Protein 3BQ7 (pdb70)

Radius of gyration: 25.19 Å; Cα contacts (8 Å, |Δi|>4): 485; chains: 6; bounding box: 63×69×54 Å

Solvent-accessible surface area: 23094 Å² total; per-residue (Å²): 74,4,29,96,70,38,22,37,107,60,0,10,40,11,0,92,95,33,69,1,50,116,16,62,80,30,2,53,165,96,76,18,130,0,49,34,0,48,120,26,117,37,175,50,0,95,119,6,42,0,91,71,1,3,7,4,4,50,0,44,41,2,16,128,129,41,73,218,123,29,128,101,51,9,4,63,68,0,10,44,12,0,88,143,36,81,1,48,118,18,61,77,32,2,20,130,34,11,0,95,0,53,5,1,49,82,15,106,152,156,1,0,121,57,0,41,0,97,133,79,47,27,14,118,102,0,50,81,6,16,144,140,58,74,231,175,96,80,24,130,89,34,22,38,89,43,0,10,44,14,0,38,144,40,82,0,13,75,16,23,45,31,3,52,147,34,22,0,99,0,33,4,0,54,75,16,107,156,162,1,0,132,58,0,41,0,99,135,82,44,27,9,120,105,0,53,67,10,18,133,121,48,90,176,115,120,43,113,72,38,22,36,105,74,0,10,43,12,0,88,128,35,82,0,49,116,18,62,80,32,2,53,136,29,18,0,102,0,43,11,0,60,96,16,115,133,163,4,0,122,47,0,40,0,103,123,87,47,21,12,99,103,0,44,74,6,20,130,73,39,80,184,71,124,67,17,101,118,40,22,36,105,75,0,10,42,1,0,90,66,5,82,1,49,116,16,62,79,32,3,50,164,93,79,17,130,0,49,31,0,50,124,28,120,57,184,48,0,101,118,6,41,0,84,87,1,5,8,4,14,39,0,45,51,0,20,141,67,36,87,238,132,39,148,117,35,22,36,104,76,0,11,43,10,0,68,141,34,65,1,19,115,17,41,68,32,2,51,164,96,75,20,130,0,48,33,1,62,125,27,119,57,179,48,0,110,118,6,40,0,92,98,5,1,7,9,9,38,0,41,27,4,20,130,133,54,84,235

Sequence (408 aa):
RPVHLWGTEEVAAWLEHLSLCEYKDIFTRHDIRGSGLLHLERRDLKDLGVTKVGHMKRILCGIKELSRPVHLWGTEEVAAWLEHLSLCEYKDIFTRHDIRGSGLLHLERRDLKDLGVTKVGHMKRILCGIKELSRTRPVHLWGTEEVAAWLEHLSLCEYKDIFTRHDIRGSGLLHLERRDLKDLGVTKVGHMKRILCGIKELSRSPVHLWGTEEVAAWLEHLSLCEYKDIFTRHDIRGSGLLHLERRDLKDLGVTKVGHMKRILCGIKELSRSRPVHLWGTEEVAAWLEHLSLCEYKDIFTRHDIRGSGLLHLERRDLKDLGVTKVGHMKRILCGIKELSRPVHLWGTEEVAAWLEHLSLCEYKDIFTRHDIRGSGLLHLERRDLKD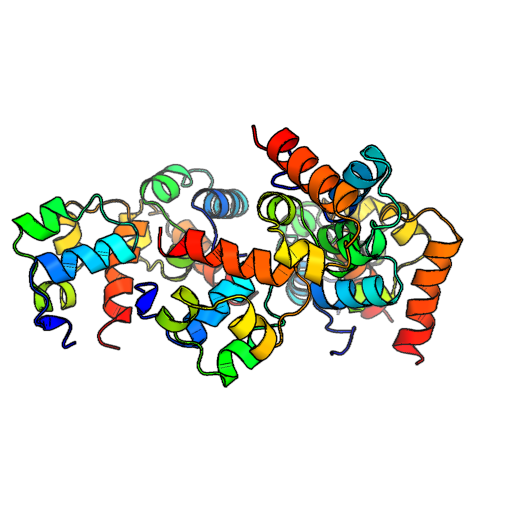LGVTKVGHMKRILCGIKELSR

Nearest PDB structures (foldseek):
  3bq7-assembly2_C  TM=1.007E+00  e=3.434E-11  Homo sapiens
  8b10-assembly1_F  TM=9.602E-01  e=9.310E-05  Homo sapiens
  8atj-assembly1_AAA  TM=9.606E-01  e=2.084E-04  Homo sapiens
  2f3n-assembly1_A  TM=9.527E-01  e=5.280E-04  Rattus norvegicus
  5j8y-assembly2_D  TM=8.930E-01  e=1.500E-02  Drosophila melanogaster

Foldseek 3Di:
DQLQQAFLVSVLVLCVVLVNNVLSVLSNVVRVGSVNLLDQDPVNCVVSPDDPVVVVVSSNVSNVVRVD/DLVAAWLVSVLVLCVVLVNNVLSVLSNVVRVGSVNLLDDDPVNCVVSVDDPVVVVVSSNVVNVVPPD/DDDLCAAFLVSVLVLCVVLVNNVLSVLSSVVRVGSVNLLDQDVVNVVVSVDDPPVVVVSSNVSNVVPVVD/DQQAAFLVSVLVLCVVLVNNVLSVLSVVVRVGSVNLLDQDPVNVVVSVDDPVVVVVSSNVSNVVPVPD/DLQQQAFLVSVCVLCVVLVNNVLSVLSNVVRVGRVNLLDDDVVNVVVSVDDPVVVVVSSNVSNVVPPD/DQVFAFLVSVCVLCVVLVNNVLSVLSVVVRVGSVNLLDDDPVNVVVSVDDPVVVSVSSNVSNVVPPD

CATH classification: 1.10.150.50

Secondary structure (DSSP, 8-state):
--GGG--HHHHHHHHHHTT-GGGHHHHHHTT--HHHHTT--HHHHHHTT---HHHHHHHHHHHHHHH-/-GGG--HHHHHHHHHHTT-GGGHHHHHHTT--HHHHTT--HHHHHHTT---HHHHHHHHHHHHHHH-/---GGG--HHHHHHHHHHTT-GGGHHHHHHTT--HHHHHH--HHHHHHTT---HHHHHHHHHHHHHHHH-/-TTT--HHHHHHHHHHTT-GGGHHHHHHTT--HHHHTT--HHHHHHTT---HHHHHHHHHHHHHHH--/--STT--HHHHHHHHHHTT-GGGHHHHHHTT--HHHHTT--HHHHHHTT---HHHHHHHHHHHHHHH-/-GGG--HHHHHHHHHHTT-GGGHHHHHHTT--HHHHTT--HHHHHHTT---HHHHHHHHHHHHHHH-

Structure (mmCIF, N/CA/C/O backbone):
data_3BQ7
#
_entry.id   3BQ7
#
_cell.length_a   108.079
_cell.length_b   108.079
_cell.length_c   33.513
_cell.angle_alpha   90.000
_cell.angle_beta   90.000
_cell.angle_gamma   120.000
#
_symmetry.space_group_name_H-M   'P 32'
#
loop_
_atom_site.group_PDB
_atom_site.id
_atom_site.type_symbol
_atom_site.label_atom_id
_atom_site.label_alt_id
_atom_site.label_comp_id
_atom_site.label_asym_id
_atom_site.label_entity_id
_atom_site.label_seq_id
_atom_site.pdbx_PDB_ins_code
_atom_site.Cartn_x
_atom_site.Cartn_y
_atom_site.Cartn_z
_atom_site.occupancy
_atom_site.B_iso_or_equiv
_atom_site.auth_seq_id
_atom_site.auth_comp_id
_atom_site.auth_asym_id
_atom_site.auth_atom_id
_atom_site.pdbx_PDB_model_num
ATOM 1 N N . ARG A 1 5 ? -1.320 35.069 10.041 1.00 46.90 0 ARG A N 1
ATOM 2 C CA . ARG A 1 5 ? -0.273 34.107 9.634 1.00 46.96 0 ARG A CA 1
ATOM 3 C C . ARG A 1 5 ? -0.440 32.658 10.074 1.00 48.25 0 ARG A C 1
ATOM 4 O O . ARG A 1 5 ? 0.468 31.868 9.881 1.00 47.38 0 ARG A O 1
ATOM 12 N N . PRO A 1 6 ? -1.562 32.302 10.721 1.00 50.33 1 PRO A N 1
ATOM 13 C CA . PRO A 1 6 ? -1.794 30.927 11.166 1.00 54.54 1 PRO A CA 1
ATOM 14 C C . PRO A 1 6 ? -1.385 29.867 10.170 1.00 56.78 1 PRO A C 1
ATOM 15 O O . PRO A 1 6 ? -1.867 29.867 9.035 1.00 57.53 1 PRO A O 1
ATOM 19 N N . VAL A 1 7 ? -0.492 28.978 10.607 1.00 60.17 2 VAL A N 1
ATOM 20 C CA . VAL A 1 7 ? 0.012 27.902 9.767 1.00 63.19 2 VAL A CA 1
ATOM 21 C C . VAL A 1 7 ? -1.078 27.389 8.859 1.00 65.33 2 VAL A C 1
ATOM 22 O O . VAL A 1 7 ? -0.834 26.999 7.719 1.00 66.30 2 VAL A O 1
ATOM 26 N N . HIS A 1 8 ? -2.302 27.400 9.363 1.00 67.54 3 HIS A N 1
ATOM 27 C CA . HIS A 1 8 ? -3.396 26.881 8.574 1.00 69.52 3 HIS A CA 1
ATOM 28 C C . HIS A 1 8 ? -3.943 27.869 7.563 1.00 70.39 3 HIS A C 1
ATOM 29 O O . HIS A 1 8 ? -4.707 27.490 6.688 1.00 70.66 3 HIS A O 1
ATOM 36 N N . LEU A 1 9 ? -3.551 29.120 7.651 1.00 71.47 4 LEU A N 1
ATOM 37 C CA . LEU A 1 9 ? -4.064 30.073 6.719 1.00 72.33 4 LEU A CA 1
ATOM 38 C C . LEU A 1 9 ? -3.030 30.493 5.671 1.00 71.64 4 LEU A C 1
ATOM 39 O O . LEU A 1 9 ? -3.323 31.297 4.805 1.00 71.89 4 LEU A O 1
ATOM 44 N N . TRP A 1 10 ? -1.838 29.949 5.738 1.00 70.98 5 TRP A N 1
ATOM 45 C CA . TRP A 1 10 ? -0.818 30.288 4.760 1.00 71.03 5 TRP A CA 1
ATOM 46 C C . TRP A 1 10 ? -1.322 30.226 3.318 1.00 71.68 5 TRP A C 1
ATOM 47 O O . TRP A 1 10 ? -1.797 29.189 2.832 1.00 71.66 5 TRP A O 1
ATOM 58 N N . GLY A 1 11 ? -1.248 31.362 2.648 1.00 72.66 6 GLY A N 1
ATOM 59 C CA . GLY A 1 11 ? -1.656 31.381 1.268 1.00 74.54 6 GLY A CA 1
ATOM 60 C C . GLY A 1 11 ? -0.562 30.587 0.573 1.00 76.28 6 GLY A C 1
ATOM 61 O O . GLY A 1 11 ? 0.474 30.256 1.176 1.00 77.37 6 GLY A O 1
ATOM 62 N N . THR A 1 12 ? -0.767 30.273 -0.696 1.00 77.06 7 THR A N 1
ATOM 63 C CA . THR A 1 12 ? 0.225 29.505 -1.449 1.00 77.49 7 THR A CA 1
ATOM 64 C C . THR A 1 12 ? 1.629 30.125 -1.409 1.00 76.24 7 THR A C 1
ATOM 65 O O . THR A 1 12 ? 2.642 29.427 -1.468 1.00 77.34 7 THR A O 1
ATOM 69 N N . GLU A 1 13 ? 1.685 31.443 -1.326 1.00 74.36 8 GLU A N 1
ATOM 70 C CA . GLU A 1 13 ? 2.958 32.114 -1.288 1.00 72.79 8 GLU A CA 1
ATOM 71 C C . GLU A 1 13 ? 3.572 32.030 0.091 1.00 71.71 8 GLU A C 1
ATOM 72 O O . GLU A 1 13 ? 4.782 32.118 0.237 1.00 71.45 8 GLU A O 1
ATOM 78 N N . GLU A 1 14 ? 2.739 31.856 1.110 1.00 70.55 9 GLU A N 1
ATOM 79 C CA . GLU A 1 14 ? 3.234 31.764 2.481 1.00 68.96 9 GLU A CA 1
ATOM 80 C C . GLU A 1 14 ? 4.043 30.483 2.571 1.00 65.91 9 GLU A C 1
ATOM 81 O O . GLU A 1 14 ? 5.152 30.453 3.109 1.00 66.13 9 GLU A O 1
ATOM 87 N N . VAL A 1 15 ? 3.484 29.424 2.016 1.00 61.90 10 VAL A N 1
ATOM 88 C CA . VAL A 1 15 ? 4.144 28.146 2.017 1.00 59.39 10 VAL A CA 1
ATOM 89 C C . VAL A 1 15 ? 5.507 28.304 1.372 1.00 58.88 10 VAL A C 1
ATOM 90 O O . VAL A 1 15 ? 6.534 27.881 1.899 1.00 57.96 10 VAL A O 1
ATOM 94 N N . ALA A 1 16 ? 5.498 28.932 0.210 1.00 58.99 11 ALA A N 1
ATOM 95 C CA . ALA A 1 16 ? 6.710 29.154 -0.565 1.00 59.35 11 ALA A CA 1
ATOM 96 C C . ALA A 1 16 ? 7.880 29.604 0.286 1.00 59.34 11 ALA A C 1
ATOM 97 O O . ALA A 1 16 ? 8.967 29.047 0.206 1.00 58.65 11 ALA A O 1
ATOM 99 N N . ALA A 1 17 ? 7.650 30.625 1.099 1.00 59.62 12 ALA A N 1
ATOM 100 C CA . ALA A 1 17 ? 8.694 31.143 1.954 1.00 61.06 12 ALA A CA 1
ATOM 101 C C . ALA A 1 17 ? 9.228 29.969 2.710 1.00 62.39 12 ALA A C 1
ATOM 102 O O . ALA A 1 17 ? 10.392 29.609 2.594 1.00 62.76 12 ALA A O 1
ATOM 104 N N . TRP A 1 18 ? 8.347 29.368 3.479 1.00 64.03 13 TRP A N 1
ATOM 105 C CA . TRP A 1 18 ? 8.701 28.228 4.277 1.00 66.51 13 TRP A CA 1
ATOM 106 C C . TRP A 1 18 ? 9.709 27.327 3.595 1.00 67.80 13 TRP A C 1
ATOM 107 O O . TRP A 1 18 ? 10.775 27.059 4.130 1.00 67.75 13 TRP A O 1
ATOM 118 N N . LEU A 1 19 ? 9.355 26.835 2.417 1.00 69.54 14 LEU A N 1
ATOM 119 C CA . LEU A 1 19 ? 10.258 25.955 1.680 1.00 70.73 14 LEU A CA 1
ATOM 120 C C . LEU A 1 19 ? 11.594 26.612 1.442 1.00 72.01 14 LEU A C 1
ATOM 121 O O . LEU A 1 19 ? 12.633 25.977 1.539 1.00 71.92 14 LEU A O 1
ATOM 126 N N . GLU A 1 20 ? 11.541 27.893 1.107 1.00 74.36 15 GLU A N 1
ATOM 127 C CA . GLU A 1 20 ? 12.732 28.681 0.828 1.00 77.39 15 GLU A CA 1
ATOM 128 C C . GLU A 1 20 ? 13.519 28.827 2.121 1.00 76.06 15 GLU A C 1
ATOM 129 O O . GLU A 1 20 ? 14.710 29.109 2.155 1.00 74.45 15 GLU A O 1
ATOM 135 N N . HIS A 1 21 ? 12.774 28.631 3.165 1.00 76.32 16 HIS A N 1
ATOM 136 C CA . HIS A 1 21 ? 13.253 28.736 4.452 1.00 77.36 16 HIS A CA 1
ATOM 137 C C . HIS A 1 21 ? 13.978 27.483 4.853 1.00 77.62 16 HIS A C 1
ATOM 138 O O . HIS A 1 21 ? 14.786 27.445 5.768 1.00 78.58 16 HIS A O 1
ATOM 145 N N . LEU A 1 22 ? 13.708 26.429 4.113 1.00 76.85 17 LEU A N 1
ATOM 146 C CA . LEU A 1 22 ? 14.308 25.109 4.339 1.00 74.98 17 LEU A CA 1
ATOM 147 C C . LEU A 1 22 ? 15.359 24.889 3.253 1.00 72.58 17 LEU A C 1
ATOM 148 O O . LEU A 1 22 ? 16.001 23.853 3.176 1.00 72.05 17 LEU A O 1
ATOM 153 N N . SER A 1 23 ? 15.528 25.892 2.415 1.00 69.95 18 SER A N 1
ATOM 154 C CA . SER A 1 23 ? 16.468 25.791 1.333 1.00 67.29 18 SER A CA 1
ATOM 155 C C . SER A 1 23 ? 15.956 24.707 0.403 1.00 65.56 18 SER A C 1
ATOM 156 O O . SER A 1 23 ? 16.707 23.861 -0.055 1.00 65.86 18 SER A O 1
ATOM 159 N N . LEU A 1 24 ? 14.653 24.713 0.167 1.00 63.33 19 LEU A N 1
ATOM 160 C CA . LEU A 1 24 ? 14.048 23.762 -0.734 1.00 62.68 19 LEU A CA 1
ATOM 161 C C . LEU A 1 24 ? 13.268 24.604 -1.747 1.00 62.83 19 LEU A C 1
ATOM 162 O O . LEU A 1 24 ? 12.181 24.237 -2.184 1.00 63.48 19 LEU A O 1
ATOM 167 N N . CYS A 1 25 ? 13.840 25.752 -2.104 1.00 62.32 20 CYS A N 1
ATOM 168 C CA . CYS A 1 25 ? 13.243 26.694 -3.056 1.00 61.14 20 CYS A CA 1
ATOM 169 C C . CYS A 1 25 ? 12.928 26.021 -4.368 1.00 59.70 20 CYS A C 1
ATOM 170 O O . CYS A 1 25 ? 11.953 26.362 -5.031 1.00 60.02 20 CYS A O 1
ATOM 173 N N . GLU A 1 26 ? 13.775 25.070 -4.733 1.00 57.77 21 GLU A N 1
ATOM 174 C CA . GLU A 1 26 ? 13.625 24.322 -5.958 1.00 56.38 21 GLU A CA 1
ATOM 175 C C . GLU A 1 26 ? 12.290 23.588 -6.039 1.00 56.39 21 GLU A C 1
ATOM 176 O O . GLU A 1 26 ? 11.998 22.938 -7.034 1.00 58.24 21 GLU A O 1
ATOM 182 N N . TYR A 1 27 ? 11.481 23.673 -4.991 1.00 55.37 22 TYR A N 1
ATOM 183 C CA . TYR A 1 27 ? 10.185 23.009 -4.988 1.00 52.37 22 TYR A CA 1
ATOM 184 C C . TYR A 1 27 ? 9.054 24.027 -4.956 1.00 52.76 22 TYR A C 1
ATOM 185 O O . TYR A 1 27 ? 7.886 23.664 -5.107 1.00 53.94 22 TYR A O 1
ATOM 194 N N . LYS A 1 28 ? 9.402 25.299 -4.785 1.00 52.34 23 LYS A N 1
ATOM 195 C CA . LYS A 1 28 ? 8.396 26.338 -4.726 1.00 52.52 23 LYS A CA 1
ATOM 196 C C . LYS A 1 28 ? 7.425 26.275 -5.881 1.00 53.62 23 LYS A C 1
ATOM 197 O O . LYS A 1 28 ? 6.266 26.620 -5.712 1.00 54.23 23 LYS A O 1
ATOM 203 N N . ASP A 1 29 ? 7.875 25.797 -7.040 1.00 55.37 24 ASP A N 1
ATOM 204 C CA . ASP A 1 29 ? 7.012 25.671 -8.224 1.00 55.48 24 ASP A CA 1
ATOM 205 C C . ASP A 1 29 ? 5.811 24.792 -8.027 1.00 54.48 24 ASP A C 1
ATOM 206 O O . ASP A 1 29 ? 4.693 25.260 -7.920 1.00 53.91 24 ASP A O 1
ATOM 211 N N . ILE A 1 30 ? 6.058 23.497 -8.047 1.00 53.26 25 ILE A N 1
ATOM 212 C CA . ILE A 1 30 ? 5.007 22.535 -7.858 1.00 53.21 25 ILE A CA 1
ATOM 213 C C . ILE A 1 30 ? 4.168 22.861 -6.658 1.00 52.84 25 ILE A C 1
ATOM 214 O O . ILE A 1 30 ? 2.953 22.857 -6.742 1.00 53.27 25 ILE A O 1
ATOM 219 N N . PHE A 1 31 ? 4.815 23.135 -5.531 1.00 52.09 26 PHE A N 1
ATOM 220 C CA . PHE A 1 31 ? 4.069 23.435 -4.318 1.00 52.66 26 PHE A CA 1
ATOM 221 C C . PHE A 1 31 ? 3.099 24.561 -4.544 1.00 54.16 26 PHE A C 1
ATOM 222 O O . PHE A 1 31 ? 2.107 24.716 -3.827 1.00 53.89 26 PHE A O 1
ATOM 230 N N . THR A 1 32 ? 3.399 25.349 -5.560 1.00 56.74 27 THR A N 1
ATOM 231 C CA . THR A 1 32 ? 2.560 26.467 -5.892 1.00 59.72 27 THR A CA 1
ATOM 232 C C . THR A 1 32 ? 1.531 25.998 -6.878 1.00 62.13 27 THR A C 1
ATOM 233 O O . THR A 1 32 ? 0.352 26.296 -6.717 1.00 63.09 27 THR A O 1
ATOM 237 N N . ARG A 1 33 ? 1.9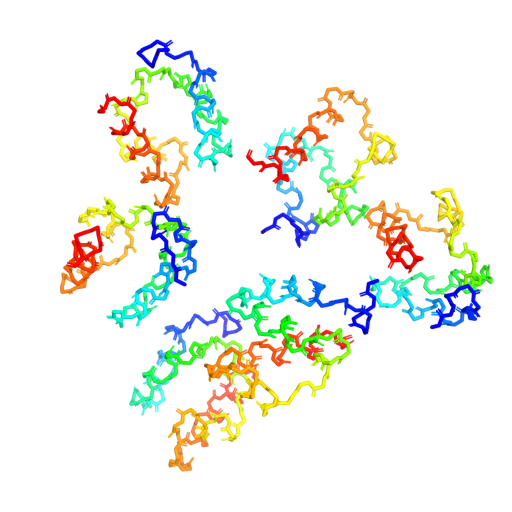55 25.268 -7.897 1.00 65.06 28 ARG A N 1
ATOM 238 C CA . ARG A 1 33 ? 0.987 24.765 -8.861 1.00 68.27 28 ARG A CA 1
ATOM 239 C C . ARG A 1 33 ? -0.109 23.922 -8.200 1.00 68.57 28 ARG A C 1
ATOM 240 O O . ARG A 1 33 ? -1.298 24.127 -8.440 1.00 69.00 28 ARG A O 1
ATOM 248 N N . HIS A 1 34 ? 0.289 23.010 -7.324 1.00 68.74 29 HIS A N 1
ATOM 249 C CA . HIS A 1 34 ? -0.686 22.170 -6.664 1.00 69.23 29 HIS A CA 1
ATOM 250 C C . HIS A 1 34 ? -1.474 22.922 -5.588 1.00 70.90 29 HIS A C 1
ATOM 251 O O . HIS A 1 34 ? -2.100 22.313 -4.709 1.00 71.81 29 HIS A O 1
ATOM 258 N N . ASP A 1 35 ? -1.433 24.248 -5.654 1.00 72.49 30 ASP A N 1
ATOM 259 C CA . ASP A 1 35 ? -2.185 25.072 -4.720 1.00 74.01 30 ASP A CA 1
ATOM 260 C C . ASP A 1 35 ? -2.069 24.533 -3.310 1.00 74.33 30 ASP A C 1
ATOM 261 O O . ASP A 1 35 ? -3.080 24.332 -2.611 1.00 73.44 30 ASP A O 1
ATOM 266 N N . ILE A 1 36 ? -0.829 24.288 -2.907 1.00 75.26 31 ILE A N 1
ATOM 267 C CA . ILE A 1 36 ? -0.546 23.762 -1.587 1.00 76.07 31 ILE A CA 1
ATOM 268 C C . ILE A 1 36 ? -0.761 24.859 -0.540 1.00 77.27 31 ILE A C 1
ATOM 269 O O . ILE A 1 36 ? 0.172 25.611 -0.212 1.00 77.62 31 ILE A O 1
ATOM 274 N N . ARG A 1 37 ? -1.990 24.963 -0.031 1.00 78.51 32 ARG A N 1
ATOM 275 C CA . ARG A 1 37 ? -2.304 25.969 0.988 1.00 80.16 32 ARG A CA 1
ATOM 276 C C . ARG A 1 37 ? -1.661 25.618 2.325 1.00 79.79 32 ARG A C 1
ATOM 277 O O . ARG A 1 37 ? -1.099 24.537 2.490 1.00 80.52 32 ARG A O 1
ATOM 285 N N . GLY A 1 38 ? -1.764 26.524 3.288 1.00 78.96 33 GLY A N 1
ATOM 286 C CA . GLY A 1 38 ? -1.164 26.263 4.579 1.00 78.50 33 GLY A CA 1
ATOM 287 C C . GLY A 1 38 ? -1.536 24.886 5.067 1.00 78.03 33 GLY A C 1
ATOM 288 O O . GLY A 1 38 ? -0.710 23.970 5.116 1.00 78.51 33 GLY A O 1
ATOM 289 N N . SER A 1 39 ? -2.804 24.744 5.420 1.00 77.03 34 SER A N 1
ATOM 290 C CA . SER A 1 39 ? -3.346 23.482 5.912 1.00 76.43 34 SER A CA 1
ATOM 291 C C . SER A 1 39 ? -2.901 22.226 5.129 1.00 75.60 34 SER A C 1
ATOM 292 O O . SER A 1 39 ? -2.517 21.216 5.733 1.00 76.31 34 SER A O 1
ATOM 295 N N . GLY A 1 40 ? -2.965 22.287 3.800 1.00 73.74 35 GLY A N 1
ATOM 296 C CA . GLY A 1 40 ? -2.527 21.165 2.990 1.00 71.21 35 GLY A CA 1
ATOM 297 C C . GLY A 1 40 ? -1.203 20.622 3.501 1.00 70.45 35 GLY A C 1
ATOM 298 O O . GLY A 1 40 ? -1.080 19.437 3.780 1.00 70.19 35 GLY A O 1
ATOM 299 N N . LEU A 1 41 ? -0.208 21.488 3.642 1.00 70.04 36 LEU A N 1
ATOM 300 C CA . LEU A 1 41 ? 1.097 21.068 4.146 1.00 70.11 36 LEU A CA 1
ATOM 301 C C . LEU A 1 41 ? 0.941 20.144 5.338 1.00 70.08 36 LEU A C 1
ATOM 302 O O . LEU A 1 41 ? 1.481 19.040 5.370 1.00 70.80 36 LEU A O 1
ATOM 307 N N . LEU A 1 42 ? 0.207 20.633 6.328 1.00 69.16 37 LEU A N 1
ATOM 308 C CA . LEU A 1 42 ? -0.026 19.904 7.559 1.00 68.04 37 LEU A CA 1
ATOM 309 C C . LEU A 1 42 ? -0.445 18.435 7.399 1.00 68.31 37 LEU A C 1
ATOM 310 O O . LEU A 1 42 ? -0.399 17.679 8.365 1.00 68.95 37 LEU A O 1
ATOM 315 N N . HIS A 1 43 ? -0.832 18.005 6.205 1.00 67.98 38 HIS A N 1
ATOM 316 C CA . HIS A 1 43 ? -1.236 16.621 6.062 1.00 67.37 38 HIS A CA 1
ATOM 317 C C . HIS A 1 43 ? -0.558 15.874 4.964 1.00 67.36 38 HIS A C 1
ATOM 318 O O . HIS A 1 43 ? -0.958 14.762 4.679 1.00 69.28 38 HIS A O 1
ATOM 325 N N . LEU A 1 44 ? 0.453 16.473 4.339 1.00 66.36 39 LEU A N 1
ATOM 326 C CA . LEU A 1 44 ? 1.189 15.804 3.269 1.00 65.03 39 LEU A CA 1
ATOM 327 C C . LEU A 1 44 ? 1.704 14.471 3.840 1.00 64.87 39 LEU A C 1
ATOM 328 O O . LEU A 1 44 ? 2.101 14.389 5.004 1.00 64.68 39 LEU A O 1
ATOM 333 N N . GLU A 1 45 ? 1.665 13.427 3.027 1.00 64.12 40 GLU A N 1
ATOM 334 C CA . GLU A 1 45 ? 2.121 12.127 3.452 1.00 64.94 40 GLU A CA 1
ATOM 335 C C . GLU A 1 45 ? 3.152 11.751 2.418 1.00 65.70 40 GLU A C 1
ATOM 336 O O . GLU A 1 45 ? 3.167 12.294 1.325 1.00 65.29 40 GLU A O 1
ATOM 342 N N . ARG A 1 46 ? 4.043 10.848 2.765 1.00 68.09 41 ARG A N 1
ATOM 343 C CA . ARG A 1 46 ? 5.076 10.447 1.829 1.00 71.42 41 ARG A CA 1
ATOM 344 C C . ARG A 1 46 ? 4.599 10.427 0.405 1.00 71.83 41 ARG A C 1
ATOM 345 O O . ARG A 1 46 ? 5.299 10.889 -0.487 1.00 72.27 41 ARG A O 1
ATOM 353 N N . ARG A 1 47 ? 3.412 9.885 0.185 1.00 72.23 42 ARG A N 1
ATOM 354 C CA . ARG A 1 47 ? 2.906 9.817 -1.174 1.00 73.44 42 ARG A CA 1
ATOM 355 C C . ARG A 1 47 ? 2.628 11.170 -1.782 1.00 71.66 42 ARG A C 1
ATOM 356 O O . ARG A 1 47 ? 2.995 11.427 -2.917 1.00 72.44 42 ARG A O 1
ATOM 364 N N . ASP A 1 48 ? 1.984 12.046 -1.032 1.00 69.46 43 ASP A N 1
ATOM 365 C CA . ASP A 1 48 ? 1.709 13.370 -1.558 1.00 67.55 43 ASP A CA 1
ATOM 366 C C . ASP A 1 48 ? 2.994 13.963 -2.087 1.00 64.83 43 ASP A C 1
ATOM 367 O O . ASP A 1 48 ? 3.016 14.518 -3.170 1.00 63.50 43 ASP A O 1
ATOM 372 N N . LEU A 1 49 ? 4.065 13.833 -1.315 1.00 62.83 44 LEU A N 1
ATOM 373 C CA . LEU A 1 49 ? 5.358 14.356 -1.709 1.00 60.87 44 LEU A CA 1
ATOM 374 C C . LEU A 1 49 ? 5.825 13.670 -2.958 1.00 61.22 44 LEU A C 1
ATOM 375 O O . LEU A 1 49 ? 6.351 14.310 -3.835 1.00 61.82 44 LEU A O 1
ATOM 380 N N . LYS A 1 50 ? 5.655 12.361 -3.040 1.00 62.61 45 LYS A N 1
ATOM 381 C CA . LYS A 1 50 ? 6.066 11.646 -4.237 1.00 64.35 45 LYS A CA 1
ATOM 382 C C . LYS A 1 50 ? 5.248 12.149 -5.444 1.00 66.16 45 LYS A C 1
ATOM 383 O O . LYS A 1 50 ? 5.782 12.299 -6.556 1.00 66.33 45 LYS A O 1
ATOM 389 N N . ASP A 1 51 ? 3.962 12.424 -5.226 1.00 67.76 46 ASP A N 1
ATOM 390 C CA . ASP A 1 51 ? 3.110 12.926 -6.300 1.00 68.84 46 ASP A CA 1
ATOM 391 C C . ASP A 1 51 ? 3.500 14.370 -6.553 1.00 68.70 46 ASP A C 1
ATOM 392 O O . ASP A 1 51 ? 3.399 14.880 -7.665 1.00 68.80 46 ASP A O 1
ATOM 397 N N . LEU A 1 52 ? 3.949 15.028 -5.499 1.00 68.31 47 LEU A N 1
ATOM 398 C CA . LEU A 1 52 ? 4.333 16.414 -5.600 1.00 68.00 47 LEU A CA 1
ATOM 399 C C . LEU A 1 52 ? 5.680 16.590 -6.232 1.00 67.62 47 LEU A C 1
ATOM 400 O O . LEU A 1 52 ? 6.157 17.710 -6.364 1.00 67.33 47 LEU A O 1
ATOM 405 N N . GLY A 1 53 ? 6.311 15.490 -6.606 1.00 67.57 48 GLY A N 1
ATOM 406 C CA . GLY A 1 53 ? 7.616 15.599 -7.228 1.00 69.54 48 GLY A CA 1
ATOM 407 C C . GLY A 1 53 ? 8.853 15.350 -6.369 1.00 70.64 48 GLY A C 1
ATOM 408 O O . GLY A 1 53 ? 9.890 14.952 -6.912 1.00 71.30 48 GLY A O 1
ATOM 409 N N . VAL A 1 54 ? 8.775 15.591 -5.054 1.00 70.86 49 VAL A N 1
ATOM 410 C CA . VAL A 1 54 ? 9.918 15.364 -4.146 1.00 69.77 49 VAL A CA 1
ATOM 411 C C . VAL A 1 54 ? 10.317 13.887 -4.158 1.00 68.71 49 VAL A C 1
ATOM 412 O O . VAL A 1 54 ? 9.457 13.005 -4.034 1.00 68.41 49 VAL A O 1
ATOM 416 N N . THR A 1 55 ? 11.619 13.621 -4.294 1.00 67.90 50 THR A N 1
ATOM 417 C CA . THR A 1 55 ? 12.119 12.243 -4.333 1.00 65.51 50 THR A CA 1
ATOM 418 C C . THR A 1 55 ? 13.319 11.982 -3.443 1.00 63.78 50 THR A C 1
ATOM 419 O O . THR A 1 55 ? 13.438 10.919 -2.867 1.00 63.41 50 THR A O 1
ATOM 423 N N . LYS A 1 56 ? 14.227 12.934 -3.334 1.00 62.37 51 LYS A N 1
ATOM 424 C CA . LYS A 1 56 ? 15.362 12.707 -2.467 1.00 61.43 51 LYS A CA 1
ATOM 425 C C . LYS A 1 56 ? 14.831 12.626 -1.046 1.00 61.02 51 LYS A C 1
ATOM 426 O O . LYS A 1 56 ? 14.388 13.623 -0.442 1.00 62.79 51 LYS A O 1
ATOM 432 N N . VAL A 1 57 ? 14.846 11.410 -0.525 1.00 58.06 52 VAL A N 1
ATOM 433 C CA . VAL A 1 57 ? 14.358 11.162 0.815 1.00 55.06 52 VAL A CA 1
ATOM 434 C C . VAL A 1 57 ? 14.700 12.317 1.748 1.00 54.01 52 VAL A C 1
ATOM 435 O O . VAL A 1 57 ? 13.805 12.917 2.351 1.00 54.43 52 VAL A O 1
ATOM 439 N N . GLY A 1 58 ? 15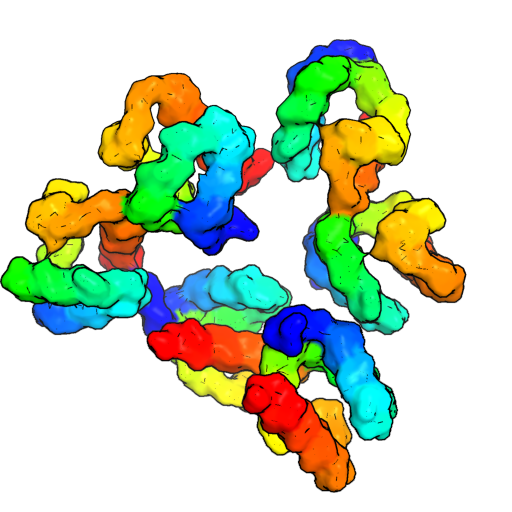.990 12.632 1.833 1.00 52.01 53 GLY A N 1
ATOM 440 C CA . GLY A 1 58 ? 16.461 13.701 2.688 1.00 50.75 53 GLY A CA 1
ATOM 441 C C . GLY A 1 58 ? 15.654 14.968 2.560 1.00 49.98 53 GLY A C 1
ATOM 442 O O . GLY A 1 58 ? 15.733 15.866 3.402 1.00 51.35 53 GLY A O 1
ATOM 443 N N . HIS A 1 59 ? 14.877 15.048 1.495 1.00 49.75 54 HIS A N 1
ATOM 444 C CA . HIS A 1 59 ? 14.045 16.200 1.262 1.00 49.68 54 HIS A CA 1
ATOM 445 C C . HIS A 1 59 ? 12.650 15.902 1.741 1.00 50.17 54 HIS A C 1
ATOM 446 O O . HIS A 1 59 ? 12.033 16.748 2.370 1.00 53.20 54 HIS A O 1
ATOM 453 N N . MET A 1 60 ? 12.127 14.732 1.419 1.00 48.43 55 MET A N 1
ATOM 454 C CA . MET A 1 60 ? 10.823 14.437 1.958 1.00 47.55 55 MET A CA 1
ATOM 455 C C . MET A 1 60 ? 10.916 14.580 3.486 1.00 45.91 55 MET A C 1
ATOM 456 O O . MET A 1 60 ? 10.167 15.288 4.092 1.00 45.81 55 MET A O 1
ATOM 461 N N . LYS A 1 61 ? 11.945 13.932 4.034 1.00 43.76 56 LYS A N 1
ATOM 462 C CA . LYS A 1 61 ? 12.173 14.029 5.477 1.00 42.14 56 LYS A CA 1
ATOM 463 C C . LYS A 1 61 ? 12.285 15.480 5.891 1.00 42.68 56 LYS A C 1
ATOM 464 O O . LYS A 1 61 ? 11.635 15.912 6.820 1.00 43.65 56 LYS A O 1
ATOM 470 N N . ARG A 1 62 ? 13.167 16.198 5.221 1.00 41.33 57 ARG A N 1
ATOM 471 C CA . ARG A 1 62 ? 13.328 17.589 5.572 1.00 41.50 57 ARG A CA 1
ATOM 472 C C . ARG A 1 62 ? 11.982 18.307 5.567 1.00 41.69 57 ARG A C 1
ATOM 473 O O . ARG A 1 62 ? 11.684 19.060 6.466 1.00 42.63 57 ARG A O 1
ATOM 481 N N . ILE A 1 63 ? 11.166 18.073 4.551 1.00 41.65 58 ILE A N 1
ATOM 482 C CA . ILE A 1 63 ? 9.871 18.729 4.455 1.00 41.58 58 ILE A CA 1
ATOM 483 C C . ILE A 1 63 ? 8.950 18.208 5.543 1.00 43.99 58 ILE A C 1
ATOM 484 O O . ILE A 1 63 ? 8.335 18.977 6.273 1.00 45.26 58 ILE A O 1
ATOM 489 N N . LEU A 1 64 ? 8.857 16.886 5.637 1.00 45.88 59 LEU A N 1
ATOM 490 C CA . LEU A 1 64 ? 7.995 16.226 6.608 1.00 47.02 59 LEU A CA 1
ATOM 491 C C . LEU A 1 64 ? 8.265 16.687 8.020 1.00 48.46 59 LEU A C 1
ATOM 492 O O . LEU A 1 64 ? 7.333 16.991 8.754 1.00 49.69 59 LEU A O 1
ATOM 497 N N . CYS A 1 65 ? 9.535 16.750 8.399 1.00 49.50 60 CYS A N 1
ATOM 498 C CA . CYS A 1 65 ? 9.886 17.177 9.745 1.00 50.69 60 CYS A CA 1
ATOM 499 C C . CYS A 1 65 ? 9.679 18.677 9.881 1.00 52.19 60 CYS A C 1
ATOM 500 O O . CYS A 1 65 ? 9.403 19.171 10.976 1.00 53.16 60 CYS A O 1
ATOM 503 N N . GLY A 1 66 ? 9.806 19.401 8.771 1.00 52.59 61 GLY A N 1
ATOM 504 C CA . GLY A 1 66 ? 9.591 20.832 8.820 1.00 53.29 61 GLY A CA 1
ATOM 505 C C . GLY A 1 66 ? 8.138 21.055 9.196 1.00 54.72 61 GLY A C 1
ATOM 506 O O . GLY A 1 66 ? 7.784 22.136 9.658 1.00 55.52 61 GLY A O 1
ATOM 507 N N . ILE A 1 67 ? 7.311 20.022 9.005 1.00 55.61 62 ILE A N 1
ATOM 508 C CA . ILE A 1 67 ? 5.879 20.069 9.304 1.00 57.91 62 ILE A CA 1
ATOM 509 C C . ILE A 1 67 ? 5.521 19.812 10.781 1.00 60.34 62 ILE A C 1
ATOM 510 O O . ILE A 1 67 ? 4.836 20.611 11.410 1.00 60.80 62 ILE A O 1
ATOM 515 N N . LYS A 1 68 ? 5.957 18.697 11.347 1.00 63.20 63 LYS A N 1
ATOM 516 C CA . LYS A 1 68 ? 5.664 18.423 12.761 1.00 65.38 63 LYS A CA 1
ATOM 517 C C . LYS A 1 68 ? 6.180 19.638 13.548 1.00 66.82 63 LYS A C 1
ATOM 518 O O . LYS A 1 68 ? 5.588 20.097 14.529 1.00 66.88 63 LYS A O 1
ATOM 524 N N . GLU A 1 69 ? 7.307 20.134 13.062 1.00 68.93 64 GLU A N 1
ATOM 525 C CA . GLU A 1 69 ? 8.030 21.279 13.590 1.00 71.45 64 GLU A CA 1
ATOM 526 C C . GLU A 1 69 ? 7.193 22.553 13.424 1.00 72.17 64 GLU A C 1
ATOM 527 O O . GLU A 1 69 ? 7.598 23.641 13.853 1.00 71.94 64 GLU A O 1
ATOM 533 N N . LEU A 1 70 ? 6.033 22.408 12.786 1.00 73.35 65 LEU A N 1
ATOM 534 C CA . LEU A 1 70 ? 5.143 23.533 12.533 1.00 74.86 65 LEU A CA 1
ATOM 535 C C . LEU A 1 70 ? 3.907 23.513 13.380 1.00 77.02 65 LEU A C 1
ATOM 536 O O . LEU A 1 70 ? 3.724 24.377 14.232 1.00 78.06 65 LEU A O 1
ATOM 541 N N . SER A 1 71 ? 3.035 22.551 13.108 1.00 79.22 66 SER A N 1
ATOM 542 C CA . SER A 1 71 ? 1.818 22.402 13.881 1.00 82.51 66 SER A CA 1
ATOM 543 C C . SER A 1 71 ? 2.199 22.531 15.360 1.00 85.68 66 SER A C 1
ATOM 544 O O . SER A 1 71 ? 1.729 23.453 16.052 1.00 85.71 66 SER A O 1
ATOM 547 N N . ARG A 1 72 ? 3.060 21.614 15.820 1.00 89.03 67 ARG A N 1
ATOM 548 C CA . ARG A 1 72 ? 3.574 21.547 17.201 1.00 92.06 67 ARG A CA 1
ATOM 549 C C . ARG A 1 72 ? 4.238 22.827 17.663 1.00 94.46 67 ARG A C 1
ATOM 550 O O . ARG A 1 72 ? 3.590 23.563 18.479 1.00 96.37 67 ARG A O 1
ATOM 558 N N . PRO B 1 6 ? 27.769 17.198 16.110 1.00 70.31 1 PRO B N 1
ATOM 559 C CA . PRO B 1 6 ? 26.451 16.652 16.487 1.00 70.93 1 PRO B CA 1
ATOM 560 C C . PRO B 1 6 ? 25.621 16.233 15.310 1.00 70.78 1 PRO B C 1
ATOM 561 O O . PRO B 1 6 ? 25.369 17.007 14.389 1.00 71.38 1 PRO B O 1
ATOM 565 N N . VAL B 1 7 ? 25.171 14.988 15.379 1.00 69.99 2 VAL B N 1
ATOM 566 C CA . VAL B 1 7 ? 24.371 14.374 14.341 1.00 68.26 2 VAL B CA 1
ATOM 567 C C . VAL B 1 7 ? 23.431 15.397 13.744 1.00 67.75 2 VAL B C 1
ATOM 568 O O . VAL B 1 7 ? 23.466 15.655 12.543 1.00 67.49 2 VAL B O 1
ATOM 572 N N . HIS B 1 8 ? 22.646 16.030 14.605 1.00 67.54 3 HIS B N 1
ATOM 573 C CA . HIS B 1 8 ? 21.685 17.022 14.171 1.00 68.12 3 HIS B CA 1
ATOM 574 C C . HIS B 1 8 ? 22.183 17.929 13.042 1.00 68.65 3 HIS B C 1
ATOM 575 O O . HIS B 1 8 ? 21.374 18.530 12.346 1.00 69.90 3 HIS B O 1
ATOM 582 N N . LEU B 1 9 ? 23.489 18.033 12.835 1.00 67.90 4 LEU B N 1
ATOM 583 C CA . LEU B 1 9 ? 23.975 18.878 11.754 1.00 66.33 4 LEU B CA 1
ATOM 584 C C . LEU B 1 9 ? 24.853 18.149 10.756 1.00 64.02 4 LEU B C 1
ATOM 585 O O . LEU B 1 9 ? 25.432 18.765 9.874 1.00 64.20 4 LEU B O 1
ATOM 590 N N . TRP B 1 10 ? 24.957 16.848 10.907 1.00 61.51 5 TRP B N 1
ATOM 591 C CA . TRP B 1 10 ? 25.760 16.060 9.991 1.00 60.03 5 TRP B CA 1
ATOM 592 C C . TRP B 1 10 ? 25.494 16.378 8.512 1.00 60.08 5 TRP B C 1
ATOM 593 O O . TRP B 1 10 ? 24.377 16.219 7.992 1.00 60.74 5 TRP B O 1
ATOM 604 N N . GLY B 1 11 ? 26.524 16.841 7.829 1.00 59.78 6 GLY B N 1
ATOM 605 C CA . GLY B 1 11 ? 26.337 17.126 6.427 1.00 59.69 6 GLY B CA 1
ATOM 606 C C . GLY B 1 11 ? 26.195 15.767 5.784 1.00 59.56 6 GLY B C 1
ATOM 607 O O . GLY B 1 11 ? 26.402 14.733 6.415 1.00 58.76 6 GLY B O 1
ATOM 608 N N . THR B 1 12 ? 25.855 15.755 4.512 1.00 60.20 7 THR B N 1
ATOM 609 C CA . THR B 1 12 ? 25.696 14.502 3.795 1.00 60.99 7 THR B CA 1
ATOM 610 C C . THR B 1 12 ? 26.928 13.602 3.892 1.00 60.85 7 THR B C 1
ATOM 611 O O . THR B 1 12 ? 26.818 12.376 3.833 1.00 61.42 7 THR B O 1
ATOM 615 N N . GLU B 1 13 ? 28.100 14.214 4.020 1.00 60.61 8 GLU B N 1
ATOM 616 C CA . GLU B 1 13 ? 29.337 13.444 4.126 1.00 60.07 8 GLU B CA 1
ATOM 617 C C . GLU B 1 13 ? 29.581 12.919 5.542 1.00 59.95 8 GLU B C 1
ATOM 618 O O . GLU B 1 13 ? 30.299 11.939 5.746 1.00 59.60 8 GLU B O 1
ATOM 624 N N . GLU B 1 14 ? 28.985 13.581 6.521 1.00 59.81 9 GLU B N 1
ATOM 625 C CA . GLU B 1 14 ? 29.148 13.157 7.897 1.00 59.79 9 GLU B CA 1
ATOM 626 C C . GLU B 1 14 ? 28.427 11.837 8.019 1.00 58.71 9 GLU B C 1
ATOM 627 O O . GLU B 1 14 ? 28.923 10.888 8.625 1.00 59.37 9 GLU B O 1
ATOM 633 N N . VAL B 1 15 ? 27.241 11.786 7.436 1.00 57.10 10 VAL B N 1
ATOM 634 C CA . VAL B 1 15 ? 26.443 10.581 7.470 1.00 56.12 10 VAL B CA 1
ATOM 635 C C . VAL B 1 15 ? 27.266 9.449 6.871 1.00 56.73 10 VAL B C 1
ATOM 636 O O . VAL B 1 15 ? 27.368 8.372 7.448 1.00 56.90 10 VAL B O 1
ATOM 640 N N . ALA B 1 16 ? 27.854 9.714 5.706 1.00 57.53 11 ALA B N 1
ATOM 641 C CA . ALA B 1 16 ? 28.658 8.729 4.975 1.00 57.94 11 ALA B CA 1
ATOM 642 C C . ALA B 1 16 ? 29.614 7.967 5.867 1.00 58.40 11 ALA B C 1
ATOM 643 O O . ALA B 1 16 ? 29.698 6.737 5.816 1.00 58.29 11 ALA B O 1
ATOM 645 N N . ALA B 1 17 ? 30.353 8.705 6.680 1.00 59.41 12 ALA B N 1
ATOM 646 C CA . ALA B 1 17 ? 31.304 8.084 7.586 1.00 60.57 12 ALA B CA 1
ATOM 647 C C . ALA B 1 17 ? 30.540 7.064 8.389 1.00 61.20 12 ALA B C 1
ATOM 648 O O . ALA B 1 17 ? 30.822 5.865 8.338 1.00 62.34 12 ALA B O 1
ATOM 650 N N . TRP B 1 18 ? 29.565 7.564 9.138 1.00 61.15 13 TRP B N 1
ATOM 651 C CA . TRP B 1 18 ? 28.717 6.721 9.977 1.00 60.84 13 TRP B CA 1
ATOM 652 C C . TRP B 1 18 ? 28.445 5.350 9.338 1.00 60.77 13 TRP B C 1
ATOM 653 O O . TRP B 1 18 ? 28.748 4.309 9.927 1.00 59.47 13 TRP B O 1
ATOM 664 N N . LEU B 1 19 ? 27.876 5.370 8.128 1.00 61.08 14 LEU B N 1
ATOM 665 C CA . LEU B 1 19 ? 27.553 4.147 7.387 1.00 60.85 14 LEU B CA 1
ATOM 666 C C . LEU B 1 19 ? 28.783 3.297 7.231 1.00 61.97 14 LEU B C 1
ATOM 667 O O . LEU B 1 19 ? 28.753 2.073 7.372 1.00 62.36 14 LEU B O 1
ATOM 672 N N . GLU B 1 20 ? 29.863 3.974 6.896 1.00 62.81 15 GLU B N 1
ATOM 673 C CA . GLU B 1 20 ? 31.111 3.318 6.715 1.00 64.34 15 GLU B CA 1
ATOM 674 C C . GLU B 1 20 ? 31.555 2.770 8.061 1.00 63.30 15 GLU B C 1
ATOM 675 O O . GLU B 1 20 ? 32.289 1.785 8.128 1.00 61.30 15 GLU B O 1
ATOM 681 N N . HIS B 1 21 ? 31.092 3.402 9.133 1.00 63.80 16 HIS B N 1
ATOM 682 C CA . HIS B 1 21 ? 31.419 2.950 10.476 1.00 64.93 16 HIS B CA 1
ATOM 683 C C . HIS B 1 21 ? 30.639 1.718 10.814 1.00 65.97 16 HIS B C 1
ATOM 684 O O . HIS B 1 21 ? 30.964 0.971 11.742 1.00 65.56 16 HIS B O 1
ATOM 691 N N . LEU B 1 22 ? 29.590 1.501 10.043 1.00 66.67 17 LEU B N 1
ATOM 692 C CA . LEU B 1 22 ? 28.731 0.345 10.258 1.00 66.84 17 LEU B CA 1
ATOM 693 C C . LEU B 1 22 ? 29.078 -0.696 9.224 1.00 66.91 17 LEU B C 1
ATOM 694 O O . LEU B 1 22 ? 28.500 -1.766 9.198 1.00 67.16 17 LEU B O 1
ATOM 699 N N . SER B 1 23 ? 30.043 -0.375 8.377 1.00 67.12 18 SER B N 1
ATOM 700 C CA . SER B 1 23 ? 30.439 -1.293 7.336 1.00 67.17 18 SER B CA 1
ATOM 701 C C . SER B 1 23 ? 29.271 -1.414 6.392 1.00 68.01 18 SER B C 1
ATOM 702 O O . SER B 1 23 ? 28.933 -2.501 5.945 1.00 68.19 18 SER B O 1
ATOM 705 N N . LEU B 1 24 ? 28.624 -0.292 6.123 1.00 68.51 19 LEU B N 1
ATOM 706 C CA . LEU B 1 24 ? 27.520 -0.290 5.198 1.00 70.25 19 LEU B CA 1
ATOM 707 C C . LEU B 1 24 ? 27.893 0.727 4.130 1.00 71.57 19 LEU B C 1
ATOM 708 O O . LEU B 1 24 ? 27.050 1.417 3.576 1.00 71.96 19 LEU B O 1
ATOM 713 N N . CYS B 1 25 ? 29.183 0.796 3.836 1.00 72.93 20 CYS B N 1
ATOM 714 C CA . CYS B 1 25 ? 29.710 1.729 2.837 1.00 74.53 20 CYS B CA 1
ATOM 715 C C . CYS B 1 25 ? 29.013 1.608 1.494 1.00 73.68 20 CYS B C 1
ATOM 716 O O . CYS B 1 25 ? 28.905 2.589 0.748 1.00 73.87 20 CYS B O 1
ATOM 719 N N . GLU B 1 26 ? 28.576 0.390 1.191 1.00 73.11 21 GLU B N 1
ATOM 720 C CA . GLU B 1 26 ? 27.895 0.089 -0.055 1.00 72.89 21 GLU B CA 1
ATOM 721 C C . GLU B 1 26 ? 26.606 0.871 -0.207 1.00 72.47 21 GLU B C 1
ATOM 722 O O . GLU B 1 26 ? 25.924 0.741 -1.224 1.00 73.50 21 GLU B O 1
ATOM 728 N N . TYR B 1 27 ? 26.267 1.683 0.794 1.00 71.15 22 TYR B N 1
ATOM 729 C CA . TYR B 1 27 ? 25.048 2.496 0.737 1.00 68.19 22 TYR B CA 1
ATOM 730 C C . TYR B 1 27 ? 25.376 3.989 0.721 1.00 66.82 22 TYR B C 1
ATOM 731 O O . TYR B 1 27 ? 24.485 4.810 0.515 1.00 67.74 22 TYR B O 1
ATOM 740 N N . LYS B 1 28 ? 26.648 4.333 0.923 1.00 64.76 23 LYS B N 1
ATOM 741 C CA . LYS B 1 28 ? 27.053 5.722 0.960 1.00 62.63 23 LYS B CA 1
ATOM 742 C C . LYS B 1 28 ? 26.533 6.490 -0.255 1.00 63.38 23 LYS B C 1
ATOM 743 O O . LYS B 1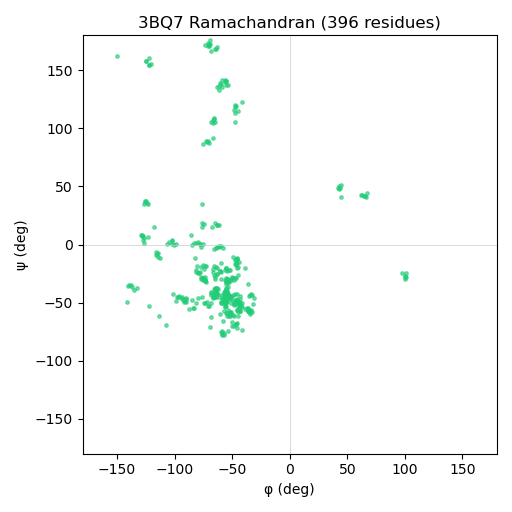 28 ? 26.252 7.676 -0.153 1.00 64.23 23 LYS B O 1
ATOM 749 N N . ASP B 1 29 ? 26.351 5.810 -1.389 1.00 63.62 24 ASP B N 1
ATOM 750 C CA . ASP B 1 29 ? 25.847 6.447 -2.617 1.00 62.14 24 ASP B CA 1
ATOM 751 C C . ASP B 1 29 ? 24.484 7.079 -2.469 1.00 59.05 24 ASP B C 1
ATOM 752 O O . ASP B 1 29 ? 24.353 8.281 -2.412 1.00 57.37 24 ASP B O 1
ATOM 757 N N . ILE B 1 30 ? 23.468 6.239 -2.428 1.00 56.52 25 ILE B N 1
ATOM 758 C CA . ILE B 1 30 ? 22.111 6.691 -2.302 1.00 56.12 25 ILE B CA 1
ATOM 759 C C . ILE B 1 30 ? 21.960 7.622 -1.151 1.00 55.70 25 ILE B C 1
ATOM 760 O O . ILE B 1 30 ? 21.337 8.667 -1.291 1.00 56.20 25 ILE B O 1
ATOM 765 N N . PHE B 1 31 ? 22.510 7.250 0.000 1.00 54.98 26 PHE B N 1
ATOM 766 C CA . PHE B 1 31 ? 22.393 8.108 1.180 1.00 55.43 26 PHE B CA 1
ATOM 767 C C . PHE B 1 31 ? 22.918 9.488 0.920 1.00 55.55 26 PHE B C 1
ATOM 768 O O . PHE B 1 31 ? 22.568 10.459 1.598 1.00 55.71 26 PHE B O 1
ATOM 776 N N . THR B 1 32 ? 23.769 9.568 -0.079 1.00 56.33 27 THR B N 1
ATOM 777 C CA . THR B 1 32 ? 24.319 10.836 -0.453 1.00 57.73 27 THR B CA 1
ATOM 778 C C . THR B 1 32 ? 23.432 11.485 -1.488 1.00 58.23 27 THR B C 1
ATOM 779 O O . THR B 1 32 ? 23.134 12.660 -1.386 1.00 58.51 27 THR B O 1
ATOM 783 N N . ARG B 1 33 ? 23.015 10.722 -2.490 1.00 59.38 28 ARG B N 1
ATOM 784 C CA . ARG B 1 33 ? 22.129 11.257 -3.514 1.00 59.65 28 ARG B CA 1
ATOM 785 C C . ARG B 1 33 ? 20.893 11.819 -2.842 1.00 57.72 28 ARG B C 1
ATOM 786 O O . ARG B 1 33 ? 20.560 12.959 -3.054 1.00 58.57 28 ARG B O 1
ATOM 794 N N . HIS B 1 34 ? 20.220 11.026 -2.016 1.00 54.91 29 HIS B N 1
ATOM 795 C CA . HIS B 1 34 ? 19.012 11.501 -1.356 1.00 52.75 29 HIS B CA 1
ATOM 796 C C . HIS B 1 34 ? 19.247 12.603 -0.322 1.00 53.63 29 HIS B C 1
ATOM 797 O O . HIS B 1 34 ? 18.376 12.917 0.499 1.00 54.24 29 HIS B O 1
ATOM 804 N N . ASP B 1 35 ? 20.428 13.198 -0.372 1.00 54.77 30 ASP B N 1
ATOM 805 C CA . ASP B 1 35 ? 20.753 14.302 0.517 1.00 55.23 30 ASP B CA 1
ATOM 806 C C . ASP B 1 35 ? 20.314 13.994 1.923 1.00 54.96 30 ASP B C 1
ATOM 807 O O . ASP B 1 35 ? 19.600 14.788 2.555 1.00 53.17 30 ASP B O 1
ATOM 812 N N . ILE B 1 36 ? 20.733 12.822 2.388 1.00 56.51 31 ILE B N 1
ATOM 813 C CA . ILE B 1 36 ? 20.399 12.361 3.718 1.00 58.26 31 ILE B CA 1
ATOM 814 C C . ILE B 1 36 ? 21.221 13.099 4.757 1.00 59.69 31 ILE B C 1
ATOM 815 O O . ILE B 1 36 ? 22.277 12.635 5.158 1.00 59.17 31 ILE B O 1
ATOM 820 N N . ARG B 1 37 ? 20.735 14.258 5.187 1.00 62.22 32 ARG B N 1
ATOM 821 C CA . ARG B 1 37 ? 21.445 15.049 6.179 1.00 64.28 32 ARG B CA 1
ATOM 822 C C . ARG B 1 37 ? 21.409 14.366 7.522 1.00 64.28 32 ARG B C 1
ATOM 823 O O . ARG B 1 37 ? 20.749 13.345 7.705 1.00 64.74 32 ARG B O 1
ATOM 831 N N . GLY B 1 38 ? 22.101 14.960 8.477 1.00 63.76 33 GLY B N 1
ATOM 832 C CA . GLY B 1 38 ? 22.121 14.379 9.791 1.00 63.95 33 GLY B CA 1
ATOM 833 C C . GLY B 1 38 ? 20.709 14.069 10.250 1.00 64.52 33 GLY B C 1
ATOM 834 O O . GLY B 1 38 ? 20.310 12.901 10.305 1.00 64.94 33 GLY B O 1
ATOM 835 N N . SER B 1 39 ? 19.937 15.118 10.532 1.00 64.22 34 SER B N 1
ATOM 836 C CA . SER B 1 39 ? 18.571 14.971 11.047 1.00 64.29 34 SER B CA 1
ATOM 837 C C . SER B 1 39 ? 17.720 13.942 10.321 1.00 63.63 34 SER B C 1
ATOM 838 O O . SER B 1 39 ? 16.984 13.194 10.943 1.00 64.31 34 SER B O 1
ATOM 841 N N . GLY B 1 40 ? 17.803 13.929 9.001 1.00 62.79 35 GLY B N 1
ATOM 842 C CA . GLY B 1 40 ? 17.048 12.961 8.229 1.00 61.72 35 GLY B CA 1
ATOM 843 C C . GLY B 1 40 ? 17.231 11.562 8.790 1.00 61.19 35 GLY B C 1
ATOM 844 O O . GLY B 1 40 ? 16.257 10.872 9.071 1.00 61.77 35 GLY B O 1
ATOM 845 N N . LEU B 1 41 ? 18.476 11.141 8.979 1.00 60.26 36 LEU B N 1
ATOM 846 C CA . LEU B 1 41 ? 18.741 9.821 9.534 1.00 60.32 36 LEU B CA 1
ATOM 847 C C . LEU B 1 41 ? 17.822 9.538 10.696 1.00 60.25 36 LEU B C 1
ATOM 848 O O . LEU B 1 41 ? 17.080 8.560 10.726 1.00 61.05 36 LEU B O 1
ATOM 853 N N . LEU B 1 42 ? 17.900 10.422 11.671 1.00 59.44 37 LEU B N 1
ATOM 854 C CA . LEU B 1 42 ? 17.123 10.316 12.881 1.00 58.85 37 LEU B CA 1
ATOM 855 C C . LEU B 1 42 ? 15.647 9.981 12.693 1.00 59.58 37 LEU B C 1
ATOM 856 O O . LEU B 1 42 ? 14.981 9.631 13.663 1.00 60.44 37 LEU B O 1
ATOM 861 N N . HIS B 1 43 ? 15.121 10.052 11.475 1.00 59.61 38 HIS B N 1
ATOM 862 C CA . HIS B 1 43 ? 13.708 9.744 11.318 1.00 60.60 38 HIS B CA 1
ATOM 863 C C . HIS B 1 43 ? 13.384 8.736 10.270 1.00 61.41 38 HIS B C 1
ATOM 864 O O . HIS B 1 43 ? 12.205 8.519 9.962 1.00 62.22 38 HIS B O 1
ATOM 871 N N . LEU B 1 44 ? 14.417 8.125 9.708 1.00 62.09 39 LEU B N 1
ATOM 872 C CA . LEU B 1 44 ? 14.189 7.115 8.692 1.00 62.91 39 LEU B CA 1
ATOM 873 C C . LEU B 1 44 ? 13.272 6.040 9.282 1.00 63.18 39 LEU B C 1
ATOM 874 O O . LEU B 1 44 ? 13.374 5.681 10.443 1.00 63.04 39 LEU B O 1
ATOM 879 N N . GLU B 1 45 ? 12.360 5.543 8.475 1.00 63.21 40 GLU B N 1
ATOM 880 C CA . GLU B 1 45 ? 11.459 4.532 8.927 1.00 64.80 40 GLU B CA 1
ATOM 881 C C . GLU B 1 45 ? 11.654 3.419 7.913 1.00 65.90 40 GLU B C 1
ATOM 882 O O . GLU B 1 45 ? 12.134 3.657 6.808 1.00 65.23 40 GLU B O 1
ATOM 888 N N . ARG B 1 46 ? 11.304 2.203 8.293 1.00 68.10 41 ARG B N 1
ATOM 889 C CA . ARG B 1 46 ? 11.450 1.063 7.402 1.00 70.18 41 ARG B CA 1
ATOM 890 C C . ARG B 1 46 ? 11.206 1.408 5.949 1.00 69.49 41 ARG B C 1
ATOM 891 O O . ARG B 1 46 ? 11.931 0.962 5.070 1.00 70.06 41 ARG B O 1
ATOM 899 N N . ARG B 1 47 ? 10.174 2.190 5.688 1.00 68.48 42 ARG B N 1
ATOM 900 C CA . ARG B 1 47 ? 9.894 2.553 4.318 1.00 68.36 42 ARG B CA 1
ATOM 901 C C . ARG B 1 47 ? 10.956 3.406 3.697 1.00 66.39 42 ARG B C 1
ATOM 902 O O . ARG B 1 47 ? 11.365 3.174 2.579 1.00 66.87 42 ARG B O 1
ATOM 910 N N . ASP B 1 48 ? 11.423 4.396 4.429 1.00 64.46 43 ASP B N 1
ATOM 911 C CA . ASP B 1 48 ? 12.420 5.284 3.869 1.00 62.99 43 ASP B CA 1
ATOM 912 C C . ASP B 1 48 ? 13.581 4.446 3.406 1.00 60.45 43 ASP B C 1
ATOM 913 O O . ASP B 1 48 ? 14.116 4.680 2.348 1.00 60.51 43 ASP B O 1
ATOM 918 N N . LEU B 1 49 ? 13.983 3.470 4.213 1.00 57.69 44 LEU B N 1
ATOM 919 C CA . LEU B 1 49 ? 15.097 2.590 3.865 1.00 54.57 44 LEU B CA 1
ATOM 920 C C . LEU B 1 49 ? 14.740 1.785 2.641 1.00 54.07 44 LEU B C 1
ATOM 921 O O . LEU B 1 49 ? 15.578 1.581 1.787 1.00 53.47 44 LEU B O 1
ATOM 926 N N . LYS B 1 50 ? 13.501 1.314 2.559 1.00 54.79 45 LYS B N 1
ATOM 927 C CA . LYS B 1 50 ? 13.076 0.554 1.391 1.00 56.39 45 LYS B CA 1
ATOM 928 C C . LYS B 1 50 ? 13.114 1.464 0.163 1.00 57.01 45 LYS B C 1
ATOM 929 O O . LYS B 1 50 ? 13.488 1.035 -0.921 1.00 57.43 45 LYS B O 1
ATOM 935 N N . ASP B 1 51 ? 12.738 2.728 0.334 1.00 57.98 46 ASP B N 1
ATOM 936 C CA . ASP B 1 51 ? 12.788 3.676 -0.778 1.00 58.72 46 ASP B CA 1
ATOM 937 C C . ASP B 1 51 ? 14.243 4.030 -1.039 1.00 57.61 46 ASP B C 1
ATOM 938 O O . ASP B 1 51 ? 14.645 4.322 -2.169 1.00 57.17 46 ASP B O 1
ATOM 943 N N . LEU B 1 52 ? 15.033 4.002 0.024 1.00 56.81 47 LEU B N 1
ATOM 944 C CA . LEU B 1 52 ? 16.439 4.353 -0.067 1.00 55.49 47 LEU B CA 1
ATOM 945 C C . LEU B 1 52 ? 17.252 3.256 -0.664 1.00 55.08 47 LEU B C 1
ATOM 946 O O . LEU B 1 52 ? 18.451 3.402 -0.826 1.00 53.94 47 LEU B O 1
ATOM 951 N N . GLY B 1 53 ? 16.608 2.142 -0.967 1.00 55.64 48 GLY B N 1
ATOM 952 C CA . GLY B 1 53 ? 17.339 1.044 -1.560 1.00 57.69 48 GLY B CA 1
ATOM 953 C C . GLY B 1 53 ? 17.723 -0.098 -0.640 1.00 58.81 48 GLY B C 1
ATOM 954 O O . GLY B 1 53 ? 17.932 -1.205 -1.130 1.00 59.70 48 GLY B O 1
ATOM 955 N N . VAL B 1 54 ? 17.835 0.147 0.666 1.00 58.99 49 VAL B N 1
ATOM 956 C CA . VAL B 1 54 ? 18.192 -0.922 1.598 1.00 59.48 49 VAL B CA 1
ATOM 957 C C . VAL B 1 54 ? 17.127 -2.018 1.608 1.00 59.02 49 VAL B C 1
ATOM 958 O O . VAL B 1 54 ? 15.946 -1.719 1.639 1.00 59.68 49 VAL B O 1
ATOM 962 N N . THR B 1 55 ? 17.539 -3.286 1.584 1.00 59.53 50 THR B N 1
ATOM 963 C CA . THR B 1 55 ? 16.582 -4.399 1.572 1.00 59.42 50 THR B CA 1
ATOM 964 C C . THR B 1 55 ? 16.946 -5.542 2.492 1.00 58.15 50 THR B C 1
ATOM 965 O O . THR B 1 55 ? 16.073 -6.174 3.052 1.00 59.68 50 THR B O 1
ATOM 969 N N . LYS B 1 56 ? 18.222 -5.852 2.625 1.00 55.74 51 LYS B N 1
ATOM 970 C CA . LYS B 1 56 ? 18.573 -6.929 3.521 1.00 54.48 51 LYS B CA 1
ATOM 971 C C . LYS B 1 56 ? 18.206 -6.461 4.917 1.00 53.50 51 LYS B C 1
ATOM 972 O O . LYS B 1 56 ? 18.841 -5.561 5.480 1.00 53.86 51 LYS B O 1
ATOM 978 N N . VAL B 1 57 ? 17.161 -7.073 5.458 1.00 51.27 52 VAL B N 1
ATOM 979 C CA . VAL B 1 57 ? 16.662 -6.740 6.772 1.00 49.26 52 VAL B CA 1
ATOM 980 C C . VAL B 1 57 ? 17.789 -6.463 7.721 1.00 49.00 52 VAL B C 1
ATOM 981 O O . VAL B 1 57 ? 17.833 -5.393 8.324 1.00 50.11 52 VAL B O 1
ATOM 985 N N . GLY B 1 58 ? 18.695 -7.431 7.851 1.00 47.71 53 GLY B N 1
ATOM 986 C CA . GLY B 1 58 ? 19.836 -7.278 8.741 1.00 47.05 53 GLY B CA 1
ATOM 987 C C . GLY B 1 58 ? 20.520 -5.932 8.594 1.00 46.83 53 GLY B C 1
ATOM 988 O O . GLY B 1 58 ? 21.258 -5.503 9.475 1.00 47.71 53 GLY B O 1
ATOM 989 N N . HIS B 1 59 ? 20.286 -5.275 7.464 1.00 47.35 54 HIS B N 1
ATOM 990 C CA . HIS B 1 59 ? 20.872 -3.963 7.211 1.00 47.45 54 HIS B CA 1
ATOM 991 C C . HIS B 1 59 ? 19.931 -2.866 7.635 1.00 48.21 54 HIS B C 1
ATOM 992 O O . HIS B 1 59 ? 20.381 -1.900 8.249 1.00 49.77 54 HIS B O 1
ATOM 999 N N . MET B 1 60 ? 18.648 -2.997 7.275 1.00 48.65 55 MET B N 1
ATOM 1000 C CA . MET B 1 60 ? 17.692 -1.998 7.716 1.00 49.40 55 MET B CA 1
ATOM 1001 C C . MET B 1 60 ? 17.803 -1.912 9.238 1.00 49.40 55 MET B C 1
ATOM 1002 O O . MET B 1 60 ? 17.951 -0.855 9.811 1.00 49.27 55 MET B O 1
ATOM 1007 N N . LYS B 1 61 ? 17.808 -3.085 9.865 1.00 49.60 56 LYS B N 1
ATOM 1008 C CA . LYS B 1 61 ? 17.956 -3.145 11.313 1.00 50.86 56 LYS B CA 1
ATOM 1009 C C . LYS B 1 61 ? 19.275 -2.518 11.734 1.00 51.94 56 LYS B C 1
ATOM 1010 O O . LYS B 1 61 ? 19.301 -1.686 12.630 1.00 53.08 56 LYS B O 1
ATOM 1016 N N . ARG B 1 62 ? 20.365 -2.934 11.095 1.00 51.01 57 ARG B N 1
ATOM 1017 C CA . ARG B 1 62 ? 21.665 -2.386 11.458 1.00 51.45 57 ARG B CA 1
ATOM 1018 C C . ARG B 1 62 ? 21.678 -0.864 11.397 1.00 51.21 57 ARG B C 1
ATOM 1019 O O . ARG B 1 62 ? 22.273 -0.201 12.228 1.00 51.57 57 ARG B O 1
ATOM 1027 N N . ILE B 1 63 ? 21.033 -0.310 10.386 1.00 51.01 58 ILE B N 1
ATOM 1028 C CA . ILE B 1 63 ? 20.976 1.136 10.223 1.00 49.48 58 ILE B CA 1
ATOM 1029 C C . ILE B 1 63 ? 20.039 1.721 11.253 1.00 49.27 58 ILE B C 1
ATOM 1030 O O . ILE B 1 63 ? 20.393 2.657 11.927 1.00 50.77 58 ILE B O 1
ATOM 1035 N N . LEU B 1 64 ? 18.839 1.167 11.364 1.00 48.81 59 LEU B N 1
ATOM 1036 C CA . LEU B 1 64 ? 17.845 1.652 12.307 1.00 48.18 59 LEU B CA 1
ATOM 1037 C C . LEU B 1 64 ? 18.331 1.655 13.746 1.00 48.53 59 LEU B C 1
ATOM 1038 O O . LEU B 1 64 ? 18.065 2.594 14.492 1.00 48.21 59 LEU B O 1
ATOM 1043 N N . CYS B 1 65 ? 19.045 0.610 14.144 1.00 49.17 60 CYS B N 1
ATOM 1044 C CA . CYS B 1 65 ? 19.539 0.538 15.508 1.00 50.47 60 CYS B CA 1
ATOM 1045 C C . CYS B 1 65 ? 20.735 1.452 15.667 1.00 51.83 60 CYS B C 1
ATOM 1046 O O . CYS B 1 65 ? 20.986 1.971 16.754 1.00 52.41 60 CYS B O 1
ATOM 1049 N N . GLY B 1 66 ? 21.462 1.659 14.575 1.00 52.91 61 GLY B N 1
ATOM 1050 C CA . GLY B 1 66 ? 22.613 2.541 14.621 1.00 53.83 61 GLY B CA 1
ATOM 1051 C C . GLY B 1 66 ? 22.115 3.947 14.894 1.00 54.54 61 GLY B C 1
ATOM 1052 O O . GLY B 1 66 ? 22.896 4.797 15.321 1.00 54.39 61 GLY B O 1
ATOM 1053 N N . ILE B 1 67 ? 20.812 4.161 14.647 1.00 55.67 62 ILE B N 1
ATOM 1054 C CA . ILE B 1 67 ? 20.114 5.443 14.849 1.00 56.99 62 ILE B CA 1
ATOM 1055 C C . ILE B 1 67 ? 19.619 5.523 16.285 1.00 57.76 62 ILE B C 1
ATOM 1056 O O . ILE B 1 67 ? 19.917 6.473 16.995 1.00 58.11 62 ILE B O 1
ATOM 1061 N N . LYS B 1 68 ? 18.836 4.539 16.711 1.00 58.81 63 LYS B N 1
ATOM 1062 C CA . LYS B 1 68 ? 18.385 4.535 18.087 1.00 60.91 63 LYS B CA 1
ATOM 1063 C C . LYS B 1 68 ? 19.679 4.757 18.863 1.00 62.27 63 LYS B C 1
ATOM 1064 O O . LYS B 1 68 ? 19.733 5.558 19.791 1.00 62.95 63 LYS B O 1
ATOM 1070 N N . GLU B 1 69 ? 20.731 4.056 18.442 1.00 63.44 64 GLU B N 1
ATOM 1071 C CA . GLU B 1 69 ? 22.052 4.150 19.056 1.00 64.13 64 GLU B CA 1
ATOM 1072 C C . GLU B 1 69 ? 22.770 5.432 18.635 1.00 64.70 64 GLU B C 1
ATOM 1073 O O . GLU B 1 69 ? 23.980 5.442 18.457 1.00 64.73 64 GLU B O 1
ATOM 1079 N N . LEU B 1 70 ? 22.023 6.513 18.460 1.00 65.92 65 LEU B N 1
ATOM 1080 C CA . LEU B 1 70 ? 22.607 7.803 18.067 1.00 68.02 65 LEU B CA 1
ATOM 1081 C C . LEU B 1 70 ? 21.916 8.940 18.796 1.00 70.19 65 LEU B C 1
ATOM 1082 O O . LEU B 1 70 ? 22.570 9.825 19.355 1.00 71.34 65 LEU B O 1
ATOM 1087 N N . SER B 1 71 ? 20.588 8.933 18.753 1.00 72.18 66 SER B N 1
ATOM 1088 C CA . SER B 1 71 ? 19.802 9.944 19.444 1.00 74.76 66 SER B CA 1
ATOM 1089 C C . SER B 1 71 ? 19.975 9.727 20.957 1.00 77.30 66 SER B C 1
ATOM 1090 O O . SER B 1 71 ? 20.500 10.612 21.666 1.00 77.51 66 SER B O 1
ATOM 1093 N N . ARG B 1 72 ? 19.535 8.553 21.432 1.00 79.45 67 ARG B N 1
ATOM 1094 C CA . ARG B 1 72 ? 19.635 8.145 22.837 1.00 80.69 67 ARG B CA 1
ATOM 1095 C C . ARG B 1 72 ? 21.096 8.210 23.217 1.00 82.10 67 ARG B C 1
ATOM 1096 O O . ARG B 1 72 ? 21.420 8.990 24.167 1.00 83.44 67 ARG B O 1
ATOM 1104 N N . THR C 1 4 ? 17.050 25.340 -13.885 1.00 64.82 -1 THR C N 1
ATOM 1105 C CA . THR C 1 4 ? 18.200 25.528 -14.837 1.00 65.07 -1 THR C CA 1
ATOM 1106 C C . THR C 1 4 ? 18.446 26.994 -15.214 1.00 64.77 -1 THR C C 1
ATOM 1107 O O . THR C 1 4 ? 17.558 27.664 -15.744 1.00 64.15 -1 THR C O 1
ATOM 1111 N N . ARG C 1 5 ? 19.648 27.498 -14.955 1.00 65.13 0 ARG C N 1
ATOM 1112 C CA . ARG C 1 5 ? 19.902 28.897 -15.270 1.00 67.04 0 ARG C CA 1
ATOM 1113 C C . ARG C 1 5 ? 21.298 29.329 -15.635 1.00 68.37 0 ARG C C 1
ATOM 1114 O O . ARG C 1 5 ? 22.287 28.645 -15.357 1.00 69.11 0 ARG C O 1
ATOM 1122 N N . PRO C 1 6 ? 21.385 30.514 -16.253 1.00 70.29 1 PRO C N 1
ATOM 1123 C CA . PRO C 1 6 ? 22.690 31.049 -16.642 1.00 73.57 1 PRO C CA 1
ATOM 1124 C C . PRO C 1 6 ? 23.557 30.878 -15.420 1.00 74.41 1 PRO C C 1
ATOM 1125 O O . PRO C 1 6 ? 23.386 31.588 -14.454 1.00 75.29 1 PRO C O 1
ATOM 1129 N N . VAL C 1 7 ? 24.453 29.906 -15.452 1.00 76.34 2 VAL C N 1
ATOM 1130 C CA . VAL C 1 7 ? 25.338 29.659 -14.340 1.00 78.63 2 VAL C CA 1
ATOM 1131 C C . VAL C 1 7 ? 25.810 31.064 -13.973 1.00 79.87 2 VAL C C 1
ATOM 1132 O O . VAL C 1 7 ? 26.152 31.355 -12.841 1.00 80.98 2 VAL C O 1
ATOM 1136 N N . HIS C 1 8 ? 25.792 31.950 -14.967 1.00 80.83 3 HIS C N 1
ATOM 1137 C CA . HIS C 1 8 ? 26.201 33.332 -14.794 1.00 81.94 3 HIS C CA 1
ATOM 1138 C C . HIS C 1 8 ? 25.313 33.933 -13.741 1.00 82.65 3 HIS C C 1
ATOM 1139 O O . HIS C 1 8 ? 25.627 34.943 -13.168 1.00 82.20 3 HIS C O 1
ATOM 1146 N N . LEU C 1 9 ? 24.211 33.264 -13.451 1.00 84.82 4 LEU C N 1
ATOM 1147 C CA . LEU C 1 9 ? 23.282 33.705 -12.389 1.00 87.59 4 LEU C CA 1
ATOM 1148 C C . LEU C 1 9 ? 22.989 32.579 -11.369 1.00 88.57 4 LEU C C 1
ATOM 1149 O O . LEU C 1 9 ? 22.202 32.775 -10.432 1.00 88.95 4 LEU C O 1
ATOM 1154 N N . TRP C 1 10 ? 23.610 31.417 -11.564 1.00 89.36 5 TRP C N 1
ATOM 1155 C CA . TRP C 1 10 ? 23.440 30.271 -10.652 1.00 89.09 5 TRP C CA 1
ATOM 1156 C C . TRP C 1 10 ? 23.577 30.656 -9.190 1.00 88.64 5 TRP C C 1
ATOM 1157 O O . TRP C 1 10 ? 24.655 31.051 -8.732 1.00 88.71 5 TRP C O 1
ATOM 1168 N N . GLY C 1 11 ? 22.474 30.550 -8.466 1.00 88.37 6 GLY C N 1
ATOM 1169 C CA . GLY C 1 11 ? 22.508 30.862 -7.057 1.00 86.88 6 GLY C CA 1
ATOM 1170 C C . GLY C 1 11 ? 23.455 29.826 -6.513 1.00 86.50 6 GLY C C 1
ATOM 1171 O O . GLY C 1 11 ? 23.844 28.875 -7.206 1.00 85.66 6 GLY C O 1
ATOM 1172 N N . THR C 1 12 ? 23.833 30.010 -5.263 1.00 86.72 7 THR C N 1
ATOM 1173 C CA . THR C 1 12 ? 24.749 29.099 -4.612 1.00 87.02 7 THR C CA 1
ATOM 1174 C C . THR C 1 12 ? 24.212 27.671 -4.674 1.00 86.71 7 THR C C 1
ATOM 1175 O O . THR C 1 12 ? 24.989 26.717 -4.742 1.00 87.66 7 THR C O 1
ATOM 1179 N N . GLU C 1 13 ? 22.889 27.522 -4.657 1.00 85.12 8 GLU C N 1
ATOM 1180 C CA . GLU C 1 13 ? 22.300 26.196 -4.712 1.00 83.91 8 GLU C CA 1
ATOM 1181 C C . GLU C 1 13 ? 22.311 25.640 -6.132 1.00 83.18 8 GLU C C 1
ATOM 1182 O O . GLU C 1 13 ? 22.268 24.428 -6.328 1.00 83.43 8 GLU C O 1
ATOM 1188 N N . GLU C 1 14 ? 22.364 26.522 -7.129 1.00 81.99 9 GLU C N 1
ATOM 1189 C CA . GLU C 1 14 ? 22.390 26.091 -8.535 1.00 80.39 9 GLU C CA 1
ATOM 1190 C C . GLU C 1 14 ? 23.724 25.403 -8.807 1.00 78.90 9 GLU C C 1
ATOM 1191 O O . GLU C 1 14 ? 23.816 24.394 -9.510 1.00 78.76 9 GLU C O 1
ATOM 1197 N N . VAL C 1 15 ? 24.770 25.979 -8.248 1.00 77.26 10 VAL C N 1
ATOM 1198 C CA . VAL C 1 15 ? 26.093 25.424 -8.394 1.00 75.63 10 VAL C CA 1
ATOM 1199 C C . VAL C 1 15 ? 26.079 24.015 -7.815 1.00 75.23 10 VAL C C 1
ATOM 1200 O O . VAL C 1 15 ? 26.548 23.058 -8.454 1.00 75.79 10 VAL C O 1
ATOM 1204 N N . ALA C 1 16 ? 25.538 23.912 -6.596 1.00 74.02 11 ALA C N 1
ATOM 1205 C CA . ALA C 1 16 ? 25.434 22.649 -5.840 1.00 71.79 11 ALA C CA 1
ATOM 1206 C C . ALA C 1 16 ? 25.015 21.473 -6.695 1.00 69.35 11 ALA C C 1
ATOM 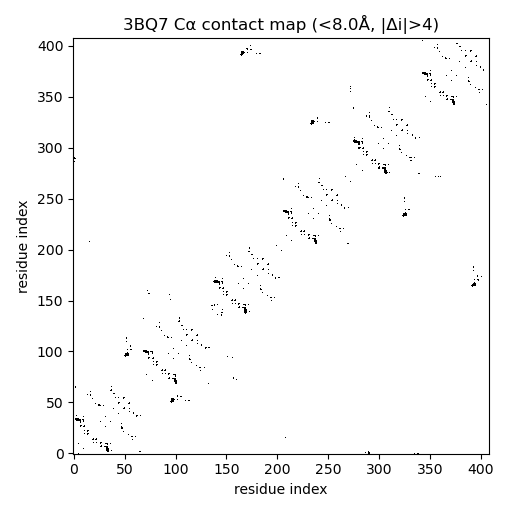1207 O O . ALA C 1 16 ? 25.662 20.419 -6.708 1.00 69.45 11 ALA C O 1
ATOM 1209 N N . ALA C 1 17 ? 23.911 21.656 -7.397 1.00 66.12 12 ALA C N 1
ATOM 1210 C CA . ALA C 1 17 ? 23.414 20.616 -8.262 1.00 63.13 12 ALA C CA 1
ATOM 1211 C C . ALA C 1 17 ? 24.578 20.192 -9.143 1.00 60.50 12 ALA C C 1
ATOM 1212 O O . ALA C 1 17 ? 25.020 19.046 -9.128 1.00 60.04 12 ALA C O 1
ATOM 1214 N N . TRP C 1 18 ? 25.082 21.163 -9.888 1.00 57.73 13 TRP C N 1
ATOM 1215 C CA . TRP C 1 18 ? 26.185 20.966 -10.795 1.00 54.41 13 TRP C CA 1
ATOM 1216 C C . TRP C 1 18 ? 27.195 19.992 -10.246 1.00 52.36 13 TRP C C 1
ATOM 1217 O O . TRP C 1 18 ? 27.502 18.986 -10.874 1.00 51.05 13 TRP C O 1
ATOM 1228 N N . LEU C 1 19 ? 27.713 20.301 -9.065 1.00 51.38 14 LEU C N 1
ATOM 1229 C CA . LEU C 1 19 ? 28.700 19.433 -8.411 1.00 51.43 14 LEU C CA 1
ATOM 1230 C C . LEU C 1 19 ? 28.157 18.033 -8.226 1.00 52.34 14 LEU C C 1
ATOM 1231 O O . LEU C 1 19 ? 28.848 17.033 -8.427 1.00 52.30 14 LEU C O 1
ATOM 1236 N N . GLU C 1 20 ? 26.911 17.980 -7.787 1.00 53.75 15 GLU C N 1
ATOM 1237 C CA . GLU C 1 20 ? 26.245 16.719 -7.544 1.00 54.54 15 GLU C CA 1
ATOM 1238 C C . GLU C 1 20 ? 26.112 16.011 -8.861 1.00 54.15 15 GLU C C 1
ATOM 1239 O O . GLU C 1 20 ? 26.088 14.801 -8.913 1.00 52.98 15 GLU C O 1
ATOM 1245 N N . HIS C 1 21 ? 26.048 16.786 -9.928 1.00 55.47 16 HIS C N 1
ATOM 1246 C CA . HIS C 1 21 ? 25.941 16.232 -11.259 1.00 57.49 16 HIS C CA 1
ATOM 1247 C C . HIS C 1 21 ? 27.257 15.649 -11.671 1.00 58.20 16 HIS C C 1
ATOM 1248 O O . HIS C 1 21 ? 27.336 14.865 -12.602 1.00 58.05 16 HIS C O 1
ATOM 1255 N N . LEU C 1 22 ? 28.306 16.062 -10.989 1.00 59.01 17 LEU C N 1
ATOM 1256 C CA . LEU C 1 22 ? 29.635 15.588 -11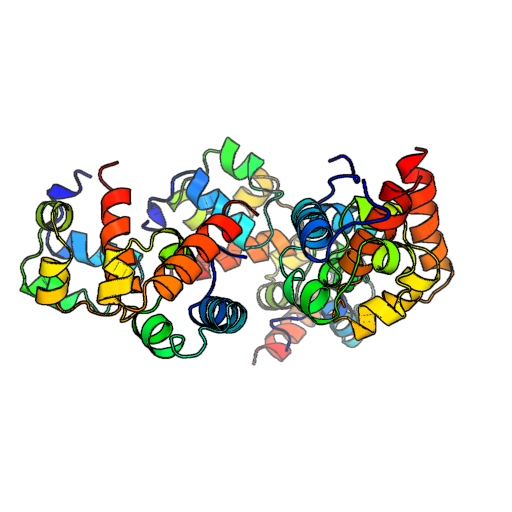.312 1.00 59.59 17 LEU C CA 1
ATOM 1257 C C . LEU C 1 22 ? 30.005 14.548 -10.291 1.00 60.83 17 LEU C C 1
ATOM 1258 O O . LEU C 1 22 ? 31.102 14.012 -10.298 1.00 60.05 17 LEU C O 1
ATOM 1263 N N . SER C 1 23 ? 29.061 14.253 -9.418 1.00 63.21 18 SER C N 1
ATOM 1264 C CA . SER C 1 23 ? 29.324 13.288 -8.379 1.00 66.55 18 SER C CA 1
ATOM 1265 C C . SER C 1 23 ? 30.452 13.821 -7.518 1.00 68.68 18 SER C C 1
ATOM 1266 O O . SER C 1 23 ? 31.383 13.093 -7.160 1.00 70.40 18 SER C O 1
ATOM 1269 N N . LEU C 1 24 ? 30.376 15.110 -7.216 1.00 69.55 19 LEU C N 1
ATOM 1270 C CA . LEU C 1 24 ? 31.355 15.743 -6.358 1.00 70.06 19 LEU C CA 1
ATOM 1271 C C . LEU C 1 24 ? 30.539 16.405 -5.242 1.00 71.02 19 LEU C C 1
ATOM 1272 O O . LEU C 1 24 ? 30.869 17.499 -4.767 1.00 72.33 19 LEU C O 1
ATOM 1277 N N . CYS C 1 25 ? 29.472 15.713 -4.833 1.00 71.34 20 CYS C N 1
ATOM 1278 C CA . CYS C 1 25 ? 28.545 16.174 -3.787 1.00 70.66 20 CYS C CA 1
ATOM 1279 C C . CYS C 1 25 ? 29.270 16.482 -2.474 1.00 70.95 20 CYS C C 1
ATOM 1280 O O . CYS C 1 25 ? 28.856 17.360 -1.701 1.00 71.82 20 CYS C O 1
ATOM 1283 N N . GLU C 1 26 ? 30.356 15.747 -2.233 1.00 70.68 21 GLU C N 1
ATOM 1284 C CA . GLU C 1 26 ? 31.176 15.896 -1.032 1.00 69.64 21 GLU C CA 1
ATOM 1285 C C . GLU C 1 26 ? 31.821 17.275 -0.929 1.00 68.33 21 GLU C C 1
ATOM 1286 O O . GLU C 1 26 ? 32.522 17.559 0.038 1.00 68.38 21 GLU C O 1
ATOM 1292 N N . TYR C 1 27 ? 31.592 18.116 -1.935 1.00 66.66 22 TYR C N 1
ATOM 1293 C CA . TYR C 1 27 ? 32.142 19.462 -1.978 1.00 64.14 22 TYR C CA 1
ATOM 1294 C C . TYR C 1 27 ? 31.054 20.505 -1.937 1.00 63.88 22 TYR C C 1
ATOM 1295 O O . TYR C 1 27 ? 31.319 21.693 -1.860 1.00 64.08 22 TYR C O 1
ATOM 1304 N N . LYS C 1 28 ? 29.818 20.064 -1.997 1.00 64.01 23 LYS C N 1
ATOM 1305 C CA . LYS C 1 28 ? 28.741 21.015 -1.955 1.00 64.99 23 LYS C CA 1
ATOM 1306 C C . LYS C 1 28 ? 28.837 21.909 -0.711 1.00 65.98 23 LYS C C 1
ATOM 1307 O O . LYS C 1 28 ? 28.417 23.054 -0.756 1.00 67.57 23 LYS C O 1
ATOM 1313 N N . ASP C 1 29 ? 29.405 21.412 0.384 1.00 66.37 24 ASP C N 1
ATOM 1314 C CA . ASP C 1 29 ? 29.518 22.222 1.590 1.00 66.56 24 ASP C CA 1
ATOM 1315 C C . ASP C 1 29 ? 30.261 23.524 1.372 1.00 66.91 24 ASP C C 1
ATOM 1316 O O . ASP C 1 29 ? 29.660 24.591 1.333 1.00 66.03 24 ASP C O 1
ATOM 1321 N N . ILE C 1 30 ? 31.582 23.413 1.268 1.00 67.63 25 ILE C N 1
ATOM 1322 C CA . ILE C 1 30 ? 32.469 24.548 1.057 1.00 68.61 25 ILE C CA 1
ATOM 1323 C C . ILE C 1 30 ? 32.001 25.446 -0.068 1.00 69.20 25 ILE C C 1
ATOM 1324 O O . ILE C 1 30 ? 31.898 26.663 0.113 1.00 70.02 25 ILE C O 1
ATOM 1329 N N . PHE C 1 31 ? 31.722 24.852 -1.228 1.00 69.09 26 PHE C N 1
ATOM 1330 C CA . PHE C 1 31 ? 31.265 25.625 -2.381 1.00 68.39 26 PHE C CA 1
ATOM 1331 C C . PHE C 1 31 ? 30.085 26.492 -2.029 1.00 68.48 26 PHE C C 1
ATOM 1332 O O . PHE C 1 31 ? 29.792 27.463 -2.715 1.00 68.17 26 PHE C O 1
ATOM 1340 N N . THR C 1 32 ? 29.398 26.108 -0.960 1.00 69.22 27 THR C N 1
ATOM 1341 C CA . THR C 1 32 ? 28.239 26.833 -0.485 1.00 70.03 27 THR C CA 1
ATOM 1342 C C . THR C 1 32 ? 28.723 27.868 0.494 1.00 71.83 27 THR C C 1
ATOM 1343 O O . THR C 1 32 ? 28.387 29.046 0.387 1.00 71.99 27 THR C O 1
ATOM 1347 N N . ARG C 1 33 ? 29.540 27.433 1.440 1.00 74.14 28 ARG C N 1
ATOM 1348 C CA . ARG C 1 33 ? 30.062 28.365 2.420 1.00 76.40 28 ARG C CA 1
ATOM 1349 C C . ARG C 1 33 ? 30.669 29.543 1.669 1.00 76.75 28 ARG C C 1
ATOM 1350 O O . ARG C 1 33 ? 30.231 30.674 1.814 1.00 77.65 28 ARG C O 1
ATOM 1358 N N . HIS C 1 34 ? 31.658 29.265 0.831 1.00 76.65 29 HIS C N 1
ATOM 1359 C CA . HIS C 1 34 ? 32.324 30.326 0.093 1.00 76.55 29 HIS C CA 1
ATOM 1360 C C . HIS C 1 34 ? 31.437 31.090 -0.870 1.00 76.22 29 HIS C C 1
ATOM 1361 O O . HIS C 1 34 ? 31.923 31.775 -1.761 1.00 76.48 29 HIS C O 1
ATOM 1368 N N . ASP C 1 35 ? 30.131 30.962 -0.692 1.00 75.92 30 ASP C N 1
ATOM 1369 C CA . ASP C 1 35 ? 29.201 31.688 -1.530 1.00 76.37 30 ASP C CA 1
ATOM 1370 C C . ASP C 1 35 ? 29.639 31.655 -2.989 1.00 75.60 30 ASP C C 1
ATOM 1371 O O . ASP C 1 35 ? 29.698 32.693 -3.669 1.00 74.76 30 ASP C O 1
ATOM 1376 N N . ILE C 1 36 ? 29.970 30.456 -3.452 1.00 75.34 31 ILE C N 1
ATOM 1377 C CA . ILE C 1 36 ? 30.401 30.249 -4.825 1.00 75.17 31 ILE C CA 1
ATOM 1378 C C . ILE C 1 36 ? 29.234 30.437 -5.807 1.00 76.75 31 ILE C C 1
ATOM 1379 O O . ILE C 1 36 ? 28.553 29.473 -6.167 1.00 77.84 31 ILE C O 1
ATOM 1384 N N . ARG C 1 37 ? 29.006 31.675 -6.243 1.00 77.29 32 ARG C N 1
ATOM 1385 C CA . ARG C 1 37 ? 27.918 31.952 -7.172 1.00 77.56 32 ARG C CA 1
ATOM 1386 C C . ARG C 1 37 ? 28.197 31.365 -8.539 1.00 76.34 32 ARG C C 1
ATOM 1387 O O . ARG C 1 37 ? 29.272 30.842 -8.790 1.00 75.32 32 ARG C O 1
ATOM 1395 N N . GLY C 1 38 ? 27.206 31.434 -9.410 1.00 75.94 33 GLY C N 1
ATOM 1396 C CA . GLY C 1 38 ? 27.385 30.905 -10.735 1.00 77.04 33 GLY C CA 1
ATOM 1397 C C . GLY C 1 38 ? 28.657 31.419 -11.350 1.00 78.28 33 GLY C C 1
ATOM 1398 O O . GLY C 1 38 ? 29.587 30.650 -11.564 1.00 79.86 33 GLY C O 1
ATOM 1399 N N . SER C 1 39 ? 28.708 32.719 -11.618 1.00 78.52 34 SER C N 1
ATOM 1400 C CA . SER C 1 39 ? 29.889 33.332 -12.225 1.00 79.03 34 SER C CA 1
ATOM 1401 C C . SER C 1 39 ? 31.216 32.911 -11.567 1.00 79.56 34 SER C C 1
ATOM 1402 O O . SER C 1 39 ? 32.185 32.564 -12.263 1.00 79.96 34 SER C O 1
ATOM 1405 N N . GLY C 1 40 ? 31.260 32.969 -10.235 1.00 79.34 35 GLY C N 1
ATOM 1406 C CA . GLY C 1 40 ? 32.464 32.586 -9.520 1.00 78.72 35 GLY C CA 1
ATOM 1407 C C . GLY C 1 40 ? 33.068 31.339 -10.137 1.00 78.53 35 GLY C C 1
ATOM 1408 O O . GLY C 1 40 ? 34.250 31.329 -10.513 1.00 78.77 35 GLY C O 1
ATOM 1409 N N . LEU C 1 41 ? 32.250 30.292 -10.261 1.00 77.65 36 LEU C N 1
ATOM 1410 C CA . LEU C 1 41 ? 32.706 29.030 -10.842 1.00 77.18 36 LEU C CA 1
ATOM 1411 C C . LEU C 1 41 ? 33.548 29.306 -12.070 1.00 77.03 36 LEU C C 1
ATOM 1412 O O . LEU C 1 41 ? 34.710 28.905 -12.163 1.00 77.96 36 LEU C O 1
ATOM 1417 N N . LEU C 1 42 ? 32.930 30.007 -13.007 1.00 75.80 37 LEU C N 1
ATOM 1418 C CA . LEU C 1 42 ? 33.559 30.338 -14.258 1.00 75.12 37 LEU C CA 1
ATOM 1419 C C . LEU C 1 42 ? 35.015 30.836 -14.180 1.00 75.58 37 LEU C C 1
ATOM 1420 O O . LEU C 1 42 ? 35.717 30.831 -15.188 1.00 74.94 37 LEU C O 1
ATOM 1425 N N . HIS C 1 43 ? 35.493 31.212 -12.994 1.00 76.26 38 HIS C N 1
ATOM 1426 C CA . HIS C 1 43 ? 36.858 31.733 -12.898 1.00 77.06 38 HIS C CA 1
ATOM 1427 C C . HIS C 1 43 ? 37.766 31.072 -11.886 1.00 76.47 38 HIS C C 1
ATOM 1428 O O . HIS C 1 43 ? 38.890 31.526 -11.651 1.00 76.19 38 HIS C O 1
ATOM 1435 N N . LEU C 1 44 ? 37.279 30.010 -11.272 1.00 76.01 39 LEU C N 1
ATOM 1436 C CA . LEU C 1 44 ? 38.089 29.305 -10.310 1.00 76.53 39 LEU C CA 1
ATOM 1437 C C . LEU C 1 44 ? 39.379 28.926 -11.013 1.00 76.95 39 LEU C C 1
ATOM 1438 O O . LEU C 1 44 ? 39.386 28.556 -12.193 1.00 76.56 39 LEU C O 1
ATOM 1443 N N . GLU C 1 45 ? 40.482 29.031 -10.283 1.00 77.81 40 GLU C N 1
ATOM 1444 C CA . GLU C 1 45 ? 41.797 28.693 -10.814 1.00 79.46 40 GLU C CA 1
ATOM 1445 C C . GLU C 1 45 ? 42.288 27.620 -9.860 1.00 80.29 40 GLU C C 1
ATOM 1446 O O . GLU C 1 45 ? 41.764 27.471 -8.780 1.00 79.51 40 GLU C O 1
ATOM 1452 N N . ARG C 1 46 ? 43.257 26.836 -10.272 1.00 82.95 41 ARG C N 1
ATOM 1453 C CA . ARG C 1 46 ? 43.814 25.828 -9.390 1.00 85.88 41 ARG C CA 1
ATOM 1454 C C . ARG C 1 46 ? 43.810 26.219 -7.949 1.00 86.59 41 ARG C C 1
ATOM 1455 O O . ARG C 1 46 ? 43.395 25.460 -7.089 1.00 87.41 41 ARG C O 1
ATOM 1463 N N . ARG C 1 47 ? 44.341 27.399 -7.683 1.00 87.32 42 ARG C N 1
ATOM 1464 C CA . ARG C 1 47 ? 44.475 27.850 -6.313 1.00 87.15 42 ARG C CA 1
ATOM 1465 C C . ARG C 1 47 ? 43.151 27.972 -5.610 1.00 86.54 42 ARG C C 1
ATOM 1466 O O . ARG C 1 47 ? 42.994 27.534 -4.482 1.00 86.28 42 ARG C O 1
ATOM 1474 N N . ASP C 1 48 ? 42.180 28.567 -6.278 1.00 86.19 43 ASP C N 1
ATOM 1475 C CA . ASP C 1 48 ? 40.866 28.722 -5.672 1.00 85.46 43 ASP C CA 1
ATOM 1476 C C . ASP C 1 48 ? 40.395 27.407 -5.162 1.00 84.46 43 ASP C C 1
ATOM 1477 O O . ASP C 1 48 ? 39.917 27.306 -4.043 1.00 85.25 43 ASP C O 1
ATOM 1482 N N . LEU C 1 49 ? 40.553 26.386 -5.989 1.00 82.54 44 LEU C N 1
ATOM 1483 C CA . LEU C 1 49 ? 40.139 25.057 -5.618 1.00 80.58 44 LEU C CA 1
ATOM 1484 C C . LEU C 1 49 ? 40.952 24.594 -4.437 1.00 80.85 44 LEU C C 1
ATOM 1485 O O . LEU C 1 49 ? 40.410 23.998 -3.519 1.00 81.33 44 LEU C O 1
ATOM 1490 N N . LYS C 1 50 ? 42.255 24.861 -4.455 1.00 81.05 45 LYS C N 1
ATOM 1491 C CA . LYS C 1 50 ? 43.105 24.440 -3.345 1.00 80.90 45 LYS C CA 1
ATOM 1492 C C . LYS C 1 50 ? 42.644 25.172 -2.087 1.00 80.56 45 LYS C C 1
ATOM 1493 O O . LYS C 1 50 ? 42.631 24.605 -0.988 1.00 80.04 45 LYS C O 1
ATOM 1499 N N . ASP C 1 51 ? 42.259 26.435 -2.252 1.00 80.43 46 ASP C N 1
ATOM 1500 C CA . ASP C 1 51 ? 41.780 27.224 -1.123 1.00 80.56 46 ASP C CA 1
ATOM 1501 C C . ASP C 1 51 ? 40.404 26.716 -0.779 1.00 79.49 46 ASP C C 1
ATOM 1502 O O . ASP C 1 51 ? 39.982 26.761 0.368 1.00 80.10 46 ASP C O 1
ATOM 1507 N N . LEU C 1 52 ? 39.702 26.238 -1.794 1.00 78.09 47 LEU C N 1
ATOM 1508 C CA . LEU C 1 52 ? 38.358 25.734 -1.595 1.00 76.04 47 LEU C CA 1
ATOM 1509 C C . LEU C 1 52 ? 38.311 24.321 -1.017 1.00 75.08 47 LEU C C 1
ATOM 1510 O O . LEU C 1 52 ? 37.231 23.754 -0.837 1.00 76.31 47 LEU C O 1
ATOM 1515 N N . GLY C 1 53 ? 39.470 23.742 -0.730 1.00 73.14 48 GLY C N 1
ATOM 1516 C CA . GLY C 1 53 ? 39.469 22.411 -0.153 1.00 69.79 48 GLY C CA 1
ATOM 1517 C C . GLY C 1 53 ? 39.750 21.251 -1.088 1.00 67.91 48 GLY C C 1
ATOM 1518 O O . GLY C 1 53 ? 40.292 20.239 -0.655 1.00 67.09 48 GLY C O 1
ATOM 1519 N N . VAL C 1 54 ? 39.393 21.372 -2.362 1.00 66.58 49 VAL C N 1
ATOM 1520 C CA . VAL C 1 54 ? 39.636 20.286 -3.310 1.00 66.09 49 VAL C CA 1
ATOM 1521 C C . VAL C 1 54 ? 41.118 20.007 -3.360 1.00 67.73 49 VAL C C 1
ATOM 1522 O O . VAL C 1 54 ? 41.919 20.946 -3.361 1.00 68.62 49 VAL C O 1
ATOM 1526 N N . THR C 1 55 ? 41.488 18.728 -3.391 1.00 69.34 50 THR C N 1
ATOM 1527 C CA . THR C 1 55 ? 42.900 18.360 -3.464 1.00 70.52 50 THR C CA 1
ATOM 1528 C C . THR C 1 55 ? 43.170 17.213 -4.419 1.00 71.57 50 THR C C 1
ATOM 1529 O O . THR C 1 55 ? 44.198 17.185 -5.079 1.00 72.87 50 THR C O 1
ATOM 1533 N N . LYS C 1 56 ? 42.261 16.261 -4.514 1.00 72.43 51 LYS C N 1
ATOM 1534 C CA . LYS C 1 56 ? 42.505 15.172 -5.439 1.00 73.02 51 LYS C CA 1
ATOM 1535 C C . LYS C 1 56 ? 42.463 15.725 -6.840 1.00 72.32 51 LYS C C 1
ATOM 1536 O O . LYS C 1 56 ? 41.393 16.031 -7.366 1.00 72.85 51 LYS C O 1
ATOM 1542 N N . VAL C 1 57 ? 43.646 15.871 -7.421 1.00 70.78 52 VAL C N 1
ATOM 1543 C CA . VAL C 1 57 ? 43.793 16.408 -8.758 1.00 69.27 52 VAL C CA 1
ATOM 1544 C C . VAL C 1 57 ? 42.613 16.004 -9.650 1.00 69.14 52 VAL C C 1
ATOM 1545 O O . VAL C 1 57 ? 41.909 16.865 -10.200 1.00 68.08 52 VAL C O 1
ATOM 1549 N N . GLY C 1 58 ? 42.389 14.692 -9.757 1.00 68.70 53 GLY C N 1
ATOM 1550 C CA . GLY C 1 58 ? 41.315 14.170 -10.581 1.00 68.71 53 GLY C CA 1
ATOM 1551 C C . GLY C 1 58 ? 40.015 14.891 -10.339 1.00 69.06 53 GLY C C 1
ATOM 1552 O O . GLY C 1 58 ? 39.091 14.797 -11.134 1.00 71.04 53 GLY C O 1
ATOM 1553 N N . HIS C 1 59 ? 39.943 15.611 -9.231 1.00 69.37 54 HIS C N 1
ATOM 1554 C CA . HIS C 1 59 ? 38.741 16.361 -8.894 1.00 68.32 54 HIS C CA 1
ATOM 1555 C C . HIS C 1 59 ? 38.844 17.818 -9.326 1.00 67.47 54 HIS C C 1
ATOM 1556 O O . HIS C 1 59 ? 37.884 18.370 -9.849 1.00 69.20 54 HIS C O 1
ATOM 1563 N N . MET C 1 60 ? 39.995 18.436 -9.072 1.00 66.99 55 MET C N 1
ATOM 1564 C CA . MET C 1 60 ? 40.162 19.805 -9.532 1.00 64.04 55 MET C CA 1
ATOM 1565 C C . MET C 1 60 ? 39.960 19.797 -11.044 1.00 62.01 55 MET C C 1
ATOM 1566 O O . MET C 1 60 ? 39.194 20.543 -11.593 1.00 59.97 55 MET C O 1
ATOM 1571 N N . LYS C 1 61 ? 40.627 18.827 -11.659 1.00 61.32 56 LYS C N 1
ATOM 1572 C CA . LYS C 1 61 ? 40.479 18.658 -13.094 1.00 62.06 56 LYS C CA 1
ATOM 1573 C C . LYS C 1 61 ? 38.991 18.493 -13.394 1.00 63.99 56 LYS C C 1
ATOM 1574 O O . LYS C 1 61 ? 38.418 19.274 -14.142 1.00 63.93 56 LYS C O 1
ATOM 1580 N N . ARG C 1 62 ? 38.394 17.463 -12.794 1.00 64.24 57 ARG C N 1
ATOM 1581 C CA . ARG C 1 62 ? 36.970 17.212 -13.045 1.00 66.15 57 ARG C CA 1
ATOM 1582 C C . ARG C 1 62 ? 36.138 18.513 -12.908 1.00 66.53 57 ARG C C 1
ATOM 1583 O O . ARG C 1 62 ? 35.239 18.786 -13.714 1.00 67.50 57 ARG C O 1
ATOM 1591 N N . ILE C 1 63 ? 36.430 19.316 -11.891 1.00 65.16 58 ILE C N 1
ATOM 1592 C CA . ILE C 1 63 ? 35.674 20.545 -11.688 1.00 63.91 58 ILE C CA 1
ATOM 1593 C C . ILE C 1 63 ? 36.045 21.536 -12.761 1.00 65.05 58 ILE C C 1
ATOM 1594 O O . ILE C 1 63 ? 35.179 22.118 -13.410 1.00 65.07 58 ILE C O 1
ATOM 1599 N N . LEU C 1 64 ? 37.347 21.715 -12.943 1.00 66.10 59 LEU C N 1
ATOM 1600 C CA . LEU C 1 64 ? 37.863 22.653 -13.926 1.00 66.61 59 LEU C CA 1
ATOM 1601 C C . LEU C 1 64 ? 37.322 22.418 -15.322 1.00 68.54 59 LEU C C 1
ATOM 1602 O O . LEU C 1 64 ? 36.951 23.363 -16.021 1.00 68.96 59 LEU C O 1
ATOM 1607 N N . CYS C 1 65 ? 37.271 21.158 -15.737 1.00 70.21 60 CYS C N 1
ATOM 1608 C CA . CYS C 1 65 ? 36.757 20.842 -17.069 1.00 71.43 60 CYS C CA 1
ATOM 1609 C C . CYS C 1 65 ? 35.243 20.957 -17.079 1.00 71.54 60 CYS C C 1
ATOM 1610 O O . CYS C 1 65 ? 34.652 21.245 -18.112 1.00 71.57 60 CYS C O 1
ATOM 1613 N N . GLY C 1 66 ? 34.636 20.707 -15.922 1.00 72.02 61 GLY C N 1
ATOM 1614 C CA . GLY C 1 66 ? 33.206 20.813 -15.786 1.00 73.89 61 GLY C CA 1
ATOM 1615 C C . GLY C 1 66 ? 32.877 22.228 -16.128 1.00 74.78 61 GLY C C 1
ATOM 1616 O O . GLY C 1 66 ? 31.738 22.520 -16.614 1.00 75.96 61 GLY C O 1
ATOM 1617 N N . ILE C 1 67 ? 33.885 23.078 -15.967 1.00 74.36 62 ILE C N 1
ATOM 1618 C CA . ILE C 1 67 ? 33.693 24.487 -16.248 1.00 74.16 62 ILE C CA 1
ATOM 1619 C C . ILE C 1 67 ? 34.068 24.789 -17.692 1.00 75.48 62 ILE C C 1
ATOM 1620 O O . ILE C 1 67 ? 33.410 25.461 -18.362 1.00 75.92 62 ILE C O 1
ATOM 1625 N N . LYS C 1 68 ? 35.248 24.284 -18.163 1.00 75.91 63 LYS C N 1
ATOM 1626 C CA . LYS C 1 68 ? 35.522 24.523 -19.611 1.00 76.27 63 LYS C CA 1
ATOM 1627 C C . LYS C 1 68 ? 34.241 24.178 -20.245 1.00 77.74 63 LYS C C 1
ATOM 1628 O O . LYS C 1 68 ? 33.509 25.050 -20.693 1.00 77.76 63 LYS C O 1
ATOM 1634 N N . GLU C 1 69 ? 33.887 22.914 -20.200 1.00 78.78 64 GLU C N 1
ATOM 1635 C CA . GLU C 1 69 ? 32.651 22.541 -20.830 1.00 80.31 64 GLU C CA 1
ATOM 1636 C C . GLU C 1 69 ? 31.483 23.453 -20.553 1.00 81.03 64 GLU C C 1
ATOM 1637 O O . GLU C 1 69 ? 30.383 23.355 -21.424 1.00 81.52 64 GLU C O 1
ATOM 1643 N N . LEU C 1 70 ? 31.452 24.313 -19.504 1.00 82.54 65 LEU C N 1
ATOM 1644 C CA . LEU C 1 70 ? 30.341 25.237 -19.227 1.00 84.69 65 LEU C CA 1
ATOM 1645 C C . LEU C 1 70 ? 30.096 26.446 -20.179 1.00 86.44 65 LEU C C 1
ATOM 1646 O O . LEU C 1 70 ? 29.044 26.603 -20.909 1.00 87.95 65 LEU C O 1
ATOM 1651 N N . SER C 1 71 ? 31.014 27.395 -20.086 1.00 87.36 66 SER C N 1
ATOM 1652 C CA . SER C 1 71 ? 31.016 28.594 -20.934 1.00 88.80 66 SER C CA 1
ATOM 1653 C C . SER C 1 71 ? 30.841 28.033 -22.383 1.00 89.39 66 SER C C 1
ATOM 1654 O O . SER C 1 71 ? 29.881 28.329 -23.035 1.00 88.87 66 SER C O 1
ATOM 1657 N N . ARG C 1 72 ? 31.804 27.199 -22.789 1.00 90.02 67 ARG C N 1
ATOM 1658 C CA . ARG C 1 72 ? 31.983 26.536 -24.073 1.00 90.76 67 ARG C CA 1
ATOM 1659 C C . ARG C 1 72 ? 30.830 25.691 -24.470 1.00 91.39 67 ARG C C 1
ATOM 1660 O O . ARG C 1 72 ? 30.297 25.997 -25.532 1.00 92.34 67 ARG C O 1
ATOM 1668 N N . SER C 1 73 ? 30.418 24.706 -23.660 1.00 91.92 68 SER C N 1
ATOM 1669 C CA . SER C 1 73 ? 29.301 23.819 -23.998 1.00 92.94 68 SER C CA 1
ATOM 1670 C C . SER C 1 73 ? 29.676 22.455 -24.693 1.00 93.88 68 SER C C 1
ATOM 1671 O O . SER C 1 73 ? 30.863 22.267 -25.133 1.00 94.15 68 SER C O 1
ATOM 1673 N N . PRO D 1 6 ? 19.632 34.857 6.253 1.00 81.08 1 PRO D N 1
ATOM 1674 C CA . PRO D 1 6 ? 18.673 35.600 5.395 1.00 81.94 1 PRO D CA 1
ATOM 1675 C C . PRO D 1 6 ? 17.921 36.679 6.170 1.00 82.50 1 PRO D C 1
ATOM 1676 O O . PRO D 1 6 ? 17.453 36.456 7.289 1.00 83.63 1 PRO D O 1
ATOM 1680 N N . VAL D 1 7 ? 17.783 37.844 5.551 1.00 82.18 2 VAL D N 1
ATOM 1681 C CA . VAL D 1 7 ? 17.104 38.966 6.163 1.00 81.93 2 VAL D CA 1
ATOM 1682 C C . VAL D 1 7 ? 15.844 38.544 6.893 1.00 83.19 2 VAL D C 1
ATOM 1683 O O . VAL D 1 7 ? 15.794 38.494 8.117 1.00 83.97 2 VAL D O 1
ATOM 1687 N N . HIS D 1 8 ? 14.825 38.219 6.124 1.00 84.25 3 HIS D N 1
ATOM 1688 C CA . HIS D 1 8 ? 13.531 37.829 6.649 1.00 85.77 3 HIS D CA 1
ATOM 1689 C C . HIS D 1 8 ? 13.432 37.068 7.975 1.00 86.56 3 HIS D C 1
ATOM 1690 O O . HIS D 1 8 ? 12.759 37.526 8.910 1.00 87.65 3 HIS D O 1
ATOM 1697 N N . LEU D 1 9 ? 14.070 35.917 8.061 1.00 87.09 4 LEU D N 1
ATOM 1698 C CA . LEU D 1 9 ? 14.008 35.078 9.261 1.00 87.54 4 LEU D CA 1
ATOM 1699 C C . LEU D 1 9 ? 14.978 35.359 10.399 1.00 87.24 4 LEU D C 1
ATOM 1700 O O . LEU D 1 9 ? 15.051 34.578 11.364 1.00 87.33 4 LEU D O 1
ATOM 1705 N N . TRP D 1 10 ? 15.699 36.458 10.287 1.00 87.20 5 TRP D N 1
ATOM 1706 C CA . TRP D 1 10 ? 16.662 36.836 11.316 1.00 87.41 5 TRP D CA 1
ATOM 1707 C C . TRP D 1 10 ? 16.161 36.699 12.748 1.00 87.40 5 TRP D C 1
ATOM 1708 O O . TRP D 1 10 ? 15.227 37.391 13.179 1.00 86.89 5 TRP D O 1
ATOM 1719 N N . GLY D 1 11 ? 16.795 35.794 13.478 1.00 87.71 6 GLY D N 1
ATOM 1720 C CA . GLY D 1 11 ? 16.418 35.620 14.853 1.00 87.50 6 GLY D CA 1
ATOM 1721 C C . GLY D 1 11 ? 16.792 36.948 15.469 1.00 87.72 6 GLY D C 1
ATOM 1722 O O . GLY D 1 11 ? 17.484 37.788 14.865 1.00 85.81 6 GLY D O 1
ATOM 1723 N N . THR D 1 12 ? 16.320 37.144 16.684 1.00 88.91 7 THR D N 1
ATOM 1724 C CA . THR D 1 12 ? 16.595 38.366 17.392 1.00 90.47 7 THR D CA 1
ATOM 1725 C C . THR D 1 12 ? 18.093 38.631 17.433 1.00 90.71 7 THR D C 1
ATOM 1726 O O . THR D 1 12 ? 18.517 39.780 17.454 1.00 91.79 7 THR D O 1
ATOM 1730 N N . GLU D 1 13 ? 18.893 37.571 17.450 1.00 90.86 8 GLU D N 1
ATOM 1731 C CA . GLU D 1 13 ? 20.336 37.739 17.506 1.00 90.97 8 GLU D CA 1
ATOM 1732 C C . GLU D 1 13 ? 20.907 38.038 16.136 1.00 91.13 8 GLU D C 1
ATOM 1733 O O . GLU D 1 13 ? 21.996 38.603 16.025 1.00 92.31 8 GLU D O 1
ATOM 1739 N N . GLU D 1 14 ? 20.179 37.665 15.090 1.00 89.93 9 GLU D N 1
ATOM 1740 C CA . GLU D 1 14 ? 20.656 37.934 13.746 1.00 88.96 9 GLU D CA 1
ATOM 1741 C C . GLU D 1 14 ? 20.618 39.429 13.556 1.00 89.34 9 GLU D C 1
ATOM 1742 O O . GLU D 1 14 ? 21.537 40.033 12.995 1.00 89.81 9 GLU D O 1
ATOM 1748 N N . VAL D 1 15 ? 19.536 40.020 14.040 1.00 89.15 10 VAL D N 1
ATOM 1749 C CA . VAL D 1 15 ? 19.357 41.458 13.958 1.00 89.11 10 VAL D CA 1
ATOM 1750 C C . VAL D 1 15 ? 20.529 42.140 14.650 1.00 89.33 10 VAL D C 1
ATOM 1751 O O . VAL D 1 15 ? 21.174 43.024 14.084 1.00 89.11 10 VAL D O 1
ATOM 1755 N N . ALA D 1 16 ? 20.802 41.700 15.878 1.00 90.15 11 ALA D N 1
ATOM 1756 C CA . ALA D 1 16 ? 21.874 42.246 16.717 1.00 90.38 11 ALA D CA 1
ATOM 1757 C C . ALA D 1 16 ? 23.142 42.480 15.929 1.00 90.44 11 ALA D C 1
ATOM 1758 O O . ALA D 1 16 ? 23.714 43.562 15.974 1.00 91.29 11 ALA D O 1
ATOM 1760 N N . ALA D 1 17 ? 23.594 41.459 15.219 1.00 89.89 12 ALA D N 1
ATOM 1761 C CA . ALA D 1 17 ? 24.799 41.592 14.425 1.00 89.44 12 ALA D CA 1
ATOM 1762 C C . ALA D 1 17 ? 24.628 42.828 13.566 1.00 88.90 12 ALA D C 1
ATOM 1763 O O . ALA D 1 17 ? 25.381 43.787 13.669 1.00 89.16 12 ALA D O 1
ATOM 1765 N N . TRP D 1 18 ? 23.613 42.789 12.722 1.00 88.47 13 TRP D N 1
ATOM 1766 C CA . TRP D 1 18 ? 23.316 43.890 11.840 1.00 88.01 13 TRP D CA 1
ATOM 1767 C C . TRP D 1 18 ? 23.588 45.255 12.474 1.00 87.66 13 TRP D C 1
ATOM 1768 O O . TRP D 1 18 ? 24.337 46.059 11.934 1.00 87.32 13 TRP D O 1
ATOM 1779 N N . LEU D 1 19 ? 22.972 45.516 13.621 1.00 87.48 14 LEU D N 1
ATOM 1780 C CA . LEU D 1 19 ? 23.166 46.782 14.326 1.00 87.71 14 LEU D CA 1
ATOM 1781 C C . LEU D 1 19 ? 24.638 47.023 14.622 1.00 88.22 14 LEU D C 1
ATOM 1782 O O . LEU D 1 19 ? 25.168 48.121 14.454 1.00 88.29 14 LEU D O 1
ATOM 1787 N N . GLU D 1 20 ? 25.286 45.981 15.110 1.00 88.57 15 GLU D N 1
ATOM 1788 C CA . GLU D 1 20 ? 26.694 46.048 15.445 1.00 88.89 15 GLU D CA 1
ATOM 1789 C C . GLU D 1 20 ? 27.449 46.311 14.162 1.00 88.48 15 GLU D C 1
ATOM 1790 O O . GLU D 1 20 ? 28.547 46.866 14.169 1.00 88.01 15 GLU D O 1
ATOM 1796 N N . HIS D 1 21 ? 26.851 45.906 13.052 1.00 88.76 16 HIS D N 1
ATOM 1797 C CA . HIS D 1 21 ? 27.461 46.125 11.752 1.00 89.89 16 HIS D CA 1
ATOM 1798 C C . HIS D 1 21 ? 27.318 47.566 11.394 1.00 89.59 16 HIS D C 1
ATOM 1799 O O . HIS D 1 21 ? 28.035 48.088 10.555 1.00 90.24 16 HIS D O 1
ATOM 1806 N N . LEU D 1 22 ? 26.361 48.210 12.034 1.00 88.80 17 LEU D N 1
ATOM 1807 C CA . LEU D 1 22 ? 26.111 49.611 11.763 1.00 88.24 17 LEU D CA 1
ATOM 1808 C C . LEU D 1 22 ? 26.784 50.399 12.844 1.00 88.70 17 LEU D C 1
ATOM 1809 O O . LEU D 1 22 ? 26.733 51.624 12.855 1.00 89.14 17 LEU D O 1
ATOM 1814 N N . SER D 1 23 ? 27.433 49.683 13.750 1.00 89.28 18 SER D N 1
ATOM 1815 C CA . SER D 1 23 ? 28.103 50.336 14.852 1.00 89.82 18 SER D CA 1
ATOM 1816 C C . SER D 1 23 ? 27.030 51.020 15.689 1.00 89.65 18 SER D C 1
ATOM 1817 O O . SER D 1 23 ? 27.175 52.156 16.137 1.00 90.11 18 SER D O 1
ATOM 1820 N N . LEU D 1 24 ? 25.926 50.316 15.869 1.00 88.84 19 LEU D N 1
ATOM 1821 C CA . LEU D 1 24 ? 24.845 50.837 16.673 1.00 88.36 19 LEU D CA 1
ATOM 1822 C C . LEU D 1 24 ? 24.623 49.777 17.730 1.00 88.14 19 LEU D C 1
ATOM 1823 O O . LEU D 1 24 ? 23.492 49.516 18.140 1.00 88.28 19 LEU D O 1
ATOM 1828 N N . CYS D 1 25 ? 25.731 49.169 18.159 1.00 87.69 20 CYS D N 1
ATOM 1829 C CA . CYS D 1 25 ? 25.731 48.120 19.185 1.00 87.71 20 CYS D CA 1
ATOM 1830 C C . CYS D 1 25 ? 25.007 48.550 20.479 1.00 87.54 20 CYS D C 1
ATOM 1831 O O . CYS D 1 25 ? 24.436 47.733 21.202 1.00 87.18 20 CYS D O 1
ATOM 1834 N N . GLU D 1 26 ? 25.043 49.845 20.762 1.00 87.59 21 GLU D N 1
ATOM 1835 C CA . GLU D 1 26 ? 24.414 50.419 21.953 1.00 87.48 21 GLU D CA 1
ATOM 1836 C C . GLU D 1 26 ? 22.893 50.270 21.965 1.00 86.69 21 GLU D C 1
ATOM 1837 O O . GLU D 1 26 ? 22.231 50.672 22.919 1.00 86.29 21 GLU D O 1
ATOM 1843 N N . TYR D 1 27 ? 22.344 49.718 20.891 1.00 86.05 22 TYR D N 1
ATOM 1844 C CA . TYR D 1 27 ? 20.904 49.536 20.776 1.00 84.71 22 TYR D CA 1
ATOM 1845 C C . TYR D 1 27 ? 20.553 48.069 20.783 1.00 85.23 22 TYR D C 1
ATOM 1846 O O . TYR D 1 27 ? 19.391 47.716 20.897 1.00 85.50 22 TYR D O 1
ATOM 1855 N N . LYS D 1 28 ? 21.558 47.210 20.649 1.00 85.94 23 LYS D N 1
ATOM 1856 C CA . LYS D 1 28 ? 21.299 45.776 20.628 1.00 86.08 23 LYS D CA 1
ATOM 1857 C C . LYS D 1 28 ? 20.384 45.361 21.786 1.00 86.60 23 LYS D C 1
ATOM 1858 O O . LYS D 1 28 ? 19.587 44.427 21.646 1.00 87.49 23 LYS D O 1
ATOM 1864 N N . ASP D 1 29 ? 20.455 46.076 22.907 1.00 86.50 24 ASP D N 1
ATOM 1865 C CA . ASP D 1 29 ? 19.622 45.731 24.051 1.00 86.53 24 ASP D CA 1
ATOM 1866 C C . ASP D 1 29 ? 18.136 45.734 23.719 1.00 86.05 24 ASP D C 1
ATOM 1867 O O . ASP D 1 29 ? 17.506 44.684 23.554 1.00 85.76 24 ASP D O 1
ATOM 1872 N N . ILE D 1 30 ? 17.580 46.932 23.657 1.00 85.33 25 ILE D N 1
ATOM 1873 C CA . ILE D 1 30 ? 16.171 47.119 23.351 1.00 83.92 25 ILE D CA 1
ATOM 1874 C C . ILE D 1 30 ? 15.710 46.279 22.168 1.00 83.19 25 ILE D C 1
ATOM 1875 O O . ILE D 1 30 ? 14.704 45.580 22.247 1.00 82.43 25 ILE D O 1
ATOM 1880 N N . PHE D 1 31 ? 16.456 46.353 21.069 1.00 83.19 26 PHE D N 1
ATOM 1881 C CA . PHE D 1 31 ? 16.118 45.608 19.858 1.00 83.15 26 PHE D CA 1
ATOM 1882 C C . PHE D 1 31 ? 15.978 44.132 20.142 1.00 83.97 26 PHE D C 1
ATOM 1883 O O . PHE D 1 31 ? 15.362 43.388 19.362 1.00 84.68 26 PHE D O 1
ATOM 1891 N N . THR D 1 32 ? 16.568 43.713 21.257 1.00 83.53 27 THR D N 1
ATOM 1892 C CA . THR D 1 32 ? 16.500 42.324 21.674 1.00 82.09 27 THR D CA 1
ATOM 1893 C C . THR D 1 32 ? 15.293 42.175 22.583 1.00 81.34 27 THR D C 1
ATOM 1894 O O . THR D 1 32 ? 14.462 41.293 22.401 1.00 80.57 27 THR D O 1
ATOM 1898 N N . ARG D 1 33 ? 15.193 43.056 23.563 1.00 81.28 28 ARG D N 1
ATOM 1899 C CA . ARG D 1 33 ? 14.066 42.997 24.469 1.00 81.06 28 ARG D CA 1
ATOM 1900 C C . ARG D 1 33 ? 12.809 42.975 23.631 1.00 80.10 28 ARG D C 1
ATOM 1901 O O . ARG D 1 33 ? 12.052 42.037 23.697 1.00 80.07 28 ARG D O 1
ATOM 1909 N N . HIS D 1 34 ? 12.618 43.992 22.805 1.00 79.69 29 HIS D N 1
ATOM 1910 C CA . HIS D 1 34 ? 11.424 44.055 21.992 1.00 79.44 29 HIS D CA 1
ATOM 1911 C C . HIS D 1 34 ? 11.299 42.963 20.966 1.00 78.45 29 HIS D C 1
ATOM 1912 O O . HIS D 1 34 ? 10.539 43.100 20.008 1.00 78.43 29 HIS D O 1
ATOM 1919 N N . ASP D 1 35 ? 12.052 41.886 21.160 1.00 76.87 30 ASP D N 1
ATOM 1920 C CA . ASP D 1 35 ? 11.968 40.733 20.272 1.00 75.82 30 ASP D CA 1
ATOM 1921 C C . ASP D 1 35 ? 11.880 41.175 18.821 1.00 74.92 30 ASP D C 1
ATOM 1922 O O . ASP D 1 35 ? 11.017 40.708 18.060 1.00 74.04 30 ASP D O 1
ATOM 1927 N N . ILE D 1 36 ? 12.771 42.085 18.447 1.00 74.39 31 ILE D N 1
ATOM 1928 C CA . ILE D 1 36 ? 12.806 42.602 17.090 1.00 74.58 31 ILE D CA 1
ATOM 1929 C C . ILE D 1 36 ? 13.333 41.547 16.103 1.00 75.14 31 ILE D C 1
ATOM 1930 O O . ILE D 1 36 ? 14.545 41.497 15.849 1.00 75.44 31 ILE D O 1
ATOM 1935 N N . ARG D 1 37 ? 12.427 40.715 15.561 1.00 75.11 32 ARG D N 1
ATOM 1936 C CA . ARG D 1 37 ? 12.786 39.648 14.604 1.00 74.56 32 ARG D CA 1
ATOM 1937 C C . ARG D 1 37 ? 13.196 40.213 13.269 1.00 73.54 32 ARG D C 1
ATOM 1938 O O . ARG D 1 37 ? 13.045 41.400 13.020 1.00 73.31 32 ARG D O 1
ATOM 1946 N N . GLY D 1 38 ? 13.703 39.352 12.406 1.00 72.85 33 GLY D N 1
ATOM 1947 C CA . GLY D 1 38 ? 14.132 39.825 11.117 1.00 73.60 33 GLY D CA 1
ATOM 1948 C C . GLY D 1 38 ? 13.098 40.726 10.499 1.00 74.88 33 GLY D C 1
ATOM 1949 O O . GLY D 1 38 ? 13.313 41.929 10.378 1.00 75.80 33 GLY D O 1
ATOM 1950 N N . SER D 1 39 ? 11.963 40.142 10.129 1.00 76.17 34 SER D N 1
ATOM 1951 C CA . SER D 1 39 ? 10.870 40.885 9.488 1.00 77.71 34 SER D CA 1
ATOM 1952 C C . SER D 1 39 ? 10.506 42.219 10.155 1.00 78.72 34 SER D C 1
ATOM 1953 O O . SER D 1 39 ? 10.345 43.236 9.477 1.00 80.28 34 SER D O 1
ATOM 1956 N N . GLY D 1 40 ? 10.355 42.216 11.477 1.00 78.76 35 GLY D N 1
ATOM 1957 C CA . GLY D 1 40 ? 10.023 43.446 12.186 1.00 77.72 35 GLY D CA 1
ATOM 1958 C C . GLY D 1 40 ? 10.855 44.623 11.691 1.00 76.78 35 GLY D C 1
ATOM 1959 O O . GLY D 1 40 ? 10.316 45.680 11.385 1.00 77.04 35 GLY D O 1
ATOM 1960 N N . LEU D 1 41 ? 12.168 44.438 11.602 1.00 75.34 36 LEU D N 1
ATOM 1961 C CA . LEU D 1 41 ? 13.056 45.490 11.137 1.00 73.63 36 LEU D CA 1
ATOM 1962 C C . LEU D 1 41 ? 12.475 46.096 9.924 1.00 73.40 36 LEU D C 1
ATOM 1963 O O . LEU D 1 41 ? 12.249 47.299 9.861 1.00 74.05 36 LEU D O 1
ATOM 1968 N N . LEU D 1 42 ? 12.234 45.228 8.956 1.00 73.36 37 LEU D N 1
ATOM 1969 C CA . LEU D 1 42 ? 11.690 45.628 7.675 1.00 74.44 37 LEU D CA 1
ATOM 1970 C C . LEU D 1 42 ? 10.490 46.587 7.703 1.00 74.84 37 LEU D C 1
ATOM 1971 O O . LEU D 1 42 ? 10.129 47.150 6.680 1.00 74.80 37 LEU D O 1
ATOM 1976 N N . HIS D 1 43 ? 9.868 46.797 8.855 1.00 75.44 38 HIS D N 1
ATOM 1977 C CA . HIS D 1 43 ? 8.730 47.707 8.879 1.00 75.56 38 HIS D CA 1
ATOM 1978 C C . HIS D 1 43 ? 8.804 48.766 9.932 1.00 77.47 38 HIS D C 1
ATOM 1979 O O . HIS D 1 43 ? 7.828 49.470 10.146 1.00 78.41 38 HIS D O 1
ATOM 1986 N N . LEU D 1 44 ? 9.943 48.876 10.607 1.00 79.01 39 LEU D N 1
ATOM 1987 C CA . LEU D 1 44 ? 10.081 49.898 11.622 1.00 80.65 39 LEU D CA 1
ATOM 1988 C C . LEU D 1 44 ? 9.787 51.226 10.965 1.00 82.20 39 LEU D C 1
ATOM 1989 O O . LEU D 1 44 ? 10.183 51.464 9.824 1.00 81.36 39 LEU D O 1
ATOM 1994 N N . GLU D 1 45 ? 9.069 52.075 11.689 1.00 84.18 40 GLU D N 1
ATOM 1995 C CA . GLU D 1 45 ? 8.705 53.398 11.210 1.00 86.48 40 GLU D CA 1
ATOM 1996 C C . GLU D 1 45 ? 9.258 54.349 12.236 1.00 87.83 40 GLU D C 1
ATOM 1997 O O . GLU D 1 45 ? 9.457 53.969 13.384 1.00 87.71 40 GLU D O 1
ATOM 2003 N N . ARG D 1 46 ? 9.532 55.576 11.822 1.00 89.73 41 ARG D N 1
ATOM 2004 C CA . ARG D 1 46 ? 10.083 56.559 12.739 1.00 91.63 41 ARG D CA 1
ATOM 2005 C C . ARG D 1 46 ? 9.580 56.391 14.165 1.00 91.47 41 ARG D C 1
ATOM 2006 O O . ARG D 1 46 ? 10.349 56.484 15.122 1.00 91.27 41 ARG D O 1
ATOM 2014 N N . ARG D 1 47 ? 8.284 56.159 14.307 1.00 91.49 42 ARG D N 1
ATOM 2015 C CA . ARG D 1 47 ? 7.728 55.997 15.632 1.00 92.09 42 ARG D CA 1
ATOM 2016 C C . ARG D 1 47 ? 8.239 54.779 16.352 1.00 92.36 42 ARG D C 1
ATOM 2017 O O . ARG D 1 47 ? 8.588 54.849 17.537 1.00 93.12 42 ARG D O 1
ATOM 2025 N N . ASP D 1 48 ? 8.281 53.656 15.643 1.00 92.08 43 ASP D N 1
ATOM 2026 C CA . ASP D 1 48 ? 8.757 52.416 16.247 1.00 90.72 43 ASP D CA 1
ATOM 2027 C C . ASP D 1 48 ? 10.111 52.662 16.901 1.00 89.37 43 ASP D C 1
ATOM 2028 O O . ASP D 1 48 ? 10.353 52.249 18.041 1.00 88.36 43 ASP D O 1
ATOM 2033 N N . LEU D 1 49 ? 10.982 53.360 16.171 1.00 88.39 44 LEU D N 1
ATOM 2034 C CA . LEU D 1 49 ? 12.324 53.684 16.653 1.00 86.62 44 LEU D CA 1
ATOM 2035 C C . LEU D 1 49 ? 12.260 54.606 17.872 1.00 86.09 44 LEU D C 1
ATOM 2036 O O . LEU D 1 49 ? 13.009 54.440 18.829 1.00 84.53 44 LEU D O 1
ATOM 2041 N N . LYS D 1 50 ? 11.360 55.580 17.829 1.00 86.97 45 LYS D N 1
ATOM 2042 C CA . LYS D 1 50 ? 11.198 56.491 18.944 1.00 87.75 45 LYS D CA 1
ATOM 2043 C C . LYS D 1 50 ? 10.713 55.672 20.135 1.00 88.80 45 LYS D C 1
ATOM 2044 O O . LYS D 1 50 ? 11.139 55.932 21.255 1.00 89.51 45 LYS D O 1
ATOM 2050 N N . ASP D 1 51 ? 9.827 54.693 19.899 1.00 89.42 46 ASP D N 1
ATOM 2051 C CA . ASP D 1 51 ? 9.319 53.829 20.974 1.00 89.34 46 ASP D CA 1
ATOM 2052 C C . ASP D 1 51 ? 10.433 52.868 21.348 1.00 89.44 46 ASP D C 1
ATOM 2053 O O . ASP D 1 51 ? 10.554 52.455 22.499 1.00 89.25 46 ASP D O 1
ATOM 2058 N N . LEU D 1 52 ? 11.261 52.527 20.367 1.00 89.68 47 LEU D N 1
ATOM 2059 C CA . LEU D 1 52 ? 12.361 51.610 20.589 1.00 90.18 47 LEU D CA 1
ATOM 2060 C C . LEU D 1 52 ? 13.548 52.253 21.276 1.00 91.03 47 LEU D C 1
ATOM 2061 O O . LEU D 1 52 ? 14.575 51.605 21.508 1.00 91.46 47 LEU D O 1
ATOM 2066 N N . GLY D 1 53 ? 13.430 53.538 21.578 1.00 91.67 48 GLY D N 1
ATOM 2067 C CA . GLY D 1 53 ? 14.517 54.221 22.259 1.00 91.82 48 GLY D CA 1
ATOM 2068 C C . GLY D 1 53 ? 15.431 55.089 21.414 1.00 91.72 48 GLY D C 1
ATOM 2069 O O . GLY D 1 53 ? 16.007 56.044 21.926 1.00 92.09 48 GLY D O 1
ATOM 2070 N N . VAL D 1 54 ? 15.584 54.773 20.133 1.00 91.25 49 VAL D N 1
ATOM 2071 C CA . VAL D 1 54 ? 16.458 55.576 19.275 1.00 90.53 49 VAL D CA 1
ATOM 2072 C C . VAL D 1 54 ? 15.928 57.010 19.239 1.00 90.13 49 VAL D C 1
ATOM 2073 O O . VAL D 1 54 ? 14.709 57.234 19.173 1.00 90.00 49 VAL D O 1
ATOM 2077 N N . THR D 1 55 ? 16.836 57.981 19.290 1.00 89.66 50 THR D N 1
ATOM 2078 C CA . THR D 1 55 ? 16.436 59.389 19.273 1.00 88.65 50 THR D CA 1
ATOM 2079 C C . THR D 1 55 ? 17.357 60.245 18.398 1.00 86.85 50 THR D C 1
ATOM 2080 O O . THR D 1 55 ? 16.919 61.214 17.746 1.00 86.60 50 THR D O 1
ATOM 2084 N N . LYS D 1 56 ? 18.633 59.903 18.386 1.00 83.95 51 LYS D N 1
ATOM 2085 C CA . LYS D 1 56 ? 19.518 60.681 17.588 1.00 81.48 51 LYS D CA 1
ATOM 2086 C C . LYS D 1 56 ? 19.156 60.407 16.123 1.00 78.72 51 LYS D C 1
ATOM 2087 O O . LYS D 1 56 ? 19.429 59.323 15.575 1.00 78.55 51 LYS D O 1
ATOM 2093 N N . VAL D 1 57 ? 18.505 61.394 15.515 1.00 74.66 52 VAL D N 1
ATOM 2094 C CA . VAL D 1 57 ? 18.074 61.303 14.141 1.00 70.91 52 VAL D CA 1
ATOM 2095 C C . VAL D 1 57 ? 19.057 60.515 13.295 1.00 70.11 52 VAL D C 1
ATOM 2096 O O . VAL D 1 57 ? 18.698 59.486 12.735 1.00 69.41 52 VAL D O 1
ATOM 2100 N N . GLY D 1 58 ? 20.299 60.993 13.234 1.00 70.59 53 GLY D N 1
ATOM 2101 C CA . GLY D 1 58 ? 21.337 60.346 12.442 1.00 70.35 53 GLY D CA 1
ATOM 2102 C C . GLY D 1 58 ? 21.429 58.857 12.687 1.00 69.94 53 GLY D C 1
ATOM 2103 O O . GLY D 1 58 ? 22.112 58.154 11.953 1.00 70.38 53 GLY D O 1
ATOM 2104 N N . HIS D 1 59 ? 20.734 58.385 13.719 1.00 70.49 54 HIS D N 1
ATOM 2105 C CA . HIS D 1 59 ? 20.713 56.971 14.063 1.00 68.97 54 HIS D CA 1
ATOM 2106 C C . HIS D 1 59 ? 19.453 56.341 13.521 1.00 67.99 54 HIS D C 1
ATOM 2107 O O . HIS D 1 59 ? 19.503 55.285 12.906 1.00 69.42 54 HIS D O 1
ATOM 2114 N N . MET D 1 60 ? 18.333 56.999 13.779 1.00 66.77 55 MET D N 1
ATOM 2115 C CA . MET D 1 60 ? 17.119 56.475 13.213 1.00 64.96 55 MET D CA 1
ATOM 2116 C C . MET D 1 60 ? 17.352 56.362 11.703 1.00 64.94 55 MET D C 1
ATOM 2117 O O . MET D 1 60 ? 17.159 55.333 11.139 1.00 64.18 55 MET D O 1
ATOM 2122 N N . LYS D 1 61 ? 17.871 57.450 11.120 1.00 65.03 56 LYS D N 1
ATOM 2123 C CA . LYS D 1 61 ? 18.171 57.461 9.685 1.00 67.22 56 LYS D CA 1
ATOM 2124 C C . LYS D 1 61 ? 19.113 56.311 9.356 1.00 71.17 56 LYS D C 1
ATOM 2125 O O . LYS D 1 61 ? 18.845 55.558 8.444 1.00 72.57 56 LYS D O 1
ATOM 2131 N N . ARG D 1 62 ? 20.208 56.207 10.114 1.00 73.03 57 ARG D N 1
ATOM 2132 C CA . ARG D 1 62 ? 21.182 55.137 9.869 1.00 76.81 57 ARG D CA 1
ATOM 2133 C C . ARG D 1 62 ? 20.520 53.769 9.936 1.00 78.39 57 ARG D C 1
ATOM 2134 O O . ARG D 1 62 ? 20.839 52.878 9.150 1.00 79.21 57 ARG D O 1
ATOM 2142 N N . ILE D 1 63 ? 19.607 53.594 10.884 1.00 78.59 58 ILE D N 1
ATOM 2143 C CA . ILE D 1 63 ? 18.912 52.320 10.999 1.00 78.70 58 ILE D CA 1
ATOM 2144 C C . ILE D 1 63 ? 17.958 52.155 9.821 1.00 80.98 58 ILE D C 1
ATOM 2145 O O . ILE D 1 63 ? 17.993 51.143 9.101 1.00 81.10 58 ILE D O 1
ATOM 2150 N N . LEU D 1 64 ? 17.111 53.169 9.635 1.00 82.45 59 LEU D N 1
ATOM 2151 C CA . LEU D 1 64 ? 16.111 53.180 8.577 1.00 82.56 59 LEU D CA 1
ATOM 2152 C C . LEU D 1 64 ? 16.680 52.908 7.195 1.00 83.64 59 LEU D C 1
ATOM 2153 O O . LEU D 1 64 ? 16.110 52.144 6.412 1.00 84.00 59 LEU D O 1
ATOM 2158 N N . CYS D 1 65 ? 17.807 53.530 6.891 1.00 84.60 60 CYS D N 1
ATOM 2159 C CA . CYS D 1 65 ? 18.416 53.322 5.595 1.00 86.52 60 CYS D CA 1
ATOM 2160 C C . CYS D 1 65 ? 19.086 51.934 5.573 1.00 87.34 60 CYS D C 1
ATOM 2161 O O . CYS D 1 65 ? 19.195 51.286 4.515 1.00 89.03 60 CYS D O 1
ATOM 2164 N N . GLY D 1 66 ? 19.529 51.473 6.741 1.00 86.67 61 GLY D N 1
ATOM 2165 C CA . GLY D 1 66 ? 20.153 50.168 6.809 1.00 85.97 61 GLY D CA 1
ATOM 2166 C C . GLY D 1 66 ? 19.137 49.141 6.362 1.00 85.49 61 GLY D C 1
ATOM 2167 O O . GLY D 1 66 ? 19.485 48.046 5.931 1.00 85.71 61 GLY D O 1
ATOM 2168 N N . ILE D 1 67 ? 17.865 49.515 6.476 1.00 84.83 62 ILE D N 1
ATOM 2169 C CA . ILE D 1 67 ? 16.747 48.665 6.083 1.00 83.73 62 ILE D CA 1
ATOM 2170 C C . ILE D 1 67 ? 16.510 48.694 4.555 1.00 83.95 62 ILE D C 1
ATOM 2171 O O . ILE D 1 67 ? 16.343 47.639 3.966 1.00 84.64 62 ILE D O 1
ATOM 2176 N N . LYS D 1 68 ? 16.496 49.870 3.915 1.00 83.50 63 LYS D N 1
ATOM 2177 C CA . LYS D 1 68 ? 16.305 49.943 2.457 1.00 82.81 63 LYS D CA 1
ATOM 2178 C C . LYS D 1 68 ? 17.488 49.254 1.792 1.00 82.96 63 LYS D C 1
ATOM 2179 O O . LYS D 1 68 ? 17.326 48.549 0.799 1.00 82.86 63 LYS D O 1
ATOM 2185 N N . GLU D 1 69 ? 18.675 49.478 2.357 1.00 83.15 64 GLU D N 1
ATOM 2186 C CA . GLU D 1 69 ? 19.919 48.900 1.868 1.00 82.82 64 GLU D CA 1
ATOM 2187 C C . GLU D 1 69 ? 20.004 47.438 2.274 1.00 82.89 64 GLU D C 1
ATOM 2188 O O . GLU D 1 69 ? 21.097 46.866 2.306 1.00 83.13 64 GLU D O 1
ATOM 2194 N N . LEU D 1 70 ? 18.860 46.850 2.632 1.00 82.72 65 LEU D N 1
ATOM 2195 C CA . LEU D 1 70 ? 18.794 45.422 2.996 1.00 82.44 65 LEU D CA 1
ATOM 2196 C C . LEU D 1 70 ? 17.797 44.781 2.059 1.00 82.58 65 LEU D C 1
ATOM 2197 O O . LEU D 1 70 ? 18.096 43.774 1.401 1.00 82.95 65 LEU D O 1
ATOM 2202 N N . SER D 1 71 ? 16.611 45.375 2.004 1.00 82.44 66 SER D N 1
ATOM 2203 C CA . SER D 1 71 ? 15.580 44.890 1.108 1.00 82.94 66 SER D CA 1
ATOM 2204 C C . SER D 1 71 ? 16.169 45.011 -0.301 1.00 83.99 66 SER D C 1
ATOM 2205 O O . SER D 1 71 ? 16.325 44.005 -1.024 1.00 84.09 66 SER D O 1
ATOM 2208 N N . ARG D 1 72 ? 16.511 46.251 -0.658 1.00 84.65 67 ARG D N 1
ATOM 2209 C CA . ARG D 1 72 ? 17.086 46.580 -1.956 1.00 85.04 67 ARG D CA 1
ATOM 2210 C C . ARG D 1 72 ? 18.318 45.757 -2.296 1.00 86.04 67 ARG D C 1
ATOM 2211 O O . ARG D 1 72 ? 18.242 44.836 -3.114 1.00 86.78 67 ARG D O 1
ATOM 2219 N N . SER D 1 73 ? 19.440 46.086 -1.646 1.00 86.61 68 SER D N 1
ATOM 2220 C CA . SER D 1 73 ? 20.731 45.407 -1.846 1.00 86.42 68 SER D CA 1
ATOM 2221 C C . SER D 1 73 ? 21.622 46.147 -2.844 1.00 86.30 68 SER D C 1
ATOM 2222 O O . SER D 1 73 ? 21.247 47.278 -3.260 1.00 86.82 68 SER D O 1
ATOM 2224 N N . ARG E 1 5 ? -14.166 32.481 7.571 1.00 72.90 0 ARG E N 1
ATOM 2225 C CA . ARG E 1 5 ? -14.542 32.980 8.922 1.00 74.30 0 ARG E CA 1
ATOM 2226 C C . ARG E 1 5 ? -14.404 34.503 9.068 1.00 75.18 0 ARG E C 1
ATOM 2227 O O . ARG E 1 5 ? -13.294 35.056 9.035 1.00 76.39 0 ARG E O 1
ATOM 2229 N N . PRO E 1 6 ? -15.538 35.206 9.242 1.00 75.76 1 PRO E N 1
ATOM 2230 C CA . PRO E 1 6 ? -15.420 36.646 9.384 1.00 76.93 1 PRO E CA 1
ATOM 2231 C C . PRO E 1 6 ? -14.552 36.517 10.579 1.00 77.87 1 PRO E C 1
ATOM 2232 O O . PRO E 1 6 ? -14.822 35.692 11.446 1.00 77.81 1 PRO E O 1
ATOM 2236 N N . VAL E 1 7 ? -13.505 37.301 10.607 1.00 79.61 2 VAL E N 1
ATOM 2237 C CA . VAL E 1 7 ? -12.559 37.228 11.670 1.00 81.54 2 VAL E CA 1
ATOM 2238 C C . VAL E 1 7 ? -13.293 37.940 12.782 1.00 83.12 2 VAL E C 1
ATOM 2239 O O . VAL E 1 7 ? -13.313 37.480 13.909 1.00 83.84 2 VAL E O 1
ATOM 2243 N N . HIS E 1 8 ? -13.900 39.079 12.444 1.00 84.85 3 HIS E N 1
ATOM 2244 C CA . HIS E 1 8 ? -14.632 39.893 13.414 1.00 86.67 3 HIS E CA 1
ATOM 2245 C C . HIS E 1 8 ? -15.604 39.145 14.330 1.00 87.25 3 HIS E C 1
ATOM 2246 O O . HIS E 1 8 ? -15.832 39.579 15.467 1.00 86.94 3 HIS E O 1
ATOM 2253 N N . LEU E 1 9 ? -16.175 38.030 13.902 1.00 88.17 4 LEU E N 1
ATOM 2254 C CA . LEU E 1 9 ? -17.053 37.355 14.842 1.00 89.84 4 LEU E CA 1
ATOM 2255 C C . LEU E 1 9 ? -16.270 36.452 15.808 1.00 90.89 4 LEU E C 1
ATOM 2256 O O . LEU E 1 9 ? -16.862 35.803 16.667 1.00 92.36 4 LEU E O 1
ATOM 2261 N N . TRP E 1 10 ? -14.950 36.435 15.674 1.00 91.08 5 TRP E N 1
ATOM 2262 C CA . TRP E 1 10 ? -14.081 35.632 16.544 1.00 90.19 5 TRP E CA 1
ATOM 2263 C C . TRP E 1 10 ? -14.370 35.793 18.018 1.00 89.14 5 TRP E C 1
ATOM 2264 O O . TRP E 1 10 ? -14.195 36.880 18.582 1.00 88.94 5 TRP E O 1
ATOM 2275 N N . GLY E 1 11 ? -14.799 34.702 18.638 1.00 88.34 6 GLY E N 1
ATOM 2276 C CA . GLY E 1 11 ? -15.083 34.752 20.054 1.00 87.28 6 GLY E CA 1
ATOM 2277 C C . GLY E 1 11 ? -13.740 35.047 20.680 1.00 86.37 6 GLY E C 1
ATOM 2278 O O . GLY E 1 11 ? -12.698 34.970 20.021 1.00 85.65 6 GLY E O 1
ATOM 2279 N N . THR E 1 12 ? -13.760 35.382 21.960 1.00 85.81 7 THR E N 1
ATOM 2280 C CA . THR E 1 12 ? -12.536 35.703 22.668 1.00 84.95 7 THR E CA 1
ATOM 2281 C C . THR E 1 12 ? -11.560 34.562 22.517 1.00 83.83 7 THR E C 1
ATOM 2282 O O . THR E 1 12 ? -10.350 34.767 22.502 1.00 84.02 7 THR E O 1
ATOM 2286 N N . GLU E 1 13 ? -12.090 33.351 22.415 1.00 82.32 8 GLU E N 1
ATOM 2287 C CA . GLU E 1 13 ? -11.239 32.186 22.264 1.00 81.04 8 GLU E CA 1
ATOM 2288 C C . GLU E 1 13 ? -10.702 32.043 20.830 1.00 79.77 8 GLU E C 1
ATOM 2289 O O . GLU E 1 13 ? -9.611 31.489 20.613 1.00 79.72 8 GLU E O 1
ATOM 2295 N N . GLU E 1 14 ? -11.456 32.558 19.858 1.00 77.47 9 GLU E N 1
ATOM 2296 C CA . GLU E 1 14 ? -11.039 32.493 18.462 1.00 74.28 9 GLU E CA 1
ATOM 2297 C C . GLU E 1 14 ? -9.770 33.313 18.337 1.00 71.44 9 GLU E C 1
ATOM 2298 O O . GLU E 1 14 ? -8.813 32.930 17.688 1.00 70.32 9 GLU E O 1
ATOM 2304 N N . VAL E 1 15 ? -9.769 34.453 18.992 1.00 69.00 10 VAL E N 1
ATOM 2305 C CA . VAL E 1 15 ? -8.615 35.309 18.976 1.00 67.25 10 VAL E CA 1
ATOM 2306 C C . VAL E 1 15 ? -7.442 34.530 19.543 1.00 66.36 10 VAL E C 1
ATOM 2307 O O . VAL E 1 15 ? -6.372 34.475 18.937 1.00 66.54 10 VAL E O 1
ATOM 2311 N N . ALA E 1 16 ? -7.666 33.924 20.710 1.00 64.84 11 ALA E N 1
ATOM 2312 C CA . ALA E 1 16 ? -6.646 33.158 21.432 1.00 63.13 11 ALA E CA 1
ATOM 2313 C C . ALA E 1 16 ? -5.813 32.293 20.531 1.00 62.02 11 ALA E C 1
ATOM 2314 O O . ALA E 1 16 ? -4.575 32.301 20.598 1.00 63.57 11 ALA E O 1
ATOM 2316 N N . ALA E 1 17 ? -6.500 31.530 19.694 1.00 59.30 12 ALA E N 1
ATOM 2317 C CA . ALA E 1 17 ? -5.812 30.660 18.763 1.00 57.15 12 ALA E CA 1
ATOM 2318 C C . ALA E 1 17 ? -4.839 31.500 17.976 1.00 55.15 12 ALA E C 1
ATOM 2319 O O . ALA E 1 17 ? -3.631 31.277 17.987 1.00 54.09 12 ALA E O 1
ATOM 2321 N N . TRP E 1 18 ? -5.402 32.480 17.298 1.00 53.95 13 TRP E N 1
ATOM 2322 C CA . TRP E 1 18 ? -4.638 33.387 16.481 1.00 53.30 13 TRP E CA 1
ATOM 2323 C C . TRP E 1 18 ? -3.290 33.740 17.101 1.00 53.53 13 TRP E C 1
ATOM 2324 O O . TRP E 1 18 ? -2.251 33.591 16.455 1.00 52.94 13 TRP E O 1
ATOM 2335 N N . LEU E 1 19 ? -3.324 34.225 18.346 1.00 54.29 14 LEU E N 1
ATOM 2336 C CA . LEU E 1 19 ? -2.118 34.615 19.086 1.00 54.43 14 LEU E CA 1
ATOM 2337 C C . LEU E 1 19 ? -1.201 33.452 19.215 1.00 56.02 14 LEU E C 1
ATOM 2338 O O . LEU E 1 19 ? 0.017 33.576 19.096 1.00 57.06 14 LEU E O 1
ATOM 2343 N N . GLU E 1 20 ? -1.805 32.320 19.526 1.00 58.16 15 GLU E N 1
ATOM 2344 C CA . GLU E 1 20 ? -1.067 31.094 19.680 1.00 60.04 15 GLU E CA 1
ATOM 2345 C C . GLU E 1 20 ? -0.471 30.745 18.326 1.00 60.60 15 GLU E C 1
ATOM 2346 O O . GLU E 1 20 ? 0.600 30.152 18.256 1.00 60.08 15 GLU E O 1
ATOM 2352 N N . HIS E 1 21 ? -1.147 31.155 17.257 1.00 62.69 16 HIS E N 1
ATOM 2353 C CA . HIS E 1 21 ? -0.673 30.913 15.894 1.00 65.29 16 HIS E CA 1
ATOM 2354 C C . HIS E 1 21 ? 0.494 31.791 15.552 1.00 66.25 16 HIS E C 1
ATOM 2355 O O . HIS E 1 21 ? 1.223 31.541 14.594 1.00 65.92 16 HIS E O 1
ATOM 2362 N N . LEU E 1 22 ? 0.645 32.849 16.333 1.00 67.43 17 LEU E N 1
ATOM 2363 C CA . LEU E 1 22 ? 1.733 33.792 16.152 1.00 67.87 17 LEU E CA 1
ATOM 2364 C C . LEU E 1 22 ? 2.784 33.492 17.204 1.00 68.87 17 LEU E C 1
ATOM 2365 O O . LEU E 1 22 ? 3.790 34.167 17.288 1.00 68.55 17 LEU E O 1
ATOM 2370 N N . SER E 1 23 ? 2.545 32.455 17.993 1.00 71.21 18 SER E N 1
ATOM 2371 C CA . SER E 1 23 ? 3.471 32.080 19.043 1.00 73.47 18 SER E CA 1
ATOM 2372 C C . SER E 1 23 ? 3.548 33.228 20.023 1.00 75.15 18 SER E C 1
ATOM 2373 O O . SER E 1 23 ? 4.626 33.607 20.480 1.00 76.26 18 SER E O 1
ATOM 2376 N N . LEU E 1 24 ? 2.389 33.794 20.327 1.00 75.83 19 LEU E N 1
ATOM 2377 C CA . LEU E 1 24 ? 2.305 34.878 21.282 1.00 75.87 19 LEU E CA 1
ATOM 2378 C C . LEU E 1 24 ? 1.301 34.406 22.318 1.00 76.07 19 LEU E C 1
ATOM 2379 O O . LEU E 1 24 ? 0.505 35.184 22.831 1.00 76.47 19 LEU E O 1
ATOM 2384 N N . CYS E 1 25 ? 1.354 33.109 22.608 1.00 76.51 20 CYS E N 1
ATOM 2385 C CA . CYS E 1 25 ? 0.464 32.464 23.569 1.00 76.12 20 CYS E CA 1
ATOM 2386 C C . CYS E 1 25 ? 0.525 33.140 24.948 1.00 76.16 20 CYS E C 1
ATOM 2387 O O . CYS E 1 25 ? -0.484 33.191 25.677 1.00 75.97 20 CYS E O 1
ATOM 2390 N N . GLU E 1 26 ? 1.705 33.662 25.293 1.00 75.86 21 GLU E N 1
ATOM 2391 C CA . GLU E 1 26 ? 1.947 34.342 26.575 1.00 75.22 21 GLU E CA 1
ATOM 2392 C C . GLU E 1 26 ? 1.079 35.590 26.782 1.00 74.94 21 GLU E C 1
ATOM 2393 O O . GLU E 1 26 ? 1.163 36.248 27.812 1.00 73.85 21 GLU E O 1
ATOM 2399 N N . TYR E 1 27 ? 0.269 35.919 25.783 1.00 75.17 22 TYR E N 1
ATOM 2400 C CA . TYR E 1 27 ? -0.615 37.072 25.835 1.00 74.32 22 TYR E CA 1
ATOM 2401 C C . TYR E 1 27 ? -2.062 36.645 25.818 1.00 74.84 22 TYR E C 1
ATOM 2402 O O . TYR E 1 27 ? -2.943 37.467 26.031 1.00 74.97 22 TYR E O 1
ATOM 2411 N N . LYS E 1 28 ? -2.308 35.368 25.544 1.00 75.83 23 LYS E N 1
ATOM 2412 C CA . LYS E 1 28 ? -3.669 34.878 25.493 1.00 76.51 23 LYS E CA 1
ATOM 2413 C C . LYS E 1 28 ? -4.442 35.312 26.727 1.00 76.73 23 LYS E C 1
ATOM 2414 O O . LYS E 1 28 ? -5.640 35.535 26.645 1.00 77.49 23 LYS E O 1
ATOM 2420 N N . ASP E 1 29 ? -3.751 35.489 27.848 1.00 75.89 24 ASP E N 1
ATOM 2421 C CA . ASP E 1 29 ? -4.404 35.884 29.080 1.00 74.61 24 ASP E CA 1
ATOM 2422 C C . ASP E 1 29 ? -5.138 37.194 28.978 1.00 73.68 24 ASP E C 1
ATOM 2423 O O . ASP E 1 29 ? -6.360 37.231 28.955 1.00 73.69 24 ASP E O 1
ATOM 2428 N N . ILE E 1 30 ? -4.376 38.275 28.953 1.00 72.51 25 ILE E N 1
ATOM 2429 C CA . ILE E 1 30 ? -4.930 39.616 28.858 1.00 71.27 25 ILE E CA 1
ATOM 2430 C C . ILE E 1 30 ? -5.905 39.737 27.713 1.00 70.82 25 ILE E C 1
ATOM 2431 O O . ILE E 1 30 ? -7.017 40.231 27.885 1.00 71.07 25 ILE E O 1
ATOM 2436 N N . PHE E 1 31 ? -5.486 39.298 26.534 1.00 69.79 26 PHE E N 1
ATOM 2437 C CA . PHE E 1 31 ? -6.365 39.374 25.381 1.00 69.67 26 PHE E CA 1
ATOM 2438 C C . PHE E 1 31 ? -7.710 38.762 25.658 1.00 71.15 26 PHE E C 1
ATOM 2439 O O . PHE E 1 31 ? -8.688 39.064 24.996 1.00 71.91 26 PHE E O 1
ATOM 2447 N N . THR E 1 32 ? -7.751 37.890 26.646 1.00 73.20 27 THR E N 1
ATOM 2448 C CA . THR E 1 32 ? -8.987 37.235 27.011 1.00 75.21 27 THR E CA 1
ATOM 2449 C C . THR E 1 32 ? -9.677 38.074 28.078 1.00 76.35 27 THR E C 1
ATOM 2450 O O . THR E 1 32 ? -10.864 38.376 27.977 1.00 77.58 27 THR E O 1
ATOM 2454 N N . ARG E 1 33 ? -8.931 38.456 29.103 1.00 76.59 28 ARG E N 1
ATOM 2455 C CA . ARG E 1 33 ? -9.518 39.268 30.150 1.00 77.20 28 ARG E CA 1
ATOM 2456 C C . ARG E 1 33 ? -10.201 40.439 29.476 1.00 75.88 28 ARG E C 1
ATOM 2457 O O . ARG E 1 33 ? -11.395 40.621 29.609 1.00 76.35 28 ARG E O 1
ATOM 2465 N N . HIS E 1 34 ? -9.419 41.203 28.721 1.00 74.38 29 HIS E N 1
ATOM 2466 C CA . HIS E 1 34 ? -9.953 42.339 28.026 1.00 72.98 29 HIS E CA 1
ATOM 2467 C C . HIS E 1 34 ? -11.024 42.048 26.995 1.00 72.95 29 HIS E C 1
ATOM 2468 O O . HIS E 1 34 ? -11.364 42.898 26.171 1.00 72.50 29 HIS E O 1
ATOM 2475 N N . ASP E 1 35 ? -11.607 40.864 27.074 1.00 74.07 30 ASP E N 1
ATOM 2476 C CA . ASP E 1 35 ? -12.686 40.560 26.144 1.00 76.27 30 ASP E CA 1
ATOM 2477 C C . ASP E 1 35 ? -12.366 40.984 24.733 1.00 75.75 30 ASP E C 1
ATOM 2478 O O . ASP E 1 35 ? -13.213 41.544 24.000 1.00 75.88 30 ASP E O 1
ATOM 2483 N N . ILE E 1 36 ? -11.128 40.752 24.334 1.00 75.29 31 ILE E N 1
ATOM 2484 C CA . ILE E 1 36 ? -10.727 41.148 23.002 1.00 75.16 31 ILE E CA 1
ATOM 2485 C C . ILE E 1 36 ? -11.474 40.300 21.960 1.00 77.55 31 ILE E C 1
ATOM 2486 O O . ILE E 1 36 ? -11.011 39.217 21.573 1.00 79.42 31 ILE E O 1
ATOM 2491 N N . ARG E 1 37 ? -12.625 40.784 21.502 1.00 78.45 32 ARG E N 1
ATOM 2492 C CA . ARG E 1 37 ? -13.392 40.070 20.487 1.00 79.65 32 ARG E CA 1
ATOM 2493 C C . ARG E 1 37 ? -12.732 40.176 19.118 1.00 79.09 32 ARG E C 1
ATOM 2494 O O . ARG E 1 37 ? -11.774 40.928 18.927 1.00 77.85 32 ARG E O 1
ATOM 2502 N N . GLY E 1 38 ? -13.257 39.420 18.163 1.00 79.06 33 GLY E N 1
ATOM 2503 C CA . GLY E 1 38 ? -12.696 39.450 16.830 1.00 79.50 33 GLY E CA 1
ATOM 2504 C C . GLY E 1 38 ? -12.447 40.868 16.376 1.00 79.55 33 GLY E C 1
ATOM 2505 O O . GLY E 1 38 ? -11.314 41.322 16.309 1.00 79.81 33 GLY E O 1
ATOM 2506 N N . SER E 1 39 ? -13.528 41.574 16.086 1.00 79.95 34 SER E N 1
ATOM 2507 C CA . SER E 1 39 ? -13.461 42.949 15.619 1.00 79.99 34 SER E CA 1
ATOM 2508 C C . SER E 1 39 ? -12.475 43.809 16.378 1.00 80.81 34 SER E C 1
ATOM 2509 O O . SER E 1 39 ? -11.739 44.582 15.769 1.00 80.85 34 SER E O 1
ATOM 2512 N N . GLY E 1 40 ? -12.477 43.689 17.704 1.00 81.74 35 GLY E N 1
ATOM 2513 C CA . GLY E 1 40 ? -11.574 44.484 18.526 1.00 82.95 35 GLY E CA 1
ATOM 2514 C C . GLY E 1 40 ? -10.154 44.451 18.001 1.00 83.46 35 GLY E C 1
ATOM 2515 O O . GLY E 1 40 ? -9.493 45.488 17.825 1.00 83.51 35 GLY E O 1
ATOM 2516 N N . LEU E 1 41 ? -9.674 43.239 17.755 1.00 83.86 36 LEU E N 1
ATOM 2517 C CA . LEU E 1 41 ? -8.331 43.073 17.222 1.00 84.95 36 LEU E CA 1
ATOM 2518 C C . LEU E 1 41 ? -8.125 44.064 16.087 1.00 85.51 36 LEU E C 1
ATOM 2519 O O . LEU E 1 41 ? -7.200 44.889 16.106 1.00 86.33 36 LEU E O 1
ATOM 2524 N N . LEU E 1 42 ? -9.022 43.974 15.112 1.00 85.30 37 LEU E N 1
ATOM 2525 C CA . LEU E 1 42 ? -8.993 44.797 13.919 1.00 85.04 37 LEU E CA 1
ATOM 2526 C C . LEU E 1 42 ? -8.744 46.295 14.122 1.00 84.55 37 LEU E C 1
ATOM 2527 O O . LEU E 1 42 ? -8.454 47.006 13.165 1.00 84.94 37 LEU E O 1
ATOM 2532 N N . HIS E 1 43 ? -8.823 46.789 15.349 1.00 83.49 38 HIS E N 1
ATOM 2533 C CA . HIS E 1 43 ? -8.602 48.207 15.546 1.00 81.95 38 HIS E CA 1
ATOM 2534 C C . HIS E 1 43 ? -7.578 48.538 16.599 1.00 80.30 38 HIS E C 1
ATOM 2535 O O . HIS E 1 43 ? -7.355 49.704 16.899 1.00 80.17 38 HIS E O 1
ATOM 2542 N N . LEU E 1 44 ? -6.947 47.521 17.160 1.00 78.83 39 LEU E N 1
ATOM 2543 C CA . LEU E 1 44 ? -5.944 47.777 18.166 1.00 78.15 39 LEU E CA 1
ATOM 2544 C C . LEU E 1 44 ? -4.928 48.749 17.577 1.00 77.81 39 LEU E C 1
ATOM 2545 O O . LEU E 1 44 ? -4.541 48.639 16.417 1.00 77.79 39 LEU E O 1
ATOM 2550 N N . GLU E 1 45 ? -4.531 49.719 18.385 1.00 77.79 40 GLU E N 1
ATOM 2551 C CA . GLU E 1 45 ? -3.562 50.717 17.988 1.00 78.14 40 GLU E CA 1
ATOM 2552 C C . GLU E 1 45 ? -2.429 50.554 18.985 1.00 78.87 40 GLU E C 1
ATOM 2553 O O . GLU E 1 45 ? -2.637 50.058 20.078 1.00 78.89 40 GLU E O 1
ATOM 2559 N N . ARG E 1 46 ? -1.228 50.953 18.607 1.00 80.28 41 ARG E N 1
ATOM 2560 C CA . ARG E 1 46 ? -0.084 50.836 19.498 1.00 82.50 41 ARG E CA 1
ATOM 2561 C C . ARG E 1 46 ? -0.427 51.019 20.976 1.00 82.93 41 ARG E C 1
ATOM 2562 O O . ARG E 1 46 ? 0.073 50.299 21.825 1.00 83.64 41 ARG E O 1
ATOM 2570 N N . ARG E 1 47 ? -1.268 51.990 21.294 1.00 83.01 42 ARG E N 1
ATOM 2571 C CA . ARG E 1 47 ? -1.609 52.206 22.687 1.00 82.84 42 ARG E CA 1
ATOM 2572 C C . ARG E 1 47 ? -2.401 51.065 23.260 1.00 82.55 42 ARG E C 1
ATOM 2573 O O . ARG E 1 47 ? -2.102 50.606 24.353 1.00 82.43 42 ARG E O 1
ATOM 2581 N N . ASP E 1 48 ? -3.409 50.604 22.526 1.00 82.40 43 ASP E N 1
ATOM 2582 C CA . ASP E 1 48 ? -4.234 49.501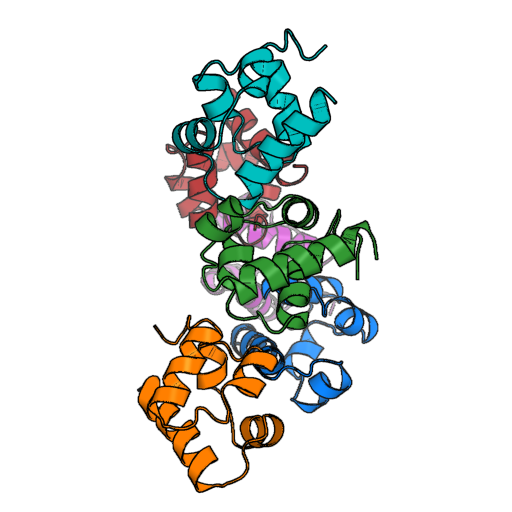 23.010 1.00 82.18 43 ASP E CA 1
ATOM 2583 C C . ASP E 1 48 ? -3.322 48.381 23.463 1.00 81.75 43 ASP E C 1
ATOM 2584 O O . ASP E 1 48 ? -3.506 47.805 24.536 1.00 82.43 43 ASP E O 1
ATOM 2589 N N . LEU E 1 49 ? -2.325 48.081 22.643 1.00 80.37 44 LEU E N 1
ATOM 2590 C CA . LEU E 1 49 ? -1.384 47.030 22.970 1.00 79.30 44 LEU E CA 1
ATOM 2591 C C . LEU E 1 49 ? -0.593 47.393 24.217 1.00 79.72 44 LEU E C 1
ATOM 2592 O O . LEU E 1 49 ? -0.340 46.539 25.074 1.00 79.92 44 LEU E O 1
ATOM 2597 N N . LYS E 1 50 ? -0.194 48.657 24.320 1.00 80.09 45 LYS E N 1
ATOM 2598 C CA . LYS E 1 50 ? 0.567 49.092 25.481 1.00 80.55 45 LYS E CA 1
ATOM 2599 C C . LYS E 1 50 ? -0.320 48.944 26.705 1.00 80.97 45 LYS E C 1
ATOM 2600 O O . LYS E 1 50 ? 0.144 48.556 27.773 1.00 80.11 45 LYS E O 1
ATOM 2606 N N . ASP E 1 51 ? -1.604 49.236 26.535 1.00 82.75 46 ASP E N 1
ATOM 2607 C CA . ASP E 1 51 ? -2.568 49.105 27.629 1.00 84.79 46 ASP E CA 1
ATOM 2608 C C . ASP E 1 51 ? -2.857 47.625 27.810 1.00 83.47 46 ASP E C 1
ATOM 2609 O O . ASP E 1 51 ? -3.198 47.169 28.905 1.00 84.33 46 ASP E O 1
ATOM 2614 N N . LEU E 1 52 ? -2.740 46.875 26.723 1.00 81.39 47 LEU E N 1
ATOM 2615 C CA . LEU E 1 52 ? -2.997 45.450 26.782 1.00 79.32 47 LEU E CA 1
ATOM 2616 C C . LEU E 1 52 ? -1.810 44.669 27.318 1.00 78.75 47 LEU E C 1
ATOM 2617 O O . LEU E 1 52 ? -1.857 43.441 27.394 1.00 78.59 47 LEU E O 1
ATOM 2622 N N . GLY E 1 53 ? -0.744 45.379 27.672 1.00 78.17 48 GLY E N 1
ATOM 2623 C CA . GLY E 1 53 ? 0.413 44.718 28.243 1.00 77.30 48 GLY E CA 1
ATOM 2624 C C . GLY E 1 53 ? 1.581 44.455 27.333 1.00 77.02 48 GLY E C 1
ATOM 2625 O O . GLY E 1 53 ? 2.708 44.380 27.796 1.00 77.26 48 GLY E O 1
ATOM 2626 N N . VAL E 1 54 ? 1.326 44.302 26.045 1.00 77.16 49 VAL E N 1
ATOM 2627 C CA . VAL E 1 54 ? 2.415 44.029 25.125 1.00 77.47 49 VAL E CA 1
ATOM 2628 C C . VAL E 1 54 ? 3.416 45.167 25.205 1.00 77.69 49 VAL E C 1
ATOM 2629 O O . VAL E 1 54 ? 3.025 46.329 25.331 1.00 77.92 49 VAL E O 1
ATOM 2633 N N . THR E 1 55 ? 4.703 44.843 25.139 1.00 77.58 50 THR E N 1
ATOM 2634 C CA . THR E 1 55 ? 5.716 45.884 25.192 1.00 78.05 50 THR E CA 1
ATOM 2635 C C . THR E 1 55 ? 6.880 45.646 24.253 1.00 77.79 50 THR E C 1
ATOM 2636 O O . THR E 1 55 ? 7.446 46.587 23.705 1.00 78.10 50 THR E O 1
ATOM 2640 N N . LYS E 1 56 ? 7.266 44.396 24.071 1.00 77.33 51 LYS E N 1
ATOM 2641 C CA . LYS E 1 56 ? 8.364 44.139 23.162 1.00 77.18 51 LYS E CA 1
ATOM 2642 C C . LYS E 1 56 ? 7.888 44.509 21.771 1.00 76.87 51 LYS E C 1
ATOM 2643 O O . LYS E 1 56 ? 7.063 43.820 21.180 1.00 77.92 51 LYS E O 1
ATOM 2649 N N . VAL E 1 57 ? 8.394 45.627 21.269 1.00 75.73 52 VAL E N 1
ATOM 2650 C CA . VAL E 1 57 ? 8.017 46.132 19.954 1.00 74.55 52 VAL E CA 1
ATOM 2651 C C . VAL E 1 57 ? 7.782 45.021 18.954 1.00 72.83 52 VAL E C 1
ATOM 2652 O O . VAL E 1 57 ? 6.698 44.914 18.366 1.00 72.30 52 VAL E O 1
ATOM 2656 N N . GLY E 1 58 ? 8.809 44.200 18.769 1.00 70.78 53 GLY E N 1
ATOM 2657 C CA . GLY E 1 58 ? 8.714 43.090 17.840 1.00 69.76 53 GLY E CA 1
ATOM 2658 C C . GLY E 1 58 ? 7.430 42.296 17.996 1.00 68.92 53 GLY E C 1
ATOM 2659 O O . GLY E 1 58 ? 7.045 41.544 17.105 1.00 70.04 53 GLY E O 1
ATOM 2660 N N . HIS E 1 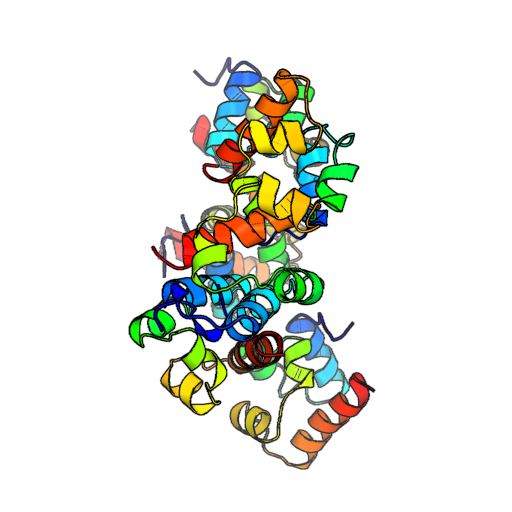59 ? 6.772 42.466 19.136 1.00 68.28 54 HIS E N 1
ATOM 2661 C CA . HIS E 1 59 ? 5.528 41.770 19.414 1.00 65.57 54 HIS E CA 1
ATOM 2662 C C . HIS E 1 59 ? 4.372 42.658 19.026 1.00 63.66 54 HIS E C 1
ATOM 2663 O O . HIS E 1 59 ? 3.448 42.204 18.397 1.00 65.68 54 HIS E O 1
ATOM 2670 N N . MET E 1 60 ? 4.430 43.920 19.425 1.00 61.59 55 MET E N 1
ATOM 2671 C CA . MET E 1 60 ? 3.356 44.788 18.986 1.00 58.68 55 MET E CA 1
ATOM 2672 C C . MET E 1 60 ? 3.329 44.684 17.457 1.00 56.27 55 MET E C 1
ATOM 2673 O O . MET E 1 60 ? 2.346 44.359 16.863 1.00 54.81 55 MET E O 1
ATOM 2678 N N . LYS E 1 61 ? 4.528 44.850 16.905 1.00 53.78 56 LYS E N 1
ATOM 2679 C CA . LYS E 1 61 ? 4.667 44.744 15.472 1.00 53.56 56 LYS E CA 1
ATOM 2680 C C . LYS E 1 61 ? 4.086 43.433 15.037 1.00 55.82 56 LYS E C 1
ATOM 2681 O O . LYS E 1 61 ? 3.221 43.412 14.210 1.00 58.10 56 LYS E O 1
ATOM 2687 N N . ARG E 1 62 ? 4.584 42.354 15.611 1.00 55.10 57 ARG E N 1
ATOM 2688 C CA . ARG E 1 62 ? 4.064 41.060 15.178 1.00 57.10 57 ARG E CA 1
ATOM 2689 C C . ARG E 1 62 ? 2.510 40.945 15.262 1.00 57.08 57 ARG E C 1
ATOM 2690 O O . ARG E 1 62 ? 1.845 40.325 14.417 1.00 57.22 57 ARG E O 1
ATOM 2698 N N . ILE E 1 63 ? 1.932 41.547 16.287 1.00 55.76 58 ILE E N 1
ATOM 2699 C CA . ILE E 1 63 ? 0.499 41.467 16.448 1.00 54.49 58 ILE E CA 1
ATOM 2700 C C . ILE E 1 63 ? -0.134 42.372 15.441 1.00 54.75 58 ILE E C 1
ATOM 2701 O O . ILE E 1 63 ? -1.013 41.975 14.711 1.00 56.21 58 ILE E O 1
ATOM 2706 N N . LEU E 1 64 ? 0.324 43.603 15.396 1.00 54.50 59 LEU E N 1
ATOM 2707 C CA . LEU E 1 64 ? -0.230 44.564 14.464 1.00 54.92 59 LEU E CA 1
ATOM 2708 C C . LEU E 1 64 ? -0.229 44.112 12.991 1.00 56.12 59 LEU E C 1
ATOM 2709 O O . LEU E 1 64 ? -1.181 44.347 12.251 1.00 55.22 59 LEU E O 1
ATOM 2714 N N . CYS E 1 65 ? 0.846 43.472 12.560 1.00 57.64 60 CYS E N 1
ATOM 2715 C CA . CYS E 1 65 ? 0.942 43.036 11.180 1.00 59.43 60 CYS E CA 1
ATOM 2716 C C . CYS E 1 65 ? 0.088 41.809 11.026 1.00 60.38 60 CYS E C 1
ATOM 2717 O O . CYS E 1 65 ? -0.430 41.548 9.961 1.00 61.28 60 CYS E O 1
ATOM 2720 N N . GLY E 1 66 ? -0.038 41.045 12.100 1.00 61.75 61 GLY E N 1
ATOM 2721 C CA . GLY E 1 66 ? -0.844 39.848 12.041 1.00 63.97 61 GLY E CA 1
ATOM 2722 C C . GLY E 1 66 ? -2.260 40.264 11.764 1.00 65.75 61 GLY E C 1
ATOM 2723 O O . GLY E 1 66 ? -3.059 39.465 11.308 1.00 67.28 61 GLY E O 1
ATOM 2724 N N . ILE E 1 67 ? -2.558 41.529 12.043 1.00 67.75 62 ILE E N 1
ATOM 2725 C CA . ILE E 1 67 ? -3.888 42.110 11.821 1.00 70.05 62 ILE E CA 1
ATOM 2726 C C . ILE E 1 67 ? -4.006 42.581 10.358 1.00 71.46 62 ILE E C 1
ATOM 2727 O O . ILE E 1 67 ? -5.005 42.328 9.676 1.00 70.45 62 ILE E O 1
ATOM 2732 N N . LYS E 1 68 ? -2.988 43.299 9.888 1.00 73.28 63 LYS E N 1
ATOM 2733 C CA . LYS E 1 68 ? -2.977 43.742 8.500 1.00 74.86 63 LYS E CA 1
ATOM 2734 C C . LYS E 1 68 ? -3.142 42.487 7.662 1.00 76.31 63 LYS E C 1
ATOM 2735 O O . LYS E 1 68 ? -3.852 42.483 6.659 1.00 77.21 63 LYS E O 1
ATOM 2741 N N . GLU E 1 69 ? -2.497 41.413 8.103 1.00 78.13 64 GLU E N 1
ATOM 2742 C CA . GLU E 1 69 ? -2.544 40.149 7.390 1.00 79.06 64 GLU E CA 1
ATOM 2743 C C . GLU E 1 69 ? -3.834 39.351 7.532 1.00 79.84 64 GLU E C 1
ATOM 2744 O O . GLU E 1 69 ? -3.850 38.179 7.178 1.00 81.05 64 GLU E O 1
ATOM 2750 N N . LEU E 1 70 ? -4.915 39.954 8.022 1.00 80.45 65 LEU E N 1
ATOM 2751 C CA . LEU E 1 70 ? -6.167 39.201 8.151 1.00 82.47 65 LEU E CA 1
ATOM 2752 C C . LEU E 1 70 ? -7.273 39.703 7.219 1.00 84.21 65 LEU E C 1
ATOM 2753 O O . LEU E 1 70 ? -7.776 38.958 6.356 1.00 85.08 65 LEU E O 1
ATOM 2758 N N . SER E 1 71 ? -7.660 40.962 7.411 1.00 85.52 66 SER E N 1
ATOM 2759 C CA . SER E 1 71 ? -8.694 41.605 6.591 1.00 86.45 66 SER E CA 1
ATOM 2760 C C . SER E 1 71 ? -8.237 41.543 5.147 1.00 86.30 66 SER E C 1
ATOM 2761 O O . SER E 1 71 ? -8.861 40.868 4.330 1.00 85.26 66 SER E O 1
ATOM 2764 N N . ARG E 1 72 ? -7.140 42.253 4.866 1.00 86.83 67 ARG E N 1
ATOM 2765 C CA . ARG E 1 72 ? -6.522 42.258 3.553 1.00 87.74 67 ARG E CA 1
ATOM 2766 C C . ARG E 1 72 ? -6.443 40.776 3.188 1.00 89.04 67 ARG E C 1
ATOM 2767 O O . ARG E 1 72 ? -7.003 40.398 2.147 1.00 90.70 67 ARG E O 1
ATOM 2775 N N . PRO F 1 6 ? 35.117 57.497 -14.258 1.00 80.21 1 PRO F N 1
ATOM 2776 C CA . PRO F 1 6 ? 36.406 56.948 -14.783 1.00 80.75 1 PRO F CA 1
ATOM 2777 C C . PRO F 1 6 ? 37.254 56.263 -13.700 1.00 80.70 1 PRO F C 1
ATOM 2778 O O . PRO F 1 6 ? 37.890 56.918 -12.874 1.00 81.53 1 PRO F O 1
ATOM 2782 N N . VAL F 1 7 ? 37.285 54.936 -13.748 1.00 79.73 2 VAL F N 1
ATOM 2783 C CA . VAL F 1 7 ? 37.977 54.104 -12.759 1.00 78.81 2 VAL F CA 1
ATOM 2784 C C . VAL F 1 7 ? 39.417 54.354 -12.263 1.00 78.86 2 VAL F C 1
ATOM 2785 O O . VAL F 1 7 ? 39.747 53.977 -11.138 1.00 78.68 2 VAL F O 1
ATOM 2789 N N . HIS F 1 8 ? 40.283 54.953 -13.073 1.00 79.09 3 HIS F N 1
ATOM 2790 C CA . HIS F 1 8 ? 41.674 55.194 -12.652 1.00 79.45 3 HIS F CA 1
ATOM 2791 C C . HIS F 1 8 ? 41.804 56.129 -11.447 1.00 80.11 3 HIS F C 1
ATOM 2792 O O . HIS F 1 8 ? 42.762 56.073 -10.690 1.00 79.95 3 HIS F O 1
ATOM 2799 N N . LEU F 1 9 ? 40.818 56.977 -11.273 1.00 81.20 4 LEU F N 1
ATOM 2800 C CA . LEU F 1 9 ? 40.837 57.956 -10.208 1.00 82.46 4 LEU F CA 1
ATOM 2801 C C . LEU F 1 9 ? 39.711 57.829 -9.176 1.00 82.91 4 LEU F C 1
ATOM 2802 O O . LEU F 1 9 ? 39.454 58.759 -8.411 1.00 84.15 4 LEU F O 1
ATOM 2807 N N . TRP F 1 10 ? 39.038 56.698 -9.176 1.00 82.87 5 TRP F N 1
ATOM 2808 C CA . TRP F 1 10 ? 37.941 56.474 -8.246 1.00 82.15 5 TRP F CA 1
ATOM 2809 C C . TRP F 1 10 ? 38.264 56.851 -6.827 1.00 82.19 5 TRP F C 1
ATOM 2810 O O . TRP F 1 10 ? 39.192 56.307 -6.216 1.00 82.40 5 TRP F O 1
ATOM 2821 N N . GLY F 1 11 ? 37.500 57.798 -6.310 1.00 82.58 6 GLY F N 1
ATOM 2822 C CA . GLY F 1 11 ? 37.712 58.196 -4.939 1.00 83.65 6 GLY F CA 1
ATOM 2823 C C . GLY F 1 11 ? 37.286 56.997 -4.117 1.00 83.62 6 GLY F C 1
ATOM 2824 O O . GLY F 1 11 ? 36.651 56.072 -4.622 1.00 83.52 6 GLY F O 1
ATOM 2825 N N . THR F 1 12 ? 37.631 57.000 -2.845 1.00 83.53 7 THR F N 1
ATOM 2826 C CA . THR F 1 12 ? 37.270 55.898 -1.992 1.00 83.58 7 THR F CA 1
ATOM 2827 C C . THR F 1 12 ? 35.788 55.614 -2.093 1.00 82.40 7 THR F C 1
ATOM 2828 O O . THR F 1 12 ? 35.370 54.485 -1.942 1.00 81.96 7 THR F O 1
ATOM 2832 N N . GLU F 1 13 ? 34.990 56.642 -2.341 1.00 82.30 8 GLU F N 1
ATOM 2833 C CA . GLU F 1 13 ? 33.548 56.457 -2.441 1.00 82.26 8 GLU F CA 1
ATOM 2834 C C . GLU F 1 13 ? 33.139 55.914 -3.796 1.00 81.87 8 GLU F C 1
ATOM 2835 O O . GLU F 1 13 ? 32.093 55.268 -3.942 1.00 81.81 8 GLU F O 1
ATOM 2841 N N . GLU F 1 14 ? 33.974 56.166 -4.794 1.00 81.23 9 GLU F N 1
ATOM 2842 C CA . GLU F 1 14 ? 33.674 55.682 -6.135 1.00 80.67 9 GLU F CA 1
ATOM 2843 C C . GLU F 1 14 ? 33.731 54.179 -6.075 1.00 79.05 9 GLU F C 1
ATOM 2844 O O . GLU F 1 14 ? 32.885 53.487 -6.661 1.00 79.40 9 GLU F O 1
ATOM 2850 N N . VAL F 1 15 ? 34.744 53.690 -5.362 1.00 76.64 10 VAL F N 1
ATOM 2851 C CA . VAL F 1 15 ? 34.933 52.254 -5.177 1.00 74.29 10 VAL F CA 1
ATOM 2852 C C . VAL F 1 15 ? 33.687 51.654 -4.503 1.00 73.80 10 VAL F C 1
ATOM 2853 O O . VAL F 1 15 ? 33.129 50.640 -4.931 1.00 73.67 10 VAL F O 1
ATOM 2857 N N . ALA F 1 16 ? 33.252 52.325 -3.452 1.00 73.02 11 ALA F N 1
ATOM 2858 C CA . ALA F 1 16 ? 32.103 51.911 -2.690 1.00 72.23 11 ALA F CA 1
ATOM 2859 C C . ALA F 1 16 ? 30.976 51.503 -3.605 1.00 72.16 11 ALA F C 1
ATOM 2860 O O . ALA F 1 16 ? 30.448 50.409 -3.491 1.00 72.04 11 ALA F O 1
ATOM 2862 N N . ALA F 1 17 ? 30.587 52.402 -4.494 1.00 72.44 12 ALA F N 1
ATOM 2863 C CA . ALA F 1 17 ? 29.504 52.116 -5.420 1.00 73.49 12 ALA F CA 1
ATOM 2864 C C . ALA F 1 17 ? 29.763 50.771 -6.047 1.00 74.09 12 ALA F C 1
ATOM 2865 O O . ALA F 1 17 ? 28.987 49.836 -5.918 1.00 75.04 12 ALA F O 1
ATOM 2867 N N . TRP F 1 18 ? 30.874 50.695 -6.748 1.00 74.58 13 TRP F N 1
ATOM 2868 C CA . TRP F 1 18 ? 31.277 49.477 -7.404 1.00 75.84 13 TRP F CA 1
ATOM 2869 C C . TRP F 1 18 ? 30.932 48.239 -6.600 1.00 76.12 13 TRP F C 1
ATOM 2870 O O . TRP F 1 18 ? 30.256 47.348 -7.107 1.00 76.16 13 TRP F O 1
ATOM 2881 N N . LEU F 1 19 ? 31.410 48.188 -5.359 1.00 76.49 14 LEU F N 1
ATOM 2882 C CA . LEU F 1 19 ? 31.140 47.064 -4.472 1.00 77.07 14 LEU F CA 1
ATOM 2883 C C . LEU F 1 19 ? 29.651 46.863 -4.305 1.00 78.03 14 LEU F C 1
ATOM 2884 O O . LEU F 1 19 ? 29.160 45.735 -4.292 1.00 78.60 14 LEU F O 1
ATOM 2889 N N . GLU F 1 20 ? 28.944 47.974 -4.137 1.00 78.39 15 GLU F N 1
ATOM 2890 C CA . GLU F 1 20 ? 27.504 47.943 -3.970 1.00 78.37 15 GLU F CA 1
ATOM 2891 C C . GLU F 1 20 ? 26.885 47.453 -5.279 1.00 78.66 15 GLU F C 1
ATOM 2892 O O . GLU F 1 20 ? 25.769 46.936 -5.295 1.00 79.28 15 GLU F O 1
ATOM 2898 N N . HIS F 1 21 ? 27.617 47.620 -6.375 1.00 78.83 16 HIS F N 1
ATOM 2899 C CA . HIS F 1 21 ? 27.164 47.167 -7.682 1.00 79.39 16 HIS F CA 1
ATOM 2900 C C . HIS F 1 21 ? 27.333 45.689 -7.836 1.00 80.51 16 HIS F C 1
ATOM 2901 O O . HIS F 1 21 ? 26.735 45.067 -8.690 1.00 79.47 16 HIS F O 1
ATOM 2908 N N . LEU F 1 22 ? 28.184 45.131 -6.998 1.00 83.15 17 LEU F N 1
ATOM 2909 C CA . LEU F 1 22 ? 28.448 43.700 -7.017 1.00 85.57 17 LEU F CA 1
ATOM 2910 C C . LEU F 1 22 ? 27.655 43.063 -5.896 1.00 87.55 17 LEU F C 1
ATOM 2911 O O . LEU F 1 22 ? 27.704 41.847 -5.717 1.00 88.22 17 LEU F O 1
ATOM 2916 N N . SER F 1 23 ? 26.927 43.893 -5.151 1.00 89.13 18 SER F N 1
ATOM 2917 C CA . SER F 1 23 ? 26.138 43.417 -4.025 1.00 90.17 18 SER F CA 1
ATOM 2918 C C . SER F 1 23 ? 27.091 42.914 -2.940 1.00 90.89 18 SER F C 1
ATOM 2919 O O . SER F 1 23 ? 26.899 41.843 -2.357 1.00 91.41 18 SER F O 1
ATOM 2922 N N . LEU F 1 24 ? 28.138 43.689 -2.687 1.00 90.62 19 LEU F N 1
ATOM 2923 C CA . LEU F 1 24 ? 29.112 43.331 -1.670 1.00 89.91 19 LEU F CA 1
ATOM 2924 C C . LEU F 1 24 ? 29.192 44.558 -0.758 1.00 88.83 19 LEU F C 1
ATOM 2925 O O . LEU F 1 24 ? 30.241 44.907 -0.231 1.00 89.30 19 LEU F O 1
ATOM 2930 N N . CYS F 1 25 ? 28.050 45.206 -0.584 1.00 87.15 20 CYS F N 1
ATOM 2931 C CA . CYS F 1 25 ? 27.957 46.407 0.211 1.00 86.10 20 CYS F CA 1
ATOM 2932 C C . CYS F 1 25 ? 28.531 46.184 1.574 1.00 85.30 20 CYS F C 1
ATOM 2933 O O . CYS F 1 25 ? 29.106 47.083 2.172 1.00 85.75 20 CYS F O 1
ATOM 2936 N N . GLU F 1 26 ? 28.370 44.970 2.066 1.00 84.33 21 GLU F N 1
ATOM 2937 C CA . GLU F 1 26 ? 28.853 44.600 3.384 1.00 83.86 21 GLU F CA 1
ATOM 2938 C C . GLU F 1 26 ? 30.356 44.770 3.548 1.00 83.25 21 GLU F C 1
ATOM 2939 O O . GLU F 1 26 ? 30.911 44.502 4.617 1.00 83.61 21 GLU F O 1
ATOM 2945 N N . TYR F 1 27 ? 31.019 45.196 2.483 1.00 81.82 22 TYR F N 1
ATOM 2946 C CA . TYR F 1 27 ? 32.459 45.387 2.530 1.00 79.88 22 TYR F CA 1
ATOM 2947 C C . TYR F 1 27 ? 32.828 46.851 2.334 1.00 79.33 22 TYR F C 1
ATOM 2948 O O . TYR F 1 27 ? 33.988 47.242 2.508 1.00 80.46 22 TYR F O 1
ATOM 2957 N N . LYS F 1 28 ? 31.848 47.668 1.970 1.00 77.37 23 LYS F N 1
ATOM 2958 C CA . LYS F 1 28 ? 32.128 49.071 1.753 1.00 75.69 23 LYS F CA 1
ATOM 2959 C C . LYS F 1 28 ? 32.887 49.681 2.914 1.00 75.26 23 LYS F C 1
ATOM 2960 O O . LYS F 1 28 ? 33.653 50.615 2.721 1.00 75.44 23 LYS F O 1
ATOM 2966 N N . ASP F 1 29 ? 32.709 49.136 4.114 1.00 74.87 24 ASP F N 1
ATOM 2967 C CA . ASP F 1 29 ? 33.414 49.647 5.291 1.00 74.56 24 ASP F CA 1
ATOM 2968 C C . ASP F 1 29 ? 34.927 49.614 5.165 1.00 73.94 24 ASP F C 1
ATOM 2969 O O . ASP F 1 29 ? 35.579 50.643 4.947 1.00 74.36 24 ASP F O 1
ATOM 2974 N N . ILE F 1 30 ? 35.481 48.426 5.351 1.00 72.94 25 ILE F N 1
ATOM 2975 C CA . ILE F 1 30 ? 36.915 48.224 5.270 1.00 72.51 25 ILE F CA 1
ATOM 2976 C C . ILE F 1 30 ? 37.531 48.864 4.040 1.00 73.03 25 ILE F C 1
ATOM 2977 O O . ILE F 1 30 ? 38.542 49.576 4.136 1.00 74.05 25 ILE F O 1
ATOM 2982 N N . PHE F 1 31 ? 36.923 48.612 2.884 1.00 72.63 26 PHE F N 1
ATOM 2983 C CA . PHE F 1 31 ? 37.422 49.173 1.631 1.00 72.40 26 PHE F CA 1
ATOM 2984 C C . PHE F 1 31 ? 37.542 50.680 1.680 1.00 71.21 26 PHE F C 1
ATOM 2985 O O . PHE F 1 31 ? 38.248 51.295 0.879 1.00 69.93 26 PHE F O 1
ATOM 2993 N N . THR F 1 32 ? 36.817 51.271 2.613 1.00 70.89 27 THR F N 1
ATOM 2994 C CA . THR F 1 32 ? 36.841 52.699 2.782 1.00 70.89 27 THR F CA 1
ATOM 2995 C C . THR F 1 32 ? 37.902 53.001 3.820 1.00 71.01 27 THR F C 1
ATOM 2996 O O . THR F 1 32 ? 38.740 53.874 3.609 1.00 71.78 27 THR F O 1
ATOM 3000 N N . ARG F 1 33 ? 37.880 52.279 4.936 1.00 70.59 28 ARG F N 1
ATOM 3001 C CA . ARG F 1 33 ? 38.885 52.490 5.960 1.00 70.39 28 ARG F CA 1
ATOM 3002 C C . ARG F 1 33 ? 40.258 52.423 5.319 1.00 69.77 28 ARG F C 1
ATOM 3003 O O . ARG F 1 33 ? 41.017 53.387 5.364 1.00 69.97 28 ARG F O 1
ATOM 3011 N N . HIS F 1 34 ? 40.563 51.292 4.694 1.00 68.81 29 HIS F N 1
ATOM 3012 C CA . HIS F 1 34 ? 41.852 51.125 4.050 1.00 68.64 29 HIS F CA 1
ATOM 3013 C C . HIS F 1 34 ? 42.128 52.066 2.902 1.00 69.89 29 HIS F C 1
ATOM 3014 O O . HIS F 1 34 ? 43.040 51.827 2.111 1.00 70.31 29 HIS F O 1
ATOM 3021 N N . ASP F 1 35 ? 41.349 53.139 2.818 1.00 71.69 30 ASP F N 1
ATOM 3022 C CA . ASP F 1 35 ? 41.527 54.145 1.769 1.00 73.81 30 ASP F CA 1
ATOM 3023 C C . ASP F 1 35 ? 41.764 53.493 0.405 1.00 74.81 30 ASP F C 1
ATOM 3024 O O . ASP F 1 35 ? 42.707 53.848 -0.315 1.00 75.16 30 ASP F O 1
ATOM 3029 N N . ILE F 1 36 ? 40.919 52.527 0.067 1.00 75.78 31 ILE F N 1
ATOM 3030 C CA . ILE F 1 36 ? 41.046 51.804 -1.181 1.00 76.24 31 ILE F CA 1
ATOM 3031 C C . ILE F 1 36 ? 40.669 52.699 -2.354 1.00 77.32 31 ILE F C 1
ATOM 3032 O O . ILE F 1 36 ? 39.509 52.726 -2.763 1.00 78.06 31 ILE F O 1
ATOM 3037 N N . ARG F 1 37 ? 41.648 53.426 -2.890 1.00 77.92 32 ARG F N 1
ATOM 3038 C CA . ARG F 1 37 ? 41.406 54.307 -4.019 1.00 78.81 32 ARG F CA 1
ATOM 3039 C C . ARG F 1 37 ? 41.152 53.475 -5.257 1.00 79.36 32 ARG F C 1
ATOM 3040 O O . ARG F 1 37 ? 41.343 52.259 -5.253 1.00 78.77 32 ARG F O 1
ATOM 3048 N N . GLY F 1 38 ? 40.730 54.142 -6.322 1.00 80.57 33 GLY F N 1
ATOM 3049 C CA . GLY F 1 38 ? 40.458 53.448 -7.566 1.00 82.23 33 GLY F CA 1
ATOM 3050 C C . GLY F 1 38 ? 41.577 52.492 -7.919 1.00 83.60 33 GLY F C 1
ATOM 3051 O O . GLY F 1 38 ? 41.400 51.271 -7.869 1.00 84.75 33 GLY F O 1
ATOM 3052 N N . SER F 1 39 ? 42.738 53.052 -8.252 1.00 84.44 34 SER F N 1
ATOM 3053 C CA . SER F 1 39 ? 43.911 52.264 -8.620 1.00 84.71 34 SER F CA 1
ATOM 3054 C C . SER F 1 39 ? 44.166 51.085 -7.676 1.00 85.19 34 SER F C 1
ATOM 3055 O O . SER F 1 39 ? 44.413 49.973 -8.141 1.00 86.18 34 SER F O 1
ATOM 3058 N N . GLY F 1 40 ? 44.119 51.328 -6.364 1.00 84.84 35 GLY F N 1
ATOM 3059 C CA . GLY F 1 40 ? 44.346 50.256 -5.411 1.00 84.34 35 GLY F CA 1
ATOM 3060 C C . GLY F 1 40 ? 43.608 48.993 -5.821 1.00 83.76 35 GLY F C 1
ATOM 3061 O O . GLY F 1 40 ? 44.177 47.904 -5.881 1.00 83.71 35 GLY F O 1
ATOM 3062 N N . LEU F 1 41 ? 42.325 49.141 -6.112 1.00 83.47 36 LEU F N 1
ATOM 3063 C CA . LEU F 1 41 ? 41.526 48.008 -6.534 1.00 84.43 36 LEU F CA 1
ATOM 3064 C C . LEU F 1 41 ? 42.282 47.200 -7.556 1.00 85.78 36 LEU F C 1
ATOM 3065 O O . LEU F 1 41 ? 42.553 46.007 -7.377 1.00 86.98 36 LEU F O 1
ATOM 3070 N N . LEU F 1 42 ? 42.632 47.886 -8.633 1.00 86.62 37 LEU F N 1
ATOM 3071 C CA . LEU F 1 42 ? 43.338 47.287 -9.751 1.00 87.32 37 LEU F CA 1
ATOM 3072 C C . LEU F 1 42 ? 44.526 46.387 -9.421 1.00 87.01 37 LEU F C 1
ATOM 3073 O O . LEU F 1 42 ? 45.004 45.677 -10.294 1.00 87.79 37 LEU F O 1
ATOM 3078 N N . HIS F 1 43 ? 45.001 46.385 -8.182 1.00 86.20 38 HIS F N 1
ATOM 3079 C CA . HIS F 1 43 ? 46.123 45.523 -7.876 1.00 85.95 38 HIS F CA 1
ATOM 3080 C C . HIS F 1 43 ? 45.919 44.613 -6.690 1.00 86.10 38 HIS F C 1
ATOM 3081 O O . HIS F 1 43 ? 46.853 43.932 -6.270 1.00 86.32 38 HIS F O 1
ATOM 3088 N N . LEU F 1 44 ? 44.702 44.592 -6.157 1.00 85.80 39 LEU F N 1
ATOM 3089 C CA . LEU F 1 44 ? 44.413 43.721 -5.031 1.00 85.89 39 LEU F CA 1
ATOM 3090 C C . LEU F 1 44 ? 44.790 42.285 -5.423 1.00 86.15 39 LEU F C 1
ATOM 3091 O O . LEU F 1 44 ? 44.539 41.835 -6.539 1.00 85.69 39 LEU F O 1
ATOM 3096 N N . GLU F 1 45 ? 45.422 41.578 -4.504 1.00 86.41 40 GLU F N 1
ATOM 3097 C CA . GLU F 1 45 ? 45.810 40.207 -4.739 1.00 87.14 40 GLU F CA 1
ATOM 3098 C C . GLU F 1 45 ? 45.136 39.433 -3.625 1.00 88.21 40 GLU F C 1
ATOM 3099 O O . GLU F 1 45 ? 44.837 39.994 -2.571 1.00 89.06 40 GLU F O 1
ATOM 3105 N N . ARG F 1 46 ? 44.874 38.156 -3.855 1.00 89.07 41 ARG F N 1
ATOM 3106 C CA . ARG F 1 46 ? 44.213 37.327 -2.855 1.00 89.34 41 ARG F CA 1
ATOM 3107 C C . ARG F 1 46 ? 44.533 37.737 -1.438 1.00 88.45 41 ARG F C 1
ATOM 3108 O O . ARG F 1 46 ? 43.629 37.815 -0.599 1.00 88.24 41 ARG F O 1
ATOM 3116 N N . ARG F 1 47 ? 45.805 37.983 -1.145 1.00 87.66 42 ARG F N 1
ATOM 3117 C CA . ARG F 1 47 ? 46.157 38.391 0.212 1.00 87.71 42 ARG F CA 1
ATOM 3118 C C . ARG F 1 47 ? 45.567 39.714 0.644 1.00 86.68 42 ARG F C 1
ATOM 3119 O O . ARG F 1 47 ? 45.022 39.834 1.741 1.00 85.97 42 ARG F O 1
ATOM 3127 N N . ASP F 1 48 ? 45.653 40.704 -0.227 1.00 85.80 43 ASP F N 1
ATOM 3128 C CA . ASP F 1 48 ? 45.141 42.008 0.107 1.00 85.03 43 ASP F CA 1
ATOM 3129 C C . ASP F 1 48 ? 43.722 41.828 0.586 1.00 84.53 43 ASP F C 1
ATOM 3130 O O . ASP F 1 48 ? 43.317 42.407 1.581 1.00 84.71 43 ASP F O 1
ATOM 3135 N N . LEU F 1 49 ? 42.965 41.012 -0.134 1.00 84.03 44 LEU F N 1
ATOM 3136 C CA . LEU F 1 49 ? 41.581 40.755 0.230 1.00 83.32 44 LEU F CA 1
ATOM 3137 C C . LEU F 1 49 ? 41.504 40.047 1.565 1.00 83.74 44 LEU F C 1
ATOM 3138 O O . LEU F 1 49 ? 40.623 40.331 2.372 1.00 83.93 44 LEU F O 1
ATOM 3143 N N . LYS F 1 50 ? 42.420 39.115 1.798 1.00 84.70 45 LYS F N 1
ATOM 3144 C CA . LYS F 1 50 ? 42.438 38.402 3.070 1.00 85.96 45 LYS F CA 1
ATOM 3145 C C . LYS F 1 50 ? 42.776 39.384 4.183 1.00 87.11 45 LYS F C 1
ATOM 3146 O O . LYS F 1 50 ? 42.229 39.303 5.293 1.00 87.54 45 LYS F O 1
ATOM 3152 N N . ASP F 1 51 ? 43.680 40.313 3.891 1.00 87.76 46 ASP F N 1
ATOM 3153 C CA . ASP F 1 51 ? 44.016 41.325 4.875 1.00 88.32 46 ASP F CA 1
ATOM 3154 C C . ASP F 1 51 ? 42.832 42.297 4.951 1.00 88.62 46 ASP F C 1
ATOM 3155 O O . ASP F 1 51 ? 42.537 42.846 6.013 1.00 88.43 46 ASP F O 1
ATOM 3160 N N . LEU F 1 52 ? 42.154 42.495 3.819 1.00 88.68 47 LEU F N 1
ATOM 3161 C CA . LEU F 1 52 ? 41.026 43.413 3.752 1.00 88.85 47 LEU F CA 1
ATOM 3162 C C . LEU F 1 52 ? 39.772 42.861 4.380 1.00 89.40 47 LEU F C 1
ATOM 3163 O O . LEU F 1 52 ? 38.731 43.511 4.363 1.00 89.61 47 LEU F O 1
ATOM 3168 N N . GLY F 1 53 ? 39.866 41.651 4.912 1.00 90.00 48 GLY F N 1
ATOM 3169 C CA . GLY F 1 53 ? 38.716 41.053 5.558 1.00 91.16 48 GLY F CA 1
ATOM 3170 C C . GLY F 1 53 ? 37.877 40.075 4.752 1.00 91.68 48 GLY F C 1
ATOM 3171 O O . GLY F 1 53 ? 37.193 39.232 5.340 1.00 92.35 48 GLY F O 1
ATOM 3172 N N . VAL F 1 54 ? 37.899 40.182 3.423 1.00 91.86 49 VAL F N 1
ATOM 3173 C CA . VAL F 1 54 ? 37.112 39.267 2.585 1.00 91.53 49 VAL F CA 1
ATOM 3174 C C . VAL F 1 54 ? 37.601 37.849 2.812 1.00 91.08 49 VAL F C 1
ATOM 3175 O O . VAL F 1 54 ? 38.811 37.620 2.868 1.00 90.76 49 VAL F O 1
ATOM 3179 N N . THR F 1 55 ? 36.669 36.903 2.942 1.00 90.69 50 THR F N 1
ATOM 3180 C CA . THR F 1 55 ? 37.041 35.502 3.171 1.00 90.33 50 THR F CA 1
ATOM 3181 C C . THR F 1 55 ? 36.275 34.486 2.329 1.00 88.89 50 THR F C 1
ATOM 3182 O O . THR F 1 55 ? 36.834 33.482 1.870 1.00 89.23 50 THR F O 1
ATOM 3186 N N . LYS F 1 56 ? 34.989 34.725 2.140 1.00 86.15 51 LYS F N 1
ATOM 3187 C CA . LYS F 1 56 ? 34.228 33.801 1.333 1.00 83.10 51 LYS F CA 1
ATOM 3188 C C . LYS F 1 56 ? 34.781 33.869 -0.078 1.00 80.45 51 LYS F C 1
ATOM 3189 O O . LYS F 1 56 ? 34.567 34.853 -0.806 1.00 80.70 51 LYS F O 1
ATOM 3195 N N . VAL F 1 57 ? 35.522 32.824 -0.437 1.00 75.98 52 VAL F N 1
ATOM 3196 C CA . VAL F 1 57 ? 36.135 32.728 -1.747 1.00 71.48 52 VAL F CA 1
ATOM 3197 C C . VAL F 1 57 ? 35.245 33.356 -2.809 1.00 70.06 52 VAL F C 1
ATOM 3198 O O . VAL F 1 57 ? 35.644 34.296 -3.491 1.00 68.97 52 VAL F O 1
ATOM 3202 N N . GLY F 1 58 ? 34.025 32.847 -2.917 1.00 69.28 53 GLY F N 1
ATOM 3203 C CA . GLY F 1 58 ? 33.083 33.364 -3.894 1.00 69.36 53 GLY F CA 1
ATOM 3204 C C . GLY F 1 58 ? 33.006 34.873 -3.932 1.00 68.99 53 GLY F C 1
ATOM 3205 O O . GLY F 1 58 ? 32.474 35.446 -4.886 1.00 69.79 53 GLY F O 1
ATOM 3206 N N . HIS F 1 59 ? 33.533 35.510 -2.891 1.00 69.40 54 HIS F N 1
ATOM 3207 C CA . HIS F 1 59 ? 33.534 36.960 -2.810 1.00 68.30 54 HIS F CA 1
ATOM 3208 C C . HIS F 1 59 ? 34.866 37.502 -3.273 1.00 68.25 54 HIS F C 1
ATOM 3209 O O . HIS F 1 59 ? 34.879 38.479 -4.014 1.00 71.24 54 HIS F O 1
ATOM 3216 N N . MET F 1 60 ? 35.960 36.884 -2.806 1.00 67.46 55 MET F N 1
ATOM 3217 C CA . MET F 1 60 ? 37.267 37.314 -3.278 1.00 65.77 55 MET F CA 1
ATOM 3218 C C . MET F 1 60 ? 37.225 37.235 -4.822 1.00 66.57 55 MET F C 1
ATOM 3219 O O . MET F 1 60 ? 37.479 38.196 -5.506 1.00 66.46 55 MET F O 1
ATOM 3224 N N . LYS F 1 61 ? 36.760 36.078 -5.306 1.00 66.64 56 LYS F N 1
ATOM 3225 C CA . LYS F 1 61 ? 36.601 35.843 -6.745 1.00 67.72 56 LYS F CA 1
ATOM 3226 C C . LYS F 1 61 ? 35.713 36.901 -7.349 1.00 70.88 56 LYS F C 1
ATOM 3227 O O . LYS F 1 61 ? 36.065 37.494 -8.342 1.00 72.28 56 LYS F O 1
ATOM 3233 N N . ARG F 1 62 ? 34.531 37.073 -6.762 1.00 71.76 57 ARG F N 1
ATOM 3234 C CA . ARG F 1 62 ? 33.602 38.062 -7.295 1.00 75.24 57 ARG F CA 1
ATOM 3235 C C . ARG F 1 62 ? 34.256 39.433 -7.394 1.00 76.13 57 ARG F C 1
ATOM 3236 O O . ARG F 1 62 ? 34.045 40.165 -8.360 1.00 76.45 57 ARG F O 1
ATOM 3244 N N . ILE F 1 63 ? 35.029 39.790 -6.376 1.00 76.11 58 ILE F N 1
ATOM 3245 C CA . ILE F 1 63 ? 35.700 41.079 -6.373 1.00 75.85 58 ILE F CA 1
ATOM 3246 C C . ILE F 1 63 ? 36.808 41.055 -7.404 1.00 77.19 58 ILE F C 1
ATOM 3247 O O . ILE F 1 63 ? 36.877 41.929 -8.255 1.00 77.51 58 ILE F O 1
ATOM 3252 N N . LEU F 1 64 ? 37.672 40.047 -7.317 1.00 78.02 59 LEU F N 1
ATOM 3253 C CA . LEU F 1 64 ? 38.797 39.915 -8.232 1.00 79.07 59 LEU F CA 1
ATOM 3254 C C . LEU F 1 64 ? 38.405 39.953 -9.701 1.00 80.24 59 LEU F C 1
ATOM 3255 O O . LEU F 1 64 ? 39.076 40.587 -10.515 1.00 80.35 59 LEU F O 1
ATOM 3260 N N . CYS F 1 65 ? 37.322 39.268 -10.043 1.00 81.32 60 CYS F N 1
ATOM 3261 C CA . CYS F 1 65 ? 36.873 39.245 -11.426 1.00 82.47 60 CYS F CA 1
ATOM 3262 C C . CYS F 1 65 ? 36.224 40.575 -11.751 1.00 83.00 60 CYS F C 1
ATOM 3263 O O . CYS F 1 65 ? 36.257 41.023 -12.902 1.00 83.67 60 CYS F O 1
ATOM 3266 N N . GLY F 1 66 ? 35.624 41.200 -10.740 1.00 82.80 61 GLY F N 1
ATOM 3267 C CA . GLY F 1 66 ? 34.991 42.487 -10.958 1.00 82.41 61 GLY F CA 1
ATOM 3268 C C . GLY F 1 66 ? 36.057 43.457 -11.421 1.00 82.49 61 GLY F C 1
ATOM 3269 O O . GLY F 1 66 ? 35.767 44.472 -12.066 1.00 81.85 61 GLY F O 1
ATOM 3270 N N . ILE F 1 67 ? 37.303 43.117 -11.086 1.00 82.68 62 ILE F N 1
ATOM 3271 C CA . ILE F 1 67 ? 38.481 43.914 -11.433 1.00 82.61 62 ILE F CA 1
ATOM 3272 C C . ILE F 1 67 ? 38.920 43.641 -12.879 1.00 82.40 62 ILE F C 1
ATOM 3273 O O . ILE F 1 67 ? 39.134 44.568 -13.653 1.00 83.11 62 ILE F O 1
ATOM 3278 N N . LYS F 1 68 ? 39.075 42.374 -13.251 1.00 81.88 63 LYS F N 1
ATOM 3279 C CA . LYS F 1 68 ? 39.453 42.048 -14.632 1.00 80.44 63 LYS F CA 1
ATOM 3280 C C . LYS F 1 68 ? 38.357 42.608 -15.556 1.00 79.26 63 LYS F C 1
ATOM 3281 O O . LYS F 1 68 ? 38.624 42.981 -16.698 1.00 78.77 63 LYS F O 1
ATOM 3287 N N . GLU F 1 69 ? 37.131 42.666 -15.029 1.00 77.99 64 GLU F N 1
ATOM 3288 C CA . GLU F 1 69 ? 35.940 43.130 -15.751 1.00 76.14 64 GLU F CA 1
ATOM 3289 C C . GLU F 1 69 ? 35.737 44.643 -15.736 1.00 74.52 64 GLU F C 1
ATOM 3290 O O . GLU F 1 69 ? 34.772 45.160 -16.297 1.00 72.89 64 GLU F O 1
ATOM 3296 N N . LEU F 1 70 ? 36.650 45.346 -15.079 1.00 73.37 65 LEU F N 1
ATOM 3297 C CA . LEU F 1 70 ? 36.584 46.797 -14.984 1.00 72.28 65 LEU F CA 1
ATOM 3298 C C . LEU F 1 70 ? 37.543 47.463 -15.952 1.00 71.12 65 LEU F C 1
ATOM 3299 O O . LEU F 1 70 ? 37.199 48.459 -16.586 1.00 71.17 65 LEU F O 1
ATOM 3304 N N . SER F 1 71 ? 38.749 46.920 -16.048 1.00 69.92 66 SER F N 1
ATOM 3305 C CA . SER F 1 71 ? 39.767 47.461 -16.941 1.00 68.92 66 SER F CA 1
ATOM 3306 C C . SER F 1 71 ? 39.591 46.923 -18.377 1.00 67.75 66 SER F C 1
ATOM 3307 O O . SER F 1 71 ? 39.480 47.686 -19.344 1.00 66.30 66 SER F O 1
ATOM 3310 N N . ARG F 1 72 ? 39.559 45.594 -18.479 1.00 66.85 67 ARG F N 1
ATOM 3311 C CA . ARG F 1 72 ? 39.402 44.862 -19.735 1.00 65.44 67 ARG F CA 1
ATOM 3312 C C . ARG F 1 72 ? 38.071 45.206 -20.397 1.00 64.10 67 ARG F C 1
ATOM 3313 O O . ARG F 1 72 ? 38.078 45.970 -21.377 1.00 62.25 67 ARG F O 1
#

Organism: Homo sapiens (NCBI:txid9606)

GO terms:
  GO:0005886 plasma membrane (C, IDA)
  GO:0031410 cytoplasmic vesicle (C, IDA)
  GO:0005829 cytosol (C, IDA)
  GO:0042802 identical protein binding (F, IDA)
  GO:0042802 identical protein binding (F, IPI)
  GO:0005515 protein binding (F, IPI)
  GO:0042803 protein homodimerization activity (F, IDA)
  GO:0004143 ATP-dependent diacylglycerol kinase activity (F, IDA)
  GO:0046982 protein heterodimerization activity (F, IDA)
  GO:0046339 diacylglycerol metabolic process (P, IC)
  GO:0005905 clathrin-coated pit (C, IDA)
  GO:0046339 diacylglycerol metabolic process (P, IDA)
  GO:0046834 lipid phosphorylation (P, IDA)
  GO:0006654 phosphatidic acid biosynthetic process (P, IDA)
  GO:2000370 positive regulation of clathrin-dependent endocytosis (P, IMP)
  GO:0005886 plasma membrane (C, TAS)
  GO:0004143 ATP-dependent diacylglycerol kinase activity (F, TAS)
  GO:0030168 platelet activation (P, TAS)
  GO:0005634 nucleus (C, TAS)
  GO:0005737 cytoplasm (C, IDA)

B-factor: mean 73.44, std 12.22, range [31.72, 105.68]

InterPro domains:
  IPR000756 Diacylglycerol kinase, accessory domain [PF00609] (763-919)
  IPR000756 Diacylglycerol kinase, accessory domain [SM00045] (763-920)
  IPR001206 Diacylglycerol kinase, catalytic domain [PF00781] (321-436)
  IPR001206 Diacylglycerol kinase, catalytic domain [PS50146] (317-451)
  IPR001206 Diacylglycerol kinase, catalytic domain [SM00046] (321-446)
  IPR001660 Sterile alpha motif domain [PF07647] (1142-1205)
  IPR001660 Sterile alpha motif domain [PS50105] (1145-1208)
  IPR001660 Sterile alpha motif domain [SM00454] (1142-1208)
  IPR001849 Pleckstrin homology domain [PF00169] (55-144)
  IPR001849 Pleckstrin homology domain [PS50003] (53-146)
  IPR001849 Pleckstrin homology domain [SM00233] (54-148)
  IPR002219 Protein kinase C-like, phorbol ester/diacylglycerol-binding domain [PF00130] (164-214)
  IPR002219 Protein kinase C-like, phorbol ester/diacylglycerol-binding domain [PF00130] (236-288)
  IPR002219 Protein kinase C-like, phorbol ester/diacylglycerol-binding domain [PS00479] (236-286)
  IPR002219 Protein kinase C-like, phorbol ester/diacylglycerol-binding domain [PS50081] (163-213)
  IPR002219 Protein kinase C-like, phorbol ester/diacylglycerol-binding domain [PS50081] (235-286)
  IPR002219 Protein kinase C-like, phorbol ester/diacylglycerol-binding domain [SM00109] (164-213)
  IPR002219 Protein kinase C-like, phorbol ester/diacylglycerol-binding domain [SM00109] (236-286)
  IPR011993 PH-like domain superfamily [G3DSA:2.30.29.30] (42-173)
  IPR013761 Sterile alpha motif/pointed domain superfamily [G3DSA:1.10.150.50] (1139-1210)